Protein AF-A0A955TBV1-F1 (afdb_monomer)

Mean predicted aligned error: 5.53 Å

Solvent-accessible surface area (backbone atoms only — not comparable to full-atom values): 26118 Å² total; per-residue (Å²): 94,25,76,103,76,74,67,48,63,56,40,94,91,50,51,39,95,63,84,36,25,73,43,98,88,69,51,72,45,46,52,49,48,52,51,51,36,50,54,53,49,46,39,66,73,47,50,35,52,53,22,18,50,49,18,61,76,65,68,45,61,70,30,35,49,51,29,46,49,54,49,22,56,50,15,64,48,38,70,75,29,50,35,27,30,78,95,56,70,47,89,72,68,30,27,34,59,66,20,33,60,37,48,31,21,70,53,45,42,53,53,42,55,38,45,59,51,38,58,86,41,75,50,35,71,36,79,30,88,46,84,97,40,29,19,44,59,38,28,48,53,33,29,45,50,45,49,17,50,58,18,48,65,58,43,68,74,83,62,90,46,59,57,34,54,29,11,33,37,19,13,23,43,41,14,67,77,68,73,35,66,68,33,41,44,43,31,62,70,35,92,72,4,54,59,46,43,40,66,73,33,34,51,92,75,22,44,45,60,48,47,9,60,59,58,36,52,52,39,52,58,54,51,47,64,45,33,62,57,32,41,69,33,72,44,96,91,33,66,78,29,45,64,46,52,66,37,70,56,52,41,41,40,41,57,42,59,52,50,51,61,36,44,54,74,34,80,68,73,44,32,61,26,51,57,68,87,60,83,46,73,60,53,96,69,73,79,50,72,65,31,48,58,35,27,53,49,43,33,58,59,29,81,49,70,70,57,24,52,52,31,41,13,42,41,34,38,61,26,70,88,41,54,66,66,51,56,75,69,51,85,83,62,67,61,82,82,51,67,70,85,75,71,97,70,60,49,58,54,58,68,79,52,39,40,35,46,70,38,51,45,64,40,70,80,65,20,34,39,41,38,47,38,85,71,32,16,36,38,40,35,27,20,53,54,39,95,33,33,41,40,46,69,56,20,48,45,36,27,42,90,25,33,62,71,51,66,52,50,41,32,81,61,83,88,32,70,51,32,80,62,44,45,58,33,24,84,49,41,51,54,89,65,58,91,92,43,56,37,55,84,47,96,56,45,26,48,46,82,75,46,74,45,86,50,96,59,39,33,36,40,28,32,31,30,30,49,32,40,54,81,77,71,48,83,77,39,72,50,74,50,76,48,56,45,61,82,74,83,124

Secondary structure (DSSP, 8-state):
--GGGS----SSSS--SSS-EE-TTS-EE-HHHHHHHHHHHHIIIIIHHHHHHHHHHH--HHHHHHHHHHHHHHHHHHTT--S--TTS--SS--EETTEETTHHHHHHHHHHHHHHHHTT-GGGGSBPSSTTSBHHHHHIIIIIIHHHHHHHHHTTSS--SHHHHHHHHHHHHHHHHHT-HHHHHHHHTSTTSHHHHHHHHB-TTS-BTTB-HHHHHHHHHHHHHHHHHHHH---SS-TT---GGG-HHHHHHHSSTTTTT-BTTB----SS--------PPPSS---HHHHHHHHHHHHH---HHHHHHHHHHHHHHHTT-HHHHHHTS-SSTHHHH--PPPSS--SPPHHHHHHHHS-EEETTTTEEEEEETTEEEEEE-SPP-TB--S-TT-EEEEETTEE-S-----SSTTSHIIIIIITSGGGSSSPPBTTB-TTSSS----EEEEEEE-SSEEEEEEE-GGGGGGGT-S--EEEEEEESS----

Structure (mmCIF, N/CA/C/O backbone):
data_AF-A0A955TBV1-F1
#
_entry.id   AF-A0A955TBV1-F1
#
loop_
_atom_site.group_PDB
_atom_site.id
_atom_site.type_symbol
_atom_site.label_atom_id
_atom_site.label_alt_id
_atom_site.label_comp_id
_atom_site.label_asym_id
_atom_site.label_entity_id
_atom_site.label_seq_id
_atom_site.pdbx_PDB_ins_code
_atom_site.Cartn_x
_atom_site.Cartn_y
_atom_site.Cartn_z
_atom_site.occupancy
_atom_site.B_iso_or_equiv
_atom_site.auth_seq_id
_atom_site.auth_comp_id
_atom_site.auth_asym_id
_atom_site.auth_atom_id
_atom_site.pdbx_PDB_model_num
ATOM 1 N N . MET A 1 1 ? -9.415 15.363 -35.563 1.00 53.56 1 MET A N 1
ATOM 2 C CA . MET A 1 1 ? -10.834 15.735 -35.754 1.00 53.56 1 MET A CA 1
ATOM 3 C C . MET A 1 1 ? -11.770 14.531 -35.740 1.00 53.56 1 MET A C 1
ATOM 5 O O . MET A 1 1 ? -11.592 13.648 -36.576 1.00 53.56 1 MET A O 1
ATOM 9 N N . LYS A 1 2 ? -12.848 14.591 -34.927 1.00 54.06 2 LYS A N 1
ATOM 10 C CA . LYS A 1 2 ? -14.190 14.745 -35.532 1.00 54.06 2 LYS A CA 1
ATOM 11 C C . LYS A 1 2 ? -15.281 15.321 -34.622 1.00 54.06 2 LYS A C 1
ATOM 13 O O . LYS A 1 2 ? -16.067 14.636 -33.983 1.00 54.06 2 LYS A O 1
ATOM 18 N N . ASN A 1 3 ? -15.325 16.640 -34.612 1.00 56.03 3 ASN A N 1
ATOM 19 C CA . ASN A 1 3 ? -16.429 17.452 -34.126 1.00 56.03 3 ASN A CA 1
ATOM 20 C C . ASN A 1 3 ? -17.800 17.109 -34.769 1.00 56.03 3 ASN A C 1
ATOM 22 O O . ASN A 1 3 ? -17.987 16.118 -35.478 1.00 56.03 3 ASN A O 1
ATOM 26 N N . SER A 1 4 ? -18.786 17.932 -34.419 1.00 53.00 4 SER A N 1
ATOM 27 C CA . SER A 1 4 ? -20.242 17.784 -34.567 1.00 53.00 4 SER A CA 1
ATOM 28 C C . SER A 1 4 ? -20.877 16.459 -34.117 1.00 53.00 4 SER A C 1
ATOM 30 O O . SER A 1 4 ? -22.095 16.417 -34.096 1.00 53.00 4 SER A O 1
ATOM 32 N N . GLU A 1 5 ? -20.091 15.452 -33.674 1.00 62.97 5 GLU A N 1
ATOM 33 C CA . GLU A 1 5 ? -20.283 14.635 -32.440 1.00 62.97 5 GLU A CA 1
ATOM 34 C C . GLU A 1 5 ? -19.612 13.235 -32.449 1.00 62.97 5 GLU A C 1
ATOM 36 O O . GLU A 1 5 ? -19.671 12.525 -31.452 1.00 62.97 5 GLU A O 1
ATOM 41 N N . GLY A 1 6 ? -18.872 12.838 -33.491 1.00 58.12 6 GLY A N 1
ATOM 42 C CA . GLY A 1 6 ? -18.108 11.569 -33.528 1.00 58.12 6 GLY A CA 1
ATOM 43 C C . GLY A 1 6 ? -16.619 11.695 -33.150 1.00 58.12 6 GLY A C 1
ATOM 44 O O . GLY A 1 6 ? -15.757 11.249 -33.904 1.00 58.12 6 GLY A O 1
ATOM 45 N N . ARG A 1 7 ? -16.326 12.369 -32.031 1.00 62.50 7 ARG A N 1
ATOM 46 C CA . ARG A 1 7 ? -15.050 13.038 -31.667 1.00 62.50 7 ARG A CA 1
ATOM 47 C C . ARG A 1 7 ? -13.783 12.184 -31.599 1.00 62.50 7 ARG A C 1
ATOM 49 O O . ARG A 1 7 ? -13.767 11.195 -30.887 1.00 62.50 7 ARG A O 1
ATOM 56 N N . TYR A 1 8 ? -12.689 12.743 -32.143 1.00 63.59 8 TYR A N 1
ATOM 57 C CA . TYR A 1 8 ? -11.343 12.803 -31.525 1.00 63.59 8 TYR A CA 1
ATOM 58 C C . TYR A 1 8 ? -10.623 14.100 -31.956 1.00 63.59 8 TYR A C 1
ATOM 60 O O . TYR A 1 8 ? -10.585 14.397 -33.150 1.00 63.59 8 TYR A O 1
ATOM 68 N N . LEU A 1 9 ? -10.067 14.899 -31.042 1.00 70.88 9 LEU A N 1
ATOM 69 C CA . LEU A 1 9 ? -9.601 16.274 -31.328 1.00 70.88 9 LEU A CA 1
ATOM 70 C C . LEU A 1 9 ? -8.165 16.439 -30.817 1.00 70.88 9 LEU A C 1
ATOM 72 O O . LEU A 1 9 ? -7.942 16.220 -29.632 1.00 70.88 9 LEU A O 1
ATOM 76 N N . PRO A 1 10 ? -7.184 16.616 -31.716 1.00 70.00 10 PRO A N 1
ATOM 77 C CA . PRO A 1 10 ? -6.557 17.934 -31.893 1.00 70.00 10 PRO A CA 1
ATOM 78 C C . PRO A 1 10 ? -6.499 18.347 -33.371 1.00 70.00 10 PRO A C 1
ATOM 80 O O . PRO A 1 10 ? -6.162 17.541 -34.243 1.00 70.00 10 PRO A O 1
ATOM 83 N N . ASP A 1 11 ? -6.871 19.592 -33.652 1.00 84.25 11 ASP A N 1
ATOM 84 C CA . ASP A 1 11 ? -7.052 20.160 -34.991 1.00 84.25 11 ASP A CA 1
ATOM 85 C C . ASP A 1 11 ? -7.048 21.699 -34.959 1.00 84.25 11 ASP A C 1
ATOM 87 O O . ASP A 1 11 ? -6.709 22.273 -33.932 1.00 84.25 11 ASP A O 1
ATOM 91 N N . GLU A 1 12 ? -7.374 22.381 -36.064 1.00 84.44 12 GLU A N 1
ATOM 92 C CA . GLU A 1 12 ? -7.348 23.854 -36.119 1.00 84.44 12 GLU A CA 1
ATOM 93 C C . GLU A 1 12 ? -8.346 24.525 -35.158 1.00 84.44 12 GLU A C 1
ATOM 95 O O . GLU A 1 12 ? -8.090 25.638 -34.705 1.00 84.44 12 GLU A O 1
ATOM 100 N N . GLU A 1 13 ? -9.466 23.869 -34.831 1.00 86.62 13 GLU A N 1
ATOM 101 C CA . GLU A 1 13 ? -10.491 24.411 -33.927 1.00 86.62 13 GLU A CA 1
ATOM 102 C C . GLU A 1 13 ? -10.123 24.163 -32.455 1.00 86.62 13 GLU A C 1
ATOM 104 O O . GLU A 1 13 ? -10.344 25.019 -31.595 1.00 86.62 13 GLU A O 1
ATOM 109 N N . TYR A 1 14 ? -9.502 23.012 -32.180 1.00 87.94 14 TYR A N 1
ATOM 110 C CA . TYR A 1 14 ? -9.057 22.595 -30.850 1.00 87.94 14 TYR A CA 1
ATOM 111 C C . TYR A 1 14 ? -7.569 22.209 -30.855 1.00 87.94 14 TYR A C 1
ATOM 113 O O . TYR A 1 14 ? -7.239 21.026 -30.690 1.00 87.94 14 TYR A O 1
ATOM 121 N N . PRO A 1 15 ? -6.650 23.166 -31.082 1.00 90.25 15 PRO A N 1
ATOM 122 C CA . PRO A 1 15 ? -5.230 22.861 -31.171 1.00 90.25 15 PRO A CA 1
ATOM 123 C C . PRO A 1 15 ? -4.675 22.468 -29.800 1.00 90.25 15 PRO A C 1
ATOM 125 O O . PRO A 1 15 ? -4.806 23.209 -28.827 1.00 90.25 15 PRO A O 1
ATOM 128 N N . ASP A 1 16 ? -4.024 21.307 -29.735 1.00 89.38 16 ASP A N 1
ATOM 129 C CA . ASP A 1 16 ? -3.279 20.835 -28.566 1.00 89.38 16 ASP A CA 1
ATOM 130 C C . ASP A 1 16 ? -1.953 20.224 -29.035 1.00 89.38 16 ASP A C 1
ATOM 132 O O . ASP A 1 16 ? -1.906 19.100 -29.530 1.00 89.38 16 ASP A O 1
ATOM 136 N N . GLU A 1 17 ? -0.863 20.976 -28.885 1.00 84.81 17 GLU A N 1
ATOM 137 C CA . GLU A 1 17 ? 0.504 20.522 -29.188 1.00 84.81 17 GLU A CA 1
ATOM 138 C C . GLU A 1 17 ? 1.126 19.710 -28.030 1.00 84.81 17 GLU A C 1
ATOM 140 O O . GLU A 1 17 ? 2.333 19.474 -28.003 1.00 84.81 17 GLU A O 1
ATOM 145 N N . GLY A 1 18 ? 0.319 19.306 -27.042 1.00 81.50 18 GLY A N 1
ATOM 146 C CA . GLY A 1 18 ? 0.743 18.613 -25.822 1.00 81.50 18 GLY A CA 1
ATOM 147 C C . GLY A 1 18 ? 0.761 19.492 -24.566 1.00 81.50 18 GLY A C 1
ATOM 148 O O . GLY A 1 18 ? 1.099 19.002 -23.490 1.00 81.50 18 GLY A O 1
ATOM 149 N N . LYS A 1 19 ? 0.395 20.776 -24.678 1.00 82.19 19 LYS A N 1
ATOM 150 C CA . LYS A 1 19 ? 0.275 21.724 -23.547 1.00 82.19 19 LYS A CA 1
ATOM 151 C C . LYS A 1 19 ? -1.174 21.986 -23.124 1.00 82.19 19 LYS A C 1
ATOM 153 O O . LYS A 1 19 ? -1.399 22.743 -22.185 1.00 82.19 19 LYS A O 1
ATOM 158 N N . GLY A 1 20 ? -2.133 21.351 -23.791 1.00 88.19 20 GLY A N 1
ATOM 159 C CA . GLY A 1 20 ? -3.557 21.578 -23.608 1.00 88.19 20 GLY A CA 1
ATOM 160 C C . GLY A 1 20 ? -4.104 22.697 -24.496 1.00 88.19 20 GLY A C 1
ATOM 161 O O . GLY A 1 20 ? -3.395 23.617 -24.902 1.00 88.19 20 GLY A O 1
ATOM 162 N N . TYR A 1 21 ? -5.399 22.599 -24.782 1.00 91.06 21 TYR A N 1
ATOM 163 C CA . TYR A 1 21 ? -6.212 23.601 -25.463 1.00 91.06 21 TYR A CA 1
ATOM 164 C C . TYR A 1 21 ? -6.951 24.462 -24.431 1.00 91.06 21 TYR A C 1
ATOM 166 O O . TYR A 1 21 ? -7.729 23.926 -23.637 1.00 91.06 21 TYR A O 1
ATOM 174 N N . THR A 1 22 ? -6.754 25.782 -24.450 1.00 92.38 22 THR A N 1
ATOM 175 C CA . THR A 1 22 ? -7.522 26.716 -23.608 1.00 92.38 22 THR A CA 1
ATOM 176 C C . THR A 1 22 ? -8.834 27.083 -24.297 1.00 92.38 22 THR A C 1
ATOM 178 O O . THR A 1 22 ? -8.839 27.769 -25.319 1.00 92.38 22 THR A O 1
ATOM 181 N N . ALA A 1 23 ? -9.950 26.641 -23.725 1.00 91.19 23 ALA A N 1
ATOM 182 C CA . ALA A 1 23 ? -11.288 26.958 -24.199 1.00 91.19 23 ALA A CA 1
ATOM 183 C C . ALA A 1 23 ? -11.646 28.441 -23.962 1.00 91.19 23 ALA A C 1
ATOM 185 O O . ALA A 1 23 ? -11.057 29.092 -23.094 1.00 91.19 23 ALA A O 1
ATOM 186 N N . PRO A 1 24 ? -12.652 28.990 -24.676 1.00 93.56 24 PRO A N 1
ATOM 187 C CA . PRO A 1 24 ? -13.082 30.382 -24.506 1.00 93.56 24 PRO A CA 1
ATOM 188 C C . PRO A 1 24 ? -13.524 30.758 -23.083 1.00 93.56 24 PRO A C 1
ATOM 190 O O . PRO A 1 24 ? -13.516 31.934 -22.733 1.00 93.56 24 PRO A O 1
ATOM 193 N N . ASP A 1 25 ? -13.912 29.776 -22.266 1.00 93.56 25 ASP A N 1
ATOM 194 C CA . ASP A 1 25 ? -14.288 29.962 -20.859 1.00 93.56 25 ASP A CA 1
ATOM 195 C C . ASP A 1 25 ? -13.097 29.901 -19.882 1.00 93.56 25 ASP A C 1
ATOM 197 O O . ASP A 1 25 ? -13.285 29.996 -18.670 1.00 93.56 25 ASP A O 1
ATOM 201 N N . GLY A 1 26 ? -11.874 29.747 -20.397 1.00 90.75 26 GLY A N 1
ATOM 202 C CA . GLY A 1 26 ? -10.638 29.696 -19.623 1.00 90.75 26 GLY A CA 1
ATOM 203 C C . GLY A 1 26 ? -10.243 28.305 -19.122 1.00 90.75 26 GLY A C 1
ATOM 204 O O . GLY A 1 26 ? -9.161 28.168 -18.552 1.00 90.75 26 GLY A O 1
ATOM 205 N N . ARG A 1 27 ? -11.059 27.262 -19.334 1.00 89.19 27 ARG A N 1
ATOM 206 C CA . ARG A 1 27 ? -10.681 25.885 -18.973 1.00 89.19 27 ARG A CA 1
ATOM 207 C C . ARG A 1 27 ? -9.656 25.320 -19.951 1.00 89.19 27 ARG A C 1
ATOM 209 O O . ARG A 1 27 ? -9.712 25.592 -21.146 1.00 89.19 27 ARG A O 1
ATOM 216 N N . ILE A 1 28 ? -8.744 24.490 -19.451 1.00 88.50 28 ILE A N 1
ATOM 217 C CA . ILE A 1 28 ? -7.732 23.812 -20.270 1.00 88.50 28 ILE A CA 1
ATOM 218 C C . ILE A 1 28 ? -8.141 22.350 -20.481 1.00 88.50 28 ILE A C 1
ATOM 220 O O . ILE A 1 28 ? -8.485 21.653 -19.527 1.00 88.50 28 ILE A O 1
ATOM 224 N N . HIS A 1 29 ? -8.085 21.877 -21.726 1.00 88.19 29 HIS A N 1
ATOM 225 C CA . HIS A 1 29 ? -8.379 20.500 -22.124 1.00 88.19 29 HIS A CA 1
ATOM 226 C C . HIS A 1 29 ? -7.128 19.821 -22.701 1.00 88.19 29 HIS A C 1
ATOM 228 O O . HIS A 1 29 ? -6.589 20.271 -23.706 1.00 88.19 29 HIS A O 1
ATOM 234 N N . TYR A 1 30 ? -6.681 18.719 -22.094 1.00 86.81 30 TYR A N 1
ATOM 235 C CA . TYR A 1 30 ? -5.439 18.017 -22.459 1.00 86.81 30 TYR A CA 1
ATOM 236 C C . TYR A 1 30 ? -5.702 16.789 -23.340 1.00 86.81 30 TYR A C 1
ATOM 238 O O . TYR A 1 30 ? -5.506 15.654 -22.906 1.00 86.81 30 TYR A O 1
ATOM 246 N N . PHE A 1 31 ? -6.180 16.978 -24.568 1.00 87.44 31 PHE A N 1
ATOM 247 C CA . PHE A 1 31 ? -6.561 15.859 -25.434 1.00 87.44 31 PHE A CA 1
ATOM 248 C C . PHE A 1 31 ? -5.386 14.926 -25.764 1.00 87.44 31 PHE A C 1
ATOM 250 O O . PHE A 1 31 ? -5.509 13.706 -25.624 1.00 87.44 31 PHE A O 1
ATOM 257 N N . VAL A 1 32 ? -4.237 15.490 -26.157 1.00 87.56 32 VAL A N 1
ATOM 258 C CA . VAL A 1 32 ? -3.022 14.715 -26.463 1.00 87.56 32 VAL A CA 1
ATOM 259 C C . VAL A 1 32 ? -2.460 14.083 -25.192 1.00 87.56 32 VAL A C 1
ATOM 261 O O . VAL A 1 32 ? -2.096 12.907 -25.195 1.00 87.56 32 VAL A O 1
ATOM 264 N N . GLY A 1 33 ? -2.447 14.833 -24.087 1.00 86.44 33 GLY A N 1
ATOM 265 C CA . GLY A 1 33 ? -1.988 14.343 -22.785 1.00 86.44 33 GLY A CA 1
ATOM 266 C C . GLY A 1 33 ? -2.792 13.138 -22.288 1.00 86.44 33 GLY A C 1
ATOM 267 O O . GLY A 1 33 ? -2.207 12.128 -21.902 1.00 86.44 33 GLY A O 1
ATOM 268 N N . ILE A 1 34 ? -4.126 13.202 -22.368 1.00 87.06 34 ILE A N 1
ATOM 269 C CA . ILE A 1 34 ? -5.025 12.106 -21.974 1.00 87.06 34 ILE A CA 1
ATOM 270 C C . ILE A 1 34 ? -4.813 10.877 -22.861 1.00 87.06 34 ILE A C 1
ATOM 272 O O . ILE A 1 34 ? -4.740 9.764 -22.343 1.00 87.06 34 ILE A O 1
ATOM 276 N N . PHE A 1 35 ? -4.679 11.049 -24.180 1.00 88.75 35 PHE A N 1
ATOM 277 C CA . PHE A 1 35 ? -4.416 9.919 -25.074 1.00 88.75 35 PHE A CA 1
ATOM 278 C C . PHE A 1 35 ? -3.066 9.254 -24.774 1.00 88.75 35 PHE A C 1
ATOM 280 O O . PHE A 1 35 ? -3.000 8.032 -24.656 1.00 88.75 35 PHE A O 1
ATOM 287 N N . ASN A 1 36 ? -2.004 10.041 -24.580 1.00 89.50 36 ASN A N 1
ATOM 288 C CA . ASN A 1 36 ? -0.681 9.515 -24.238 1.00 89.50 36 ASN A CA 1
ATOM 289 C C . ASN A 1 36 ? -0.678 8.815 -22.869 1.00 89.50 36 ASN A C 1
ATOM 291 O O . ASN A 1 36 ? -0.087 7.743 -22.725 1.00 89.50 36 ASN A O 1
ATOM 295 N N . SER A 1 37 ? -1.379 9.380 -21.880 1.00 89.69 37 SER A N 1
ATOM 296 C CA . SER A 1 37 ? -1.605 8.746 -20.577 1.00 89.69 37 SER A CA 1
ATOM 297 C C . SER A 1 37 ? -2.314 7.401 -20.746 1.00 89.69 37 SER A C 1
ATOM 299 O O . SER A 1 37 ? -1.816 6.379 -20.284 1.00 89.69 37 SER A O 1
ATOM 301 N N . TRP A 1 38 ? -3.401 7.356 -21.523 1.00 91.81 38 TRP A N 1
ATOM 302 C CA . TRP A 1 38 ? -4.113 6.112 -21.805 1.00 91.81 38 TRP A CA 1
ATOM 303 C C . TRP A 1 38 ? -3.211 5.067 -22.476 1.00 91.81 38 TRP A C 1
ATOM 305 O O . TRP A 1 38 ? -3.161 3.933 -22.009 1.00 91.81 38 TRP A O 1
ATOM 315 N N . VAL A 1 39 ? -2.458 5.426 -23.524 1.00 93.62 39 VAL A N 1
ATOM 316 C CA . VAL A 1 39 ? -1.554 4.487 -24.217 1.00 93.62 39 VAL A CA 1
ATOM 317 C C . VAL A 1 39 ? -0.496 3.929 -23.265 1.00 93.62 39 VAL A C 1
ATOM 319 O O . VAL A 1 39 ? -0.313 2.711 -23.203 1.00 93.62 39 VAL A O 1
ATOM 322 N N . THR A 1 40 ? 0.187 4.803 -22.520 1.00 94.00 40 THR A N 1
ATOM 323 C CA . THR A 1 40 ? 1.251 4.389 -21.592 1.00 94.00 40 THR A CA 1
ATOM 324 C C . THR A 1 40 ? 0.695 3.507 -20.474 1.00 94.00 40 THR A C 1
ATOM 326 O O . THR A 1 40 ? 1.237 2.434 -20.233 1.00 94.00 40 THR A O 1
ATOM 329 N N . GLU A 1 41 ? -0.447 3.857 -19.880 1.00 93.69 41 GLU A N 1
ATOM 330 C CA . GLU A 1 41 ? -1.121 3.038 -18.864 1.00 93.69 41 GLU A CA 1
ATOM 331 C C . GLU A 1 41 ? -1.581 1.677 -19.414 1.00 93.69 41 GLU A C 1
ATOM 333 O O . GLU A 1 41 ? -1.374 0.653 -18.765 1.00 93.69 41 GLU A O 1
ATOM 338 N N . GLN A 1 42 ? -2.139 1.613 -20.631 1.00 96.62 42 GLN A N 1
ATOM 339 C CA . GLN A 1 42 ? -2.515 0.334 -21.248 1.00 96.62 42 GLN A CA 1
ATOM 340 C C . GLN A 1 42 ? -1.302 -0.568 -21.486 1.00 96.62 42 GLN A C 1
ATOM 342 O O . GLN A 1 42 ? -1.382 -1.788 -21.312 1.00 96.62 42 GLN A O 1
ATOM 347 N N . TRP A 1 43 ? -0.167 0.003 -21.883 1.00 97.31 43 TRP A N 1
ATOM 348 C CA . TRP A 1 43 ? 1.044 -0.783 -22.085 1.00 97.31 43 TRP A CA 1
ATOM 349 C C . TRP A 1 43 ? 1.611 -1.269 -20.756 1.00 97.31 43 TRP A C 1
ATOM 351 O O . TRP A 1 43 ? 1.902 -2.456 -20.626 1.00 97.31 43 TRP A O 1
ATOM 361 N N . THR A 1 44 ? 1.693 -0.392 -19.761 1.00 96.19 44 THR A N 1
ATOM 362 C CA . THR A 1 44 ? 2.283 -0.679 -18.450 1.00 96.19 44 THR A CA 1
ATOM 363 C C . THR A 1 44 ? 1.449 -1.635 -17.608 1.00 96.19 44 THR A C 1
ATOM 365 O O . THR A 1 44 ? 2.014 -2.510 -16.950 1.00 96.19 44 THR A O 1
ATOM 368 N N . LEU A 1 45 ? 0.121 -1.489 -17.616 1.00 94.94 45 LEU A N 1
ATOM 369 C CA . LEU A 1 45 ? -0.777 -2.263 -16.755 1.00 94.94 45 LEU A CA 1
ATOM 370 C C . LEU A 1 45 ? -1.338 -3.521 -17.422 1.00 94.94 45 LEU A C 1
ATOM 372 O O . LEU A 1 45 ? -1.647 -4.471 -16.709 1.00 94.94 45 LEU A O 1
ATOM 376 N N . ASN A 1 46 ? -1.436 -3.559 -18.757 1.00 96.31 46 ASN A N 1
ATOM 377 C CA . ASN A 1 46 ? -2.084 -4.669 -19.464 1.00 96.31 46 ASN A CA 1
ATOM 378 C C . ASN A 1 46 ? -1.133 -5.393 -20.422 1.00 96.31 46 ASN A C 1
ATOM 380 O O . ASN A 1 46 ? -0.895 -6.591 -20.269 1.00 96.31 46 ASN A O 1
ATOM 384 N N . ALA A 1 47 ? -0.562 -4.689 -21.406 1.00 98.19 47 ALA A N 1
ATOM 385 C CA . ALA A 1 47 ? 0.195 -5.350 -22.472 1.00 98.19 47 ALA A CA 1
ATOM 386 C C . ALA A 1 47 ? 1.517 -5.955 -21.976 1.00 98.19 47 ALA A C 1
ATOM 388 O O . ALA A 1 47 ? 1.801 -7.119 -22.255 1.00 98.19 47 ALA A O 1
ATOM 389 N N . LEU A 1 48 ? 2.325 -5.184 -21.245 1.00 98.25 48 LEU A N 1
ATOM 390 C CA . LEU A 1 48 ? 3.634 -5.628 -20.771 1.00 98.25 48 LEU A CA 1
ATOM 391 C C . LEU A 1 48 ? 3.528 -6.781 -19.768 1.00 98.25 48 LEU A C 1
ATOM 393 O O . LEU A 1 48 ? 4.186 -7.785 -20.028 1.00 98.25 48 LEU A O 1
ATOM 397 N N . PRO A 1 49 ? 2.684 -6.730 -18.713 1.00 96.19 49 PRO A N 1
ATOM 398 C CA . PRO A 1 49 ? 2.510 -7.868 -17.812 1.00 96.19 49 PRO A CA 1
ATOM 399 C C . PRO A 1 49 ? 2.045 -9.134 -18.536 1.00 96.19 49 PRO A C 1
ATOM 401 O O . PRO A 1 49 ? 2.560 -10.213 -18.264 1.00 96.19 49 PRO A O 1
ATOM 404 N N . ALA A 1 50 ? 1.106 -9.024 -19.483 1.00 96.88 50 ALA A N 1
ATOM 405 C CA . ALA A 1 50 ? 0.631 -10.183 -20.235 1.00 96.88 50 ALA A CA 1
ATOM 406 C C . ALA A 1 50 ? 1.741 -10.797 -21.104 1.00 96.88 50 ALA A C 1
ATOM 408 O O . ALA A 1 50 ? 1.926 -12.012 -21.110 1.00 96.88 50 ALA A O 1
ATOM 409 N N . LEU A 1 51 ? 2.501 -9.966 -21.823 1.00 98.50 51 LEU A N 1
ATOM 410 C CA . LEU A 1 51 ? 3.574 -10.421 -22.710 1.00 98.50 51 LEU A CA 1
ATOM 411 C C . LEU A 1 51 ? 4.774 -10.977 -21.936 1.00 98.50 51 LEU A C 1
ATOM 413 O O . LEU A 1 51 ? 5.308 -12.018 -22.317 1.00 98.50 51 LEU A O 1
ATOM 417 N N . SER A 1 52 ? 5.208 -10.302 -20.870 1.00 97.69 52 SER A N 1
ATOM 418 C CA . SER A 1 52 ? 6.369 -10.728 -20.087 1.00 97.69 52 SER A CA 1
ATOM 419 C C . SER A 1 52 ? 6.089 -12.039 -19.351 1.00 97.69 52 SER A C 1
ATOM 421 O O . SER A 1 52 ? 6.886 -12.968 -19.460 1.00 97.69 52 SER A O 1
ATOM 423 N N . LYS A 1 53 ? 4.918 -12.175 -18.713 1.00 95.50 53 LYS A N 1
ATOM 424 C CA . LYS A 1 53 ? 4.509 -13.418 -18.037 1.00 95.50 53 LYS A CA 1
ATOM 425 C C . LYS A 1 53 ? 4.275 -14.561 -19.022 1.00 95.50 53 LYS A C 1
ATOM 427 O O . LYS A 1 53 ? 4.711 -15.679 -18.769 1.00 95.50 53 LYS A O 1
ATOM 432 N N . AL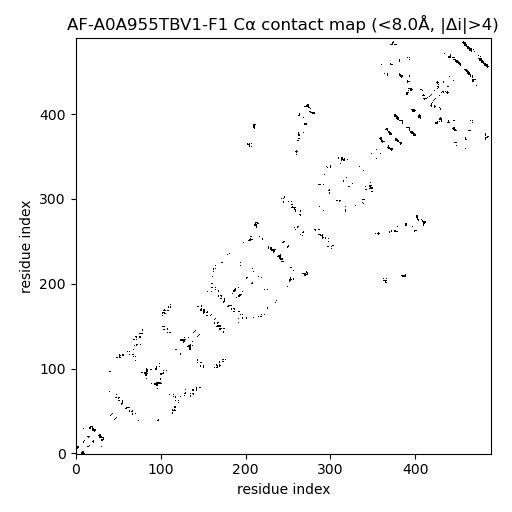A A 1 54 ? 3.651 -14.298 -20.175 1.00 96.75 54 ALA A N 1
ATOM 433 C CA . ALA A 1 54 ? 3.489 -15.321 -21.208 1.00 96.75 54 ALA A CA 1
ATOM 434 C C . ALA A 1 54 ? 4.845 -15.833 -21.715 1.00 96.75 54 ALA A C 1
ATOM 436 O O . ALA A 1 54 ? 5.010 -17.038 -21.895 1.00 96.75 54 ALA A O 1
ATOM 437 N N . TYR A 1 55 ? 5.832 -14.952 -21.909 1.00 97.94 55 TYR A N 1
ATOM 438 C CA . TYR A 1 55 ? 7.191 -15.381 -22.242 1.00 97.94 55 TYR A CA 1
ATOM 439 C C . TYR A 1 55 ? 7.821 -16.207 -21.117 1.00 97.94 55 TYR A C 1
ATOM 441 O O . TYR A 1 55 ? 8.330 -17.288 -21.398 1.00 97.94 55 TYR A O 1
ATOM 449 N N . LEU A 1 56 ? 7.738 -15.743 -19.867 1.00 94.69 56 LEU A N 1
ATOM 450 C CA . LEU A 1 56 ? 8.296 -16.445 -18.710 1.00 94.69 56 LEU A CA 1
ATOM 451 C C . LEU A 1 56 ? 7.735 -17.872 -18.571 1.00 94.69 56 LEU A C 1
ATOM 453 O O . LEU A 1 56 ? 8.485 -18.807 -18.311 1.00 94.69 56 LEU A O 1
ATOM 457 N N . LEU A 1 57 ? 6.432 -18.047 -18.807 1.00 94.38 57 LEU A N 1
ATOM 458 C CA . LEU A 1 57 ? 5.740 -19.334 -18.701 1.00 94.38 57 LEU A CA 1
ATOM 459 C C . LEU A 1 57 ? 5.971 -20.276 -19.890 1.00 94.38 57 LEU A C 1
ATOM 461 O O . LEU A 1 57 ? 5.940 -21.492 -19.725 1.00 94.38 57 LEU A O 1
ATOM 465 N N . THR A 1 58 ? 6.137 -19.738 -21.101 1.00 96.50 58 THR A N 1
ATOM 466 C CA . THR A 1 58 ? 6.109 -20.549 -22.337 1.00 96.50 58 THR A CA 1
ATOM 467 C C . THR A 1 58 ? 7.446 -20.629 -23.064 1.00 96.50 58 THR A C 1
ATOM 469 O O . THR A 1 58 ? 7.637 -21.509 -23.903 1.00 96.50 58 THR A O 1
ATOM 472 N N . GLY A 1 59 ? 8.353 -19.683 -22.820 1.00 96.88 59 GLY A N 1
ATOM 473 C CA . GLY A 1 59 ? 9.565 -19.481 -23.612 1.00 96.88 59 GLY A CA 1
ATOM 474 C C . GLY A 1 59 ? 9.318 -19.018 -25.057 1.00 96.88 59 GLY A C 1
ATOM 475 O O . GLY A 1 59 ? 10.271 -18.922 -25.836 1.00 96.88 59 GLY A O 1
ATOM 476 N N . ASP A 1 60 ? 8.073 -18.725 -25.462 1.00 98.12 60 ASP A N 1
ATOM 477 C CA . ASP A 1 60 ? 7.761 -18.340 -26.840 1.00 98.12 60 ASP A CA 1
ATOM 478 C C . ASP A 1 60 ? 8.293 -16.935 -27.159 1.00 98.12 60 ASP A C 1
ATOM 480 O O . ASP A 1 60 ? 7.831 -15.905 -26.654 1.00 98.12 60 ASP A O 1
ATOM 484 N N . LYS A 1 61 ? 9.265 -16.898 -28.074 1.00 97.81 61 LYS A N 1
ATOM 485 C CA . LYS A 1 61 ? 9.983 -15.686 -28.482 1.00 97.81 61 LYS A CA 1
ATOM 486 C C . LYS A 1 61 ? 9.079 -14.602 -29.063 1.00 97.81 61 LYS A C 1
ATOM 488 O O . LYS A 1 61 ? 9.469 -13.438 -29.035 1.00 97.81 61 LYS A O 1
ATOM 493 N N . ARG A 1 62 ? 7.882 -14.931 -29.566 1.00 98.31 62 ARG A N 1
ATOM 494 C CA . ARG A 1 62 ? 6.927 -13.933 -30.082 1.00 98.31 62 ARG A CA 1
ATOM 495 C C . ARG A 1 62 ? 6.489 -12.961 -28.989 1.00 98.31 62 ARG A C 1
ATOM 497 O O . ARG A 1 62 ? 6.372 -11.763 -29.255 1.00 98.31 62 ARG A O 1
ATOM 504 N N . TYR A 1 63 ? 6.293 -13.462 -27.770 1.00 98.69 63 TYR A N 1
ATOM 505 C CA . TYR A 1 63 ? 5.936 -12.633 -26.624 1.00 98.69 63 TYR A CA 1
ATOM 506 C C . TYR A 1 63 ? 7.102 -11.741 -26.207 1.00 98.69 63 TYR A C 1
ATOM 508 O O . TYR A 1 63 ? 6.918 -10.531 -26.085 1.00 98.69 63 TYR A O 1
ATOM 516 N N . ALA A 1 64 ? 8.318 -12.290 -26.111 1.00 98.50 64 ALA A N 1
ATOM 517 C CA . ALA A 1 64 ? 9.495 -11.488 -25.783 1.00 98.50 64 ALA A CA 1
ATOM 518 C C . ALA A 1 64 ? 9.821 -10.430 -26.846 1.00 98.50 64 ALA A C 1
ATOM 520 O O . ALA A 1 64 ? 10.181 -9.299 -26.517 1.00 98.50 64 ALA A O 1
ATOM 521 N N . ASP A 1 65 ? 9.655 -10.757 -28.127 1.00 98.44 65 ASP A N 1
ATOM 522 C CA . ASP A 1 65 ? 9.888 -9.826 -29.229 1.00 98.44 65 ASP A CA 1
ATOM 523 C C . ASP A 1 65 ? 8.981 -8.602 -29.153 1.00 98.44 65 ASP A C 1
ATOM 525 O O . ASP A 1 65 ? 9.446 -7.479 -29.387 1.00 98.44 65 ASP A O 1
ATOM 529 N N . ARG A 1 66 ? 7.706 -8.819 -28.809 1.00 98.62 66 ARG A N 1
ATOM 530 C CA . ARG A 1 66 ? 6.727 -7.748 -28.631 1.00 98.62 66 ARG A CA 1
ATOM 531 C C . ARG A 1 66 ? 6.931 -7.013 -27.307 1.00 98.62 66 ARG A C 1
ATOM 533 O O . ARG A 1 66 ? 6.951 -5.789 -27.320 1.00 98.62 66 ARG A O 1
ATOM 540 N N . GLY A 1 67 ? 7.118 -7.733 -26.202 1.00 98.62 67 GLY A N 1
ATOM 541 C CA . GLY A 1 67 ? 7.300 -7.156 -24.867 1.00 98.62 67 GLY A CA 1
ATOM 542 C C . GLY A 1 67 ? 8.525 -6.247 -24.798 1.00 98.62 67 GLY A C 1
ATOM 543 O O . GLY A 1 67 ? 8.407 -5.086 -24.423 1.00 98.62 67 GLY A O 1
ATOM 544 N N . THR A 1 68 ? 9.679 -6.720 -25.282 1.00 98.75 68 THR A N 1
ATOM 545 C CA . THR A 1 68 ? 10.907 -5.903 -25.319 1.00 98.75 68 THR A CA 1
ATOM 546 C C . THR A 1 68 ? 10.788 -4.701 -26.255 1.00 98.75 68 THR A C 1
ATOM 548 O O . THR A 1 68 ? 11.398 -3.679 -25.981 1.00 98.75 68 THR A O 1
ATOM 551 N N . LEU A 1 69 ? 10.003 -4.782 -27.340 1.00 98.62 69 LEU A N 1
ATOM 552 C CA . LEU A 1 69 ? 9.739 -3.631 -28.214 1.00 98.62 69 LEU A CA 1
ATOM 553 C C . LEU A 1 69 ? 8.905 -2.558 -27.501 1.00 98.62 69 LEU A C 1
ATOM 555 O O . LEU A 1 69 ? 9.219 -1.380 -27.623 1.00 98.62 69 LEU A O 1
ATOM 559 N N . LEU A 1 70 ? 7.845 -2.949 -26.785 1.00 98.62 70 LEU A N 1
ATOM 560 C CA . LEU A 1 70 ? 7.007 -1.994 -26.051 1.00 98.62 70 LEU A CA 1
ATOM 561 C C . LEU A 1 70 ? 7.776 -1.359 -24.888 1.00 98.62 70 LEU A C 1
ATOM 563 O O . LEU A 1 70 ? 7.687 -0.151 -24.689 1.00 98.62 70 LEU A O 1
ATOM 567 N N . LEU A 1 71 ? 8.569 -2.154 -24.165 1.00 98.56 71 LEU A N 1
ATOM 568 C CA . LEU A 1 71 ? 9.396 -1.663 -23.064 1.00 98.56 71 LEU A CA 1
ATOM 569 C C . LEU A 1 71 ? 10.478 -0.694 -23.566 1.00 98.56 71 LEU A C 1
ATOM 571 O O . LEU A 1 71 ? 10.682 0.364 -22.980 1.00 98.56 71 LEU A O 1
ATOM 575 N N . ASP A 1 72 ? 11.112 -1.015 -24.697 1.00 98.75 72 ASP A N 1
ATOM 576 C CA . ASP A 1 72 ? 12.067 -0.136 -25.376 1.00 98.75 72 ASP A CA 1
ATOM 577 C C . ASP A 1 72 ? 11.422 1.177 -25.844 1.00 98.75 72 ASP A C 1
ATOM 579 O O . ASP A 1 72 ? 12.001 2.243 -25.654 1.00 98.75 72 ASP A O 1
ATOM 583 N N . ALA A 1 73 ? 10.203 1.118 -26.388 1.00 98.31 73 ALA A N 1
ATOM 584 C CA . ALA A 1 73 ? 9.463 2.303 -26.815 1.00 98.31 73 ALA A CA 1
ATOM 585 C C . ALA A 1 73 ? 9.127 3.247 -25.656 1.00 98.31 73 ALA A C 1
ATOM 587 O O . ALA A 1 73 ? 9.289 4.457 -25.804 1.00 98.31 73 ALA A O 1
ATOM 588 N N . LEU A 1 74 ? 8.722 2.714 -24.499 1.00 98.19 74 LEU A N 1
ATOM 589 C CA . LEU A 1 74 ? 8.565 3.522 -23.288 1.00 98.19 74 LEU A CA 1
ATOM 590 C C . LEU A 1 74 ? 9.916 4.102 -22.849 1.00 98.19 74 LEU A C 1
ATOM 592 O O . LEU A 1 74 ? 10.022 5.302 -22.602 1.00 98.19 74 LEU A O 1
ATOM 596 N N . ALA A 1 75 ? 10.973 3.287 -22.827 1.00 98.50 75 ALA A N 1
ATOM 597 C CA . ALA A 1 75 ? 12.300 3.735 -22.418 1.00 98.50 75 ALA A CA 1
ATOM 598 C C . ALA A 1 75 ? 12.879 4.845 -23.310 1.00 98.50 75 ALA A C 1
ATOM 600 O O . ALA A 1 75 ? 13.609 5.702 -22.817 1.00 98.50 75 ALA A O 1
ATOM 601 N N . SER A 1 76 ? 12.537 4.879 -24.603 1.00 97.62 76 SER A N 1
ATOM 602 C CA . SER A 1 76 ? 12.998 5.927 -25.523 1.00 97.62 76 SER A CA 1
ATOM 603 C C . SER A 1 76 ? 12.512 7.332 -25.159 1.00 97.62 76 SER A C 1
ATOM 605 O O . SER A 1 76 ? 13.183 8.289 -25.530 1.00 97.62 76 SER A O 1
ATOM 607 N N . ILE A 1 77 ? 11.394 7.457 -24.437 1.00 95.38 77 ILE A N 1
ATOM 608 C CA . ILE A 1 77 ? 10.791 8.748 -24.060 1.00 95.38 77 ILE A CA 1
ATOM 609 C C . ILE A 1 77 ? 10.752 8.987 -22.541 1.00 95.38 77 ILE A C 1
ATOM 611 O O . ILE A 1 77 ? 10.434 10.087 -22.095 1.00 95.38 77 ILE A O 1
ATOM 615 N N . TYR A 1 78 ? 11.077 7.978 -21.728 1.00 96.81 78 TYR A N 1
ATOM 616 C CA . TYR A 1 78 ? 10.915 8.021 -20.272 1.00 96.81 78 TYR A CA 1
ATOM 617 C C . TYR A 1 78 ? 11.690 9.169 -19.609 1.00 96.81 78 TYR A C 1
ATOM 619 O O . TYR A 1 78 ? 11.102 9.966 -18.881 1.00 96.81 78 TYR A O 1
ATOM 627 N N . SER A 1 79 ? 12.988 9.299 -19.905 1.00 94.19 79 SER A N 1
ATOM 628 C CA . SER A 1 79 ? 13.850 10.343 -19.327 1.00 94.19 79 SER A CA 1
ATOM 629 C C . SER A 1 79 ? 13.474 11.767 -19.759 1.00 94.19 79 SER A C 1
ATOM 631 O O . SER A 1 79 ? 13.856 12.734 -19.106 1.00 94.19 79 SER A O 1
ATOM 633 N N . GLU A 1 80 ? 12.745 11.912 -20.870 1.00 92.44 80 GLU A N 1
ATOM 634 C CA . GLU A 1 80 ? 12.259 13.207 -21.371 1.00 92.44 80 GLU A CA 1
ATOM 635 C C . GLU A 1 80 ? 10.949 13.625 -20.686 1.00 92.44 80 GLU A C 1
ATOM 637 O O . GLU A 1 80 ? 10.631 14.811 -20.604 1.00 92.44 80 GLU A O 1
ATOM 642 N N . SER A 1 81 ? 10.208 12.661 -20.134 1.00 90.62 81 SER A N 1
ATOM 643 C CA . SER A 1 81 ? 8.958 12.897 -19.420 1.00 90.62 81 SER A CA 1
ATOM 644 C C . SER A 1 81 ? 9.220 13.359 -17.988 1.00 90.62 81 SER A C 1
ATOM 646 O O . SER A 1 81 ? 9.063 12.594 -17.048 1.00 90.62 81 SER A O 1
ATOM 648 N N . THR A 1 82 ? 9.605 14.613 -17.781 1.00 90.06 82 THR A N 1
ATOM 649 C CA . THR A 1 82 ? 10.009 15.111 -16.450 1.00 90.06 82 THR A CA 1
ATOM 650 C C . THR A 1 82 ? 8.864 15.599 -15.555 1.00 90.06 82 THR A C 1
ATOM 652 O O . THR A 1 82 ? 9.096 15.944 -14.395 1.00 90.06 82 THR A O 1
ATOM 655 N N . SER A 1 83 ? 7.629 15.589 -16.057 1.00 85.06 83 SER A N 1
ATOM 656 C CA . SER A 1 83 ? 6.411 15.948 -15.328 1.00 85.06 83 SER A CA 1
ATOM 657 C C . SER A 1 83 ? 5.447 14.766 -15.227 1.00 85.06 83 SER A C 1
ATOM 659 O O . SER A 1 83 ? 5.425 13.905 -16.106 1.00 85.06 83 SER A O 1
ATOM 661 N N . GLY A 1 84 ? 4.655 14.743 -14.151 1.00 83.12 84 GLY A N 1
ATOM 662 C CA . GLY A 1 84 ? 3.509 13.848 -14.000 1.00 83.12 84 GLY A CA 1
ATOM 663 C C . GLY A 1 84 ? 2.262 14.367 -14.719 1.00 83.12 84 GLY A C 1
ATOM 664 O O . GLY A 1 84 ? 2.341 15.233 -15.592 1.00 83.12 84 GLY A O 1
ATOM 665 N N . SER A 1 85 ? 1.100 13.846 -14.325 1.00 78.88 85 SER A N 1
ATOM 666 C CA . SER A 1 85 ? -0.180 14.233 -14.921 1.00 78.88 85 SER A CA 1
ATOM 667 C C . SER A 1 85 ? -0.604 15.667 -14.560 1.00 78.88 85 SER A C 1
ATOM 669 O O . SER A 1 85 ? -0.355 16.142 -13.455 1.00 78.88 85 SER A O 1
ATOM 671 N N . TRP A 1 86 ? -1.268 16.361 -15.489 1.00 74.31 86 TRP A N 1
ATOM 672 C CA . TRP A 1 86 ? -1.708 17.756 -15.323 1.00 74.31 86 TRP A CA 1
ATOM 673 C C . TRP A 1 86 ? -2.932 17.929 -14.415 1.00 74.31 86 TRP A C 1
ATOM 675 O O . TRP A 1 86 ? -3.149 19.021 -13.897 1.00 74.31 86 TRP A O 1
ATOM 685 N N . ASP A 1 87 ? -3.729 16.878 -14.224 1.00 71.25 87 ASP A N 1
ATOM 686 C CA . ASP A 1 87 ? -4.842 16.834 -13.262 1.00 71.25 87 ASP A CA 1
ATOM 687 C C . ASP A 1 87 ? -4.363 16.693 -11.807 1.00 71.25 87 ASP A C 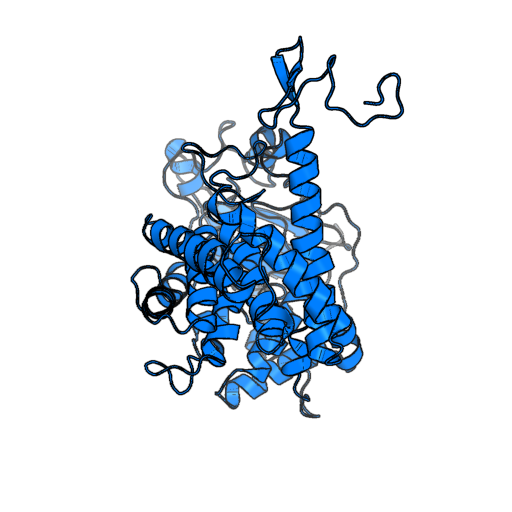1
ATOM 689 O O . ASP A 1 87 ? -5.123 16.953 -10.878 1.00 71.25 87 ASP A O 1
ATOM 693 N N . TYR A 1 88 ? -3.085 16.358 -11.616 1.00 76.19 88 TYR A N 1
ATOM 694 C CA . TYR A 1 88 ? -2.398 16.358 -10.332 1.00 76.19 88 TYR A CA 1
ATOM 695 C C . TYR A 1 88 ? -1.088 17.160 -10.450 1.00 76.19 88 TYR A C 1
ATOM 697 O O . TYR A 1 88 ? 0.007 16.587 -10.454 1.00 76.19 88 TYR A O 1
ATOM 705 N N . PRO A 1 89 ? -1.181 18.492 -10.630 1.00 76.88 89 PRO A N 1
ATOM 706 C CA . PRO A 1 89 ? -0.038 19.308 -11.001 1.00 76.88 89 PRO A CA 1
ATOM 707 C C . PRO A 1 89 ? 0.994 19.379 -9.871 1.00 76.88 89 PRO A C 1
ATOM 709 O O . PRO A 1 89 ? 0.677 19.641 -8.711 1.00 76.88 89 PRO A O 1
ATOM 712 N N . SER A 1 90 ? 2.258 19.199 -10.238 1.00 84.12 90 SER A N 1
ATOM 713 C CA . SER A 1 90 ? 3.407 19.335 -9.343 1.00 84.12 90 SER A CA 1
ATOM 714 C C . SER A 1 90 ? 4.048 20.711 -9.515 1.00 84.12 90 SER A C 1
ATOM 716 O O . SER A 1 90 ? 4.260 21.151 -10.646 1.00 84.12 90 SER A O 1
ATOM 718 N N . ASN A 1 91 ? 4.419 21.366 -8.413 1.00 84.12 91 ASN A N 1
ATOM 719 C CA . ASN A 1 91 ? 5.252 22.566 -8.447 1.00 84.12 91 ASN A CA 1
ATOM 720 C C . ASN A 1 91 ? 6.471 22.407 -7.513 1.00 84.12 91 ASN A C 1
ATOM 722 O O . ASN A 1 91 ? 6.273 22.362 -6.298 1.00 84.12 91 ASN A O 1
ATOM 726 N N . PRO A 1 92 ? 7.708 22.326 -8.043 1.00 88.31 92 PRO A N 1
ATOM 727 C CA . PRO A 1 92 ? 8.053 22.304 -9.472 1.00 88.31 92 PRO A CA 1
ATOM 728 C C . PRO A 1 92 ? 7.508 21.054 -10.198 1.00 88.31 92 PRO A C 1
ATOM 730 O O . PRO A 1 92 ? 7.177 20.065 -9.536 1.00 88.31 92 PRO A O 1
ATOM 733 N N . PRO A 1 93 ? 7.414 21.061 -11.547 1.00 87.56 93 PRO A N 1
ATOM 734 C CA . PRO A 1 93 ? 7.022 19.880 -12.313 1.00 87.56 93 PRO A CA 1
ATOM 735 C C . PRO A 1 93 ? 7.881 18.669 -11.945 1.00 87.56 93 PRO A C 1
ATOM 737 O O . PRO A 1 93 ? 9.109 18.738 -11.951 1.00 87.56 93 PRO A O 1
ATOM 740 N N . SER A 1 94 ? 7.219 17.568 -11.598 1.00 91.38 94 SER A N 1
ATOM 741 C CA . SER A 1 94 ? 7.874 16.372 -11.079 1.00 91.38 94 SER A CA 1
ATOM 742 C C . SER A 1 94 ? 7.040 15.142 -11.402 1.00 91.38 94 SER A C 1
ATOM 744 O O . SER A 1 94 ? 5.846 15.098 -11.085 1.00 91.38 94 SER A O 1
ATOM 746 N N . GLY A 1 95 ? 7.654 14.163 -12.060 1.00 93.19 95 GLY A N 1
ATOM 747 C CA . GLY A 1 95 ? 7.034 12.886 -12.387 1.00 93.19 95 GLY A CA 1
ATOM 748 C C . GLY A 1 95 ? 7.671 12.191 -13.588 1.00 93.19 95 GLY A C 1
ATOM 749 O O . GLY A 1 95 ? 8.719 12.616 -14.083 1.00 93.19 95 GLY A O 1
ATOM 750 N N . ARG A 1 96 ? 7.029 11.105 -14.024 1.00 94.00 96 ARG A N 1
ATOM 751 C CA . ARG A 1 96 ? 7.313 10.322 -15.236 1.00 94.00 96 ARG A CA 1
ATOM 752 C C . ARG A 1 96 ? 5.984 9.845 -15.817 1.00 94.00 96 ARG A C 1
ATOM 754 O O . ARG A 1 96 ? 5.149 9.314 -15.086 1.00 94.00 96 ARG A O 1
ATOM 761 N N . PHE A 1 97 ? 5.785 10.022 -17.118 1.00 92.62 97 PHE A N 1
ATOM 762 C CA . PHE A 1 97 ? 4.505 9.808 -17.800 1.00 92.62 97 PHE A CA 1
ATOM 763 C C . PHE A 1 97 ? 3.322 10.412 -17.023 1.00 92.62 97 PHE A C 1
ATOM 765 O O . PHE A 1 97 ? 3.375 11.558 -16.590 1.00 92.62 97 PHE A O 1
ATOM 772 N N . ALA A 1 98 ? 2.255 9.645 -16.810 1.00 89.12 98 ALA A N 1
ATOM 773 C CA . ALA A 1 98 ? 1.072 10.068 -16.070 1.00 89.12 98 ALA A CA 1
ATOM 774 C C . ALA A 1 98 ? 1.239 10.025 -14.536 1.00 89.12 98 ALA A C 1
ATOM 776 O O . ALA A 1 98 ? 0.253 10.122 -13.808 1.00 89.12 98 ALA A O 1
ATOM 777 N N . ARG A 1 99 ? 2.461 9.854 -14.010 1.00 92.88 99 ARG A N 1
ATOM 778 C CA . ARG A 1 99 ? 2.706 9.626 -12.579 1.00 92.88 99 ARG A CA 1
ATOM 779 C C . ARG A 1 99 ? 3.509 10.768 -11.951 1.00 92.88 99 ARG A C 1
ATOM 781 O O . ARG A 1 99 ? 4.693 10.909 -12.256 1.00 92.88 99 ARG A O 1
ATOM 788 N N . PRO A 1 100 ? 2.898 11.588 -11.078 1.00 92.00 100 PRO A N 1
ATOM 789 C CA . PRO A 1 100 ? 3.602 12.641 -10.355 1.00 92.00 100 PRO A CA 1
ATOM 790 C C . PRO A 1 100 ? 4.338 12.090 -9.125 1.00 92.00 100 PRO A C 1
ATOM 792 O O . PRO A 1 100 ? 3.919 11.092 -8.535 1.00 92.00 100 PRO A O 1
ATOM 795 N N . TRP A 1 101 ? 5.403 12.778 -8.702 1.00 92.94 101 TRP A N 1
ATOM 796 C CA . TRP A 1 101 ? 6.071 12.546 -7.411 1.00 92.94 101 TRP A CA 1
ATOM 797 C C . TRP A 1 101 ? 6.396 11.064 -7.150 1.00 92.94 101 TRP A C 1
ATOM 799 O O . TRP A 1 101 ? 7.022 10.413 -7.990 1.00 92.94 101 TRP A O 1
ATOM 809 N N . TYR A 1 102 ? 5.973 10.529 -6.004 1.00 93.31 102 TYR A N 1
ATOM 810 C CA . TYR A 1 102 ? 6.220 9.160 -5.561 1.00 93.31 102 TYR A CA 1
ATOM 811 C C . TYR A 1 102 ? 5.540 8.115 -6.446 1.00 93.31 102 TYR A C 1
ATOM 813 O O . TYR A 1 102 ? 6.000 6.978 -6.537 1.00 93.31 102 TYR A O 1
ATOM 821 N N . GLN A 1 103 ? 4.485 8.490 -7.178 1.00 94.06 103 GLN A N 1
ATOM 822 C CA . GLN A 1 103 ? 3.765 7.549 -8.031 1.00 94.06 103 GLN A CA 1
ATOM 823 C C . GLN A 1 103 ? 4.622 7.039 -9.195 1.00 94.06 103 GLN A C 1
ATOM 825 O O . GLN A 1 103 ? 4.309 5.988 -9.751 1.00 94.06 103 GLN A O 1
ATOM 830 N N . VAL A 1 104 ? 5.718 7.730 -9.537 1.00 95.69 104 VAL A N 1
ATOM 831 C CA . VAL A 1 104 ? 6.722 7.244 -10.500 1.00 95.69 104 VAL A CA 1
ATOM 832 C C . VAL A 1 104 ? 7.205 5.845 -10.128 1.00 95.69 104 VAL A C 1
ATOM 834 O O . VAL A 1 104 ? 7.295 4.965 -10.988 1.00 95.69 104 VAL A O 1
ATOM 837 N N . ALA A 1 105 ? 7.435 5.603 -8.836 1.00 97.38 105 ALA A N 1
ATOM 838 C CA . ALA A 1 105 ? 7.876 4.305 -8.354 1.00 97.38 105 ALA A CA 1
ATOM 839 C C . ALA A 1 105 ? 6.842 3.198 -8.596 1.00 97.38 105 ALA A C 1
ATOM 841 O O . ALA A 1 105 ? 7.213 2.058 -8.868 1.00 97.38 105 ALA A O 1
ATOM 842 N N . ARG A 1 106 ? 5.541 3.530 -8.572 1.00 95.19 106 ARG A N 1
ATOM 843 C CA . ARG A 1 106 ? 4.442 2.568 -8.775 1.00 95.19 106 ARG A CA 1
ATOM 844 C C . ARG A 1 106 ? 4.450 1.939 -10.157 1.00 95.19 106 ARG A C 1
ATOM 846 O O . ARG A 1 106 ? 4.064 0.778 -10.290 1.00 95.19 106 ARG A O 1
ATOM 853 N N . THR A 1 107 ? 4.909 2.676 -11.162 1.00 95.81 107 THR A N 1
ATOM 854 C CA . THR A 1 107 ? 5.152 2.137 -12.503 1.00 95.81 107 THR A CA 1
ATOM 855 C C . THR A 1 107 ? 6.563 1.58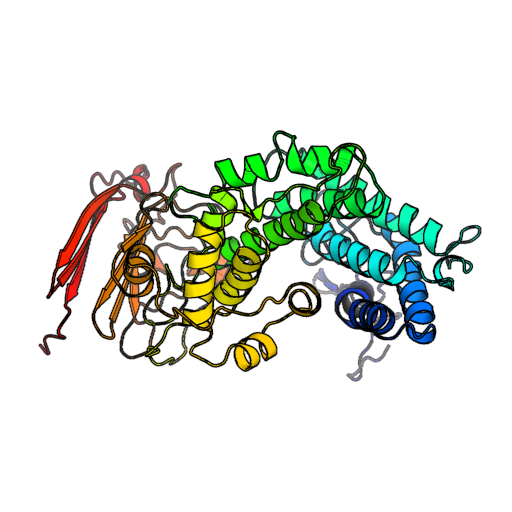7 -12.654 1.00 95.81 107 THR A C 1
ATOM 857 O O . THR A 1 107 ? 6.726 0.553 -13.293 1.00 95.81 107 THR A O 1
ATOM 860 N N . LEU A 1 108 ? 7.569 2.214 -12.030 1.00 98.38 108 LEU A N 1
ATOM 861 C CA . LEU A 1 108 ? 8.962 1.778 -12.136 1.00 98.38 108 LEU A CA 1
ATOM 862 C C . LEU A 1 108 ? 9.156 0.335 -11.670 1.00 98.38 108 LEU A C 1
ATOM 864 O O . LEU A 1 108 ? 9.760 -0.443 -12.400 1.00 98.38 108 LEU A O 1
ATOM 868 N N . VAL A 1 109 ? 8.589 -0.051 -10.521 1.00 97.81 109 VAL A N 1
ATOM 869 C CA . VAL A 1 109 ? 8.705 -1.440 -10.041 1.00 97.81 109 VAL A CA 1
ATOM 870 C C . VAL A 1 109 ? 8.114 -2.446 -11.031 1.00 97.81 109 VAL A C 1
ATOM 872 O O . VAL A 1 109 ? 8.669 -3.515 -11.228 1.00 97.81 109 VAL A O 1
ATOM 875 N N . LYS A 1 110 ? 7.045 -2.073 -11.748 1.00 97.00 110 LYS A N 1
ATOM 876 C CA . LYS A 1 110 ? 6.431 -2.938 -12.763 1.00 97.00 110 LYS A CA 1
ATOM 877 C C . LYS A 1 110 ? 7.345 -3.082 -13.974 1.00 97.00 110 LYS A C 1
ATOM 879 O O . LYS A 1 110 ? 7.457 -4.175 -14.517 1.00 97.00 110 LYS A O 1
ATOM 884 N N . TYR A 1 111 ? 7.997 -1.996 -14.394 1.00 98.62 111 TYR A N 1
ATOM 885 C CA . TYR A 1 111 ? 8.989 -2.055 -15.467 1.00 98.62 111 TYR A CA 1
ATOM 886 C C . TYR A 1 111 ? 10.187 -2.921 -15.086 1.00 98.62 111 TYR A C 1
ATOM 888 O O . TYR A 1 111 ? 10.711 -3.608 -15.956 1.00 98.62 111 TYR A O 1
ATOM 896 N N . VAL A 1 112 ? 10.589 -2.922 -13.811 1.00 98.56 112 VAL A N 1
ATOM 897 C CA . VAL A 1 112 ? 11.625 -3.827 -13.297 1.00 98.56 112 VAL A CA 1
ATOM 898 C C . VAL A 1 112 ? 11.177 -5.284 -13.405 1.00 98.56 112 VAL A C 1
ATOM 900 O O . VAL A 1 112 ? 11.888 -6.060 -14.034 1.00 98.56 112 VAL A O 1
ATOM 903 N N . ASP A 1 113 ? 9.987 -5.645 -12.910 1.00 96.12 113 ASP A N 1
ATOM 904 C CA . ASP A 1 113 ? 9.468 -7.022 -13.020 1.00 96.12 113 ASP A CA 1
ATOM 905 C C . ASP A 1 113 ? 9.399 -7.477 -14.489 1.00 96.12 113 ASP A C 1
ATOM 907 O O . ASP A 1 113 ? 9.820 -8.568 -14.870 1.00 96.12 113 ASP A O 1
ATOM 911 N N . GLN A 1 114 ? 8.888 -6.606 -15.361 1.00 97.75 114 GLN A N 1
ATOM 912 C CA . GLN A 1 114 ? 8.763 -6.885 -16.792 1.00 97.75 114 GLN A CA 1
ATOM 913 C C . GLN A 1 114 ? 10.129 -7.017 -17.471 1.00 97.75 114 GLN A C 1
ATOM 915 O O . GLN A 1 114 ? 10.282 -7.851 -18.366 1.00 97.75 114 GLN A O 1
ATOM 920 N N . TYR A 1 115 ? 11.103 -6.199 -17.070 1.00 98.62 115 TYR A N 1
ATOM 921 C CA . TYR A 1 115 ? 12.482 -6.294 -17.530 1.00 98.62 115 TYR A CA 1
ATOM 922 C C . TYR A 1 115 ? 13.107 -7.622 -17.109 1.00 98.62 115 TYR A C 1
ATOM 924 O O . TYR A 1 115 ? 13.651 -8.310 -17.970 1.00 98.62 115 TYR A O 1
ATOM 932 N N . ASP A 1 116 ? 12.970 -8.000 -15.837 1.00 97.19 116 ASP A N 1
ATOM 933 C CA . ASP A 1 116 ? 13.513 -9.236 -15.275 1.00 97.19 116 ASP A CA 1
ATOM 934 C C . ASP A 1 116 ? 12.947 -10.476 -15.986 1.00 97.19 116 ASP A C 1
ATOM 936 O O . ASP A 1 116 ? 13.689 -11.300 -16.524 1.00 97.19 116 ASP A O 1
ATOM 940 N N . PHE A 1 117 ? 11.625 -10.538 -16.168 1.00 97.12 117 PHE A N 1
ATOM 941 C CA . PHE A 1 117 ? 10.970 -11.647 -16.876 1.00 97.12 117 PHE A CA 1
ATOM 942 C C . PHE A 1 117 ? 11.423 -11.777 -18.338 1.00 97.12 117 PHE A C 1
ATOM 944 O O . PHE A 1 117 ? 11.440 -12.870 -18.906 1.00 97.12 117 PHE A O 1
ATOM 951 N N . LEU A 1 118 ? 11.790 -10.662 -18.974 1.00 98.38 118 LEU A N 1
ATOM 952 C CA . LEU A 1 118 ? 12.274 -10.617 -20.354 1.00 98.38 118 LEU A CA 1
ATOM 953 C C . LEU A 1 118 ? 13.809 -10.677 -20.451 1.00 98.38 118 LEU A C 1
ATOM 955 O O . LEU A 1 118 ? 14.337 -10.771 -21.565 1.00 98.38 118 LEU A O 1
ATOM 959 N N . HIS A 1 119 ? 14.523 -10.630 -19.323 1.00 96.94 119 HIS A N 1
ATOM 960 C CA . HIS A 1 119 ? 15.954 -10.346 -19.242 1.00 96.94 119 HIS A CA 1
ATOM 961 C C . HIS A 1 119 ? 16.795 -11.327 -20.061 1.00 96.94 119 HIS A C 1
ATOM 963 O O . HIS A 1 119 ? 17.717 -10.924 -20.771 1.00 96.94 119 HIS A O 1
ATOM 969 N N . SER A 1 120 ? 16.460 -12.616 -20.014 1.00 95.62 120 SER A N 1
ATOM 970 C CA . SER A 1 120 ? 17.194 -13.683 -20.706 1.00 95.62 120 SER A CA 1
ATOM 971 C C . SER A 1 120 ? 16.949 -13.737 -22.220 1.00 95.62 120 SER A C 1
ATOM 973 O O . SER A 1 120 ? 17.628 -14.475 -22.935 1.00 95.62 120 SER A O 1
ATOM 975 N N . SER A 1 121 ? 15.983 -12.974 -22.741 1.00 97.94 121 SER A N 1
ATOM 976 C CA . SER A 1 121 ? 15.614 -13.039 -24.151 1.00 97.94 121 SER A CA 1
ATOM 977 C C . SER A 1 121 ? 16.683 -12.446 -25.069 1.00 97.94 121 SER A C 1
ATOM 979 O O . SER A 1 121 ? 17.160 -11.326 -24.878 1.00 97.94 121 SER A O 1
ATOM 981 N N . SER A 1 122 ? 16.953 -13.129 -26.187 1.00 97.94 122 SER A N 1
ATOM 982 C CA . SER A 1 122 ? 17.775 -12.590 -27.280 1.00 97.94 122 SER A CA 1
ATOM 983 C C . SER A 1 122 ? 17.206 -11.299 -27.887 1.00 97.94 122 SER A C 1
ATOM 985 O O . SER A 1 122 ? 17.936 -10.539 -28.519 1.00 97.94 122 SER A O 1
ATOM 987 N N . SER A 1 123 ? 15.907 -11.031 -27.707 1.00 98.25 123 SER A N 1
ATOM 988 C CA . SER A 1 123 ? 15.242 -9.819 -28.200 1.00 98.25 123 SER A CA 1
ATOM 989 C C . SER A 1 123 ? 15.791 -8.544 -27.561 1.00 98.25 123 SER A C 1
ATOM 991 O O . SER A 1 123 ? 15.736 -7.491 -28.190 1.00 98.25 123 SER A O 1
ATOM 993 N N . MET A 1 124 ? 16.374 -8.639 -26.362 1.00 98.44 124 MET A N 1
ATOM 994 C CA . MET A 1 124 ? 17.031 -7.525 -25.673 1.00 98.44 124 MET A CA 1
ATOM 995 C C . MET A 1 124 ? 18.247 -6.975 -26.436 1.00 98.44 124 MET A C 1
ATOM 997 O O . MET A 1 124 ? 18.555 -5.791 -26.329 1.00 98.44 124 MET A O 1
ATOM 1001 N N . ALA A 1 125 ? 18.914 -7.808 -27.243 1.00 98.62 125 ALA A N 1
ATOM 1002 C CA . ALA A 1 125 ? 20.071 -7.412 -28.050 1.00 98.62 125 ALA A CA 1
ATOM 1003 C C . ALA A 1 125 ? 19.690 -6.798 -29.412 1.00 98.62 125 ALA A C 1
ATOM 1005 O O . ALA A 1 125 ? 20.566 -6.408 -30.183 1.00 98.62 125 ALA A O 1
ATOM 1006 N N . LYS A 1 126 ? 18.393 -6.726 -29.748 1.00 98.56 126 LYS A N 1
ATOM 1007 C CA . LYS A 1 126 ? 17.945 -6.073 -30.984 1.00 98.56 126 LYS A CA 1
ATOM 1008 C C . LYS A 1 126 ? 18.223 -4.562 -30.921 1.00 98.56 126 LYS A C 1
ATOM 1010 O O . LYS A 1 126 ? 18.276 -4.008 -29.820 1.00 98.56 126 LYS A O 1
ATOM 1015 N N . PRO A 1 127 ? 18.351 -3.884 -32.077 1.00 98.56 127 PRO A N 1
ATOM 1016 C CA . PRO A 1 127 ? 18.431 -2.428 -32.117 1.00 98.56 127 PRO A CA 1
ATOM 1017 C C . PRO A 1 127 ? 17.245 -1.778 -31.392 1.00 98.56 127 PRO A C 1
ATOM 1019 O O . PRO A 1 127 ? 16.101 -2.225 -31.547 1.00 98.56 127 PRO A O 1
ATOM 1022 N N . SER A 1 128 ? 17.540 -0.749 -30.601 1.00 98.56 128 SER A N 1
ATOM 1023 C CA . SER A 1 128 ? 16.541 0.092 -29.943 1.00 98.56 128 SER A CA 1
ATOM 1024 C C . SER A 1 128 ? 15.903 1.072 -30.930 1.00 98.56 128 SER A C 1
ATOM 1026 O O . SER A 1 128 ? 16.482 1.409 -31.966 1.00 98.56 128 SER A O 1
ATOM 1028 N N . LEU A 1 129 ? 14.718 1.571 -30.584 1.00 96.94 129 LEU A N 1
ATOM 1029 C CA . LEU A 1 129 ? 14.139 2.770 -31.187 1.00 96.94 129 LEU A CA 1
ATOM 1030 C C . LEU A 1 129 ? 14.992 4.023 -30.924 1.00 96.94 129 LEU A C 1
ATOM 1032 O O . LEU A 1 129 ? 14.948 4.964 -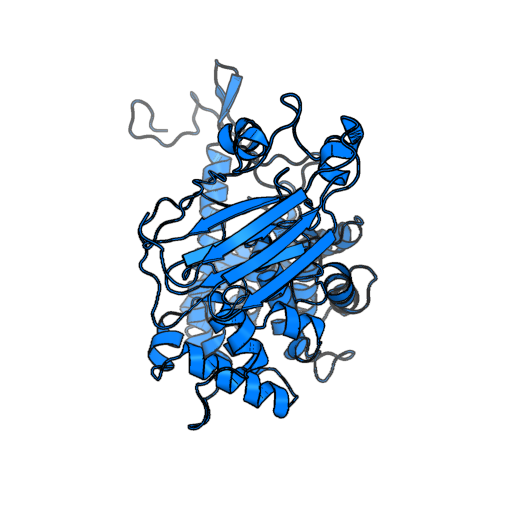31.717 1.00 96.94 129 LEU A O 1
ATOM 1036 N N . LYS A 1 130 ? 15.813 4.024 -29.867 1.00 95.94 130 LYS A N 1
ATOM 1037 C CA . LYS A 1 130 ? 16.852 5.030 -29.645 1.00 95.94 130 LYS A CA 1
ATOM 1038 C C . LYS A 1 130 ? 18.097 4.682 -30.482 1.00 95.94 130 LYS A C 1
ATOM 1040 O O . LYS A 1 130 ? 18.676 3.612 -30.288 1.00 95.94 130 LYS A O 1
ATOM 1045 N N . PRO A 1 131 ? 18.540 5.552 -31.411 1.00 95.69 131 PRO A N 1
ATOM 1046 C CA . PRO A 1 131 ? 19.641 5.225 -32.314 1.00 95.69 131 PRO A CA 1
ATOM 1047 C C . PRO A 1 131 ? 20.956 4.906 -31.592 1.00 95.69 131 PRO A C 1
ATOM 1049 O O . PRO A 1 131 ? 21.345 5.595 -30.651 1.00 95.69 131 PRO A O 1
ATOM 1052 N N . GLY A 1 132 ? 21.676 3.899 -32.094 1.00 96.94 132 GLY A N 1
ATOM 1053 C CA . GLY A 1 132 ? 23.042 3.580 -31.662 1.00 96.94 132 GLY A CA 1
ATOM 1054 C C . GLY A 1 132 ? 23.160 2.709 -30.410 1.00 96.94 132 GLY A C 1
ATOM 1055 O O . GLY A 1 132 ? 24.281 2.464 -29.977 1.00 96.94 132 GLY A O 1
ATOM 1056 N N . VAL A 1 133 ? 22.046 2.228 -29.852 1.00 98.38 133 VAL A N 1
ATOM 1057 C CA . VAL A 1 133 ? 22.027 1.326 -28.689 1.00 98.38 133 VAL A CA 1
ATOM 1058 C C . VAL A 1 133 ? 21.094 0.132 -28.917 1.00 98.38 133 VAL A C 1
ATOM 1060 O O . VAL A 1 133 ? 20.222 0.140 -29.791 1.00 98.38 133 VAL A O 1
ATOM 1063 N N . THR A 1 134 ? 21.286 -0.923 -28.136 1.00 98.75 134 THR A N 1
ATOM 1064 C CA . THR A 1 134 ? 20.376 -2.070 -28.039 1.00 98.75 134 THR A CA 1
ATOM 1065 C C . THR A 1 134 ? 19.165 -1.743 -27.167 1.00 98.75 134 THR A C 1
ATOM 1067 O O . THR A 1 134 ? 19.185 -0.792 -26.381 1.00 98.75 134 THR A O 1
ATOM 1070 N N . ARG A 1 135 ? 18.099 -2.550 -27.268 1.00 98.75 135 ARG A N 1
ATOM 1071 C CA . ARG A 1 135 ? 16.926 -2.416 -26.385 1.00 98.75 135 ARG A CA 1
ATOM 1072 C C . ARG A 1 135 ? 17.321 -2.489 -24.913 1.00 98.75 135 ARG A C 1
ATOM 1074 O O . ARG A 1 135 ? 16.858 -1.665 -24.134 1.00 98.75 135 ARG A O 1
ATOM 1081 N N . ARG A 1 136 ? 18.205 -3.427 -24.546 1.00 98.75 136 ARG A N 1
ATOM 1082 C CA . ARG A 1 136 ? 18.726 -3.557 -23.176 1.00 98.75 136 ARG A CA 1
ATOM 1083 C C . ARG A 1 136 ? 19.342 -2.257 -22.684 1.00 98.75 136 ARG A C 1
ATOM 1085 O O . ARG A 1 136 ? 18.896 -1.721 -21.680 1.00 98.75 136 ARG A O 1
ATOM 1092 N N . GLU A 1 137 ? 20.320 -1.739 -23.422 1.00 98.69 137 GLU A N 1
ATOM 1093 C CA . GLU A 1 137 ? 21.034 -0.519 -23.044 1.00 98.69 137 GLU A CA 1
ATOM 1094 C C . GLU A 1 137 ? 20.080 0.675 -22.924 1.00 98.69 137 GLU A C 1
ATOM 1096 O O . GLU A 1 137 ? 20.233 1.496 -22.022 1.00 98.69 137 GLU A O 1
ATOM 1101 N N . ASN A 1 138 ? 19.074 0.777 -23.802 1.00 98.81 138 ASN A N 1
ATOM 1102 C CA . ASN A 1 138 ? 18.072 1.834 -23.711 1.00 98.81 138 ASN A CA 1
ATOM 1103 C C . ASN A 1 138 ? 17.184 1.689 -22.463 1.00 98.81 138 ASN A C 1
ATOM 1105 O O . ASN A 1 138 ? 16.997 2.670 -21.744 1.00 98.81 138 ASN A O 1
ATOM 1109 N N . ILE A 1 139 ? 16.672 0.483 -22.200 1.00 98.88 139 ILE A N 1
ATOM 1110 C CA . ILE A 1 139 ? 15.807 0.169 -21.054 1.00 98.88 139 ILE A CA 1
ATOM 1111 C C . ILE A 1 139 ? 16.542 0.410 -19.733 1.00 98.88 139 ILE A C 1
ATOM 1113 O O . ILE A 1 139 ? 16.043 1.141 -18.878 1.00 98.88 139 ILE A O 1
ATOM 1117 N N . GLU A 1 140 ? 17.744 -0.145 -19.580 1.00 98.75 140 GLU A N 1
ATOM 1118 C CA . GLU A 1 140 ? 18.543 0.023 -18.367 1.00 98.75 140 GLU A CA 1
ATOM 1119 C C . GLU A 1 140 ? 18.889 1.496 -18.144 1.00 98.75 140 GLU A C 1
ATOM 1121 O O . GLU A 1 140 ? 18.632 2.036 -17.072 1.00 98.75 140 GLU A O 1
ATOM 1126 N N . LYS A 1 141 ? 19.417 2.185 -19.164 1.00 98.44 141 LYS A N 1
ATOM 1127 C CA . LYS A 1 141 ? 19.935 3.548 -19.000 1.00 98.44 141 LYS A CA 1
ATOM 1128 C C . LYS A 1 141 ? 18.850 4.615 -18.909 1.00 98.44 141 LYS A C 1
ATOM 1130 O O . LYS A 1 141 ? 18.905 5.456 -18.019 1.00 98.44 141 LYS A O 1
ATOM 1135 N N . ASN A 1 142 ? 17.915 4.637 -19.859 1.00 98.38 142 ASN A N 1
ATOM 1136 C CA . ASN A 1 142 ? 16.987 5.763 -20.023 1.00 98.38 142 ASN A CA 1
ATOM 1137 C C . ASN A 1 142 ? 15.661 5.568 -19.279 1.00 98.38 142 ASN A C 1
ATOM 1139 O O . ASN A 1 142 ? 14.868 6.505 -19.227 1.00 98.38 142 ASN A O 1
ATOM 1143 N N . MET A 1 143 ? 15.424 4.388 -18.695 1.00 98.62 143 MET A N 1
ATOM 1144 C CA . MET A 1 143 ? 14.229 4.121 -17.894 1.00 98.62 143 MET A CA 1
ATOM 1145 C C . MET A 1 143 ? 14.561 3.641 -16.485 1.00 98.62 143 MET A C 1
ATOM 1147 O O . MET A 1 143 ? 14.181 4.311 -15.528 1.00 98.62 143 MET A O 1
ATOM 1151 N N . LEU A 1 144 ? 15.266 2.514 -16.336 1.00 98.81 144 LEU A N 1
ATOM 1152 C CA . LEU A 1 144 ? 15.489 1.929 -15.010 1.00 98.81 144 LEU A CA 1
ATOM 1153 C C . LEU A 1 144 ? 16.422 2.796 -14.160 1.00 98.81 144 LEU A C 1
ATOM 1155 O O . LEU A 1 144 ? 16.025 3.236 -13.086 1.00 98.81 144 LEU A O 1
ATOM 1159 N N . LEU A 1 145 ? 17.623 3.110 -14.651 1.00 98.81 145 LEU A N 1
ATOM 1160 C CA . LEU A 1 145 ? 18.592 3.940 -13.928 1.00 98.81 145 LEU A CA 1
ATOM 1161 C C . LEU A 1 145 ? 18.106 5.387 -13.751 1.00 98.81 145 LEU A C 1
ATOM 1163 O O . LEU A 1 145 ? 18.268 5.948 -12.670 1.00 98.81 145 LEU A O 1
ATOM 1167 N N . ASP A 1 146 ? 17.467 5.981 -14.766 1.00 98.56 146 ASP A N 1
ATOM 1168 C CA . ASP A 1 146 ? 16.869 7.323 -14.652 1.00 98.56 146 ASP A CA 1
ATOM 1169 C C . ASP A 1 146 ? 15.759 7.364 -13.586 1.00 98.56 146 ASP A C 1
ATOM 1171 O O . ASP A 1 146 ? 15.766 8.223 -12.700 1.00 98.56 146 ASP A O 1
ATOM 1175 N N . GLY A 1 147 ? 14.831 6.404 -13.636 1.00 98.38 147 GLY A N 1
ATOM 1176 C CA . GLY A 1 147 ? 13.749 6.276 -12.665 1.00 98.38 147 GLY A CA 1
ATOM 1177 C C . GLY A 1 147 ? 14.264 5.991 -11.256 1.00 98.38 147 GLY A C 1
ATOM 1178 O O . GLY A 1 147 ? 13.803 6.614 -10.303 1.00 98.38 147 GLY A O 1
ATOM 1179 N N . ALA A 1 148 ? 15.252 5.105 -11.119 1.00 98.69 148 ALA A N 1
ATOM 1180 C CA . ALA A 1 148 ? 15.866 4.791 -9.835 1.00 98.69 148 ALA A CA 1
ATOM 1181 C C . ALA A 1 148 ? 16.580 6.002 -9.244 1.00 98.69 148 ALA A C 1
ATOM 1183 O O . ALA A 1 148 ? 16.393 6.285 -8.068 1.00 98.69 148 ALA A O 1
ATOM 1184 N N . TYR A 1 149 ? 17.327 6.763 -10.048 1.00 98.38 149 TYR A N 1
ATOM 1185 C CA . TYR A 1 149 ? 17.965 7.993 -9.587 1.00 98.38 149 TYR A CA 1
ATOM 1186 C C . TYR A 1 149 ? 16.933 9.039 -9.147 1.00 98.38 149 TYR A C 1
ATOM 1188 O O . TYR A 1 149 ? 17.092 9.659 -8.094 1.00 98.38 149 TYR A O 1
ATOM 1196 N N . TYR A 1 150 ? 15.845 9.201 -9.910 1.00 97.31 150 TYR A N 1
ATOM 1197 C CA . TYR A 1 150 ? 14.712 10.044 -9.524 1.00 97.31 150 TYR A CA 1
ATOM 1198 C C . TYR A 1 150 ? 14.120 9.614 -8.175 1.00 97.31 150 TYR A C 1
ATOM 1200 O O . TYR A 1 150 ? 13.868 10.457 -7.318 1.00 97.31 150 TYR A O 1
ATOM 1208 N N . CYS A 1 151 ? 13.897 8.321 -7.977 1.00 97.81 151 CYS A N 1
ATOM 1209 C CA . CYS A 1 151 ? 13.346 7.775 -6.745 1.00 97.81 151 CYS A CA 1
ATOM 1210 C C . CYS A 1 151 ? 14.322 7.930 -5.567 1.00 97.81 151 CYS A C 1
ATOM 1212 O O . CYS A 1 151 ? 13.949 8.432 -4.511 1.00 97.81 151 CYS A O 1
ATOM 1214 N N . TYR A 1 152 ? 15.591 7.593 -5.780 1.00 97.94 152 TYR A N 1
ATOM 1215 C CA . TYR A 1 152 ? 16.652 7.664 -4.785 1.00 97.94 152 TYR A CA 1
ATOM 1216 C C . TYR A 1 152 ? 16.834 9.080 -4.237 1.00 97.94 152 TYR A C 1
ATOM 1218 O O . TYR A 1 152 ? 16.822 9.263 -3.024 1.00 97.94 152 TYR A O 1
ATOM 1226 N N . ARG A 1 153 ? 16.913 10.105 -5.098 1.00 96.19 153 ARG A N 1
ATOM 1227 C CA . ARG A 1 153 ? 17.097 11.489 -4.625 1.00 96.19 153 ARG A CA 1
ATOM 1228 C C . ARG A 1 153 ? 15.933 11.989 -3.765 1.00 96.19 153 ARG A C 1
ATOM 1230 O O . ARG A 1 153 ? 16.181 12.681 -2.789 1.00 96.19 153 ARG A O 1
ATOM 1237 N N . HIS A 1 154 ? 14.694 11.620 -4.097 1.00 95.00 154 HIS A N 1
ATOM 1238 C CA . HIS A 1 154 ? 13.524 12.033 -3.313 1.00 95.00 154 HIS A CA 1
ATOM 1239 C C . HIS A 1 154 ? 13.374 11.250 -2.009 1.00 95.00 154 HIS A C 1
ATOM 1241 O O . HIS A 1 154 ? 12.684 11.702 -1.101 1.00 95.00 154 HIS A O 1
ATOM 1247 N N . SER A 1 155 ? 14.039 10.097 -1.874 1.00 95.31 155 SER A N 1
ATOM 1248 C CA . SER A 1 155 ? 14.024 9.354 -0.612 1.00 95.31 155 SER A CA 1
ATOM 1249 C C . SER A 1 155 ? 14.723 10.080 0.547 1.00 95.31 155 SER A C 1
ATOM 1251 O O . SER A 1 155 ? 14.684 9.606 1.675 1.00 95.31 155 SER A O 1
ATOM 1253 N N . PHE A 1 156 ? 15.343 11.236 0.299 1.00 93.00 156 PHE A N 1
ATOM 1254 C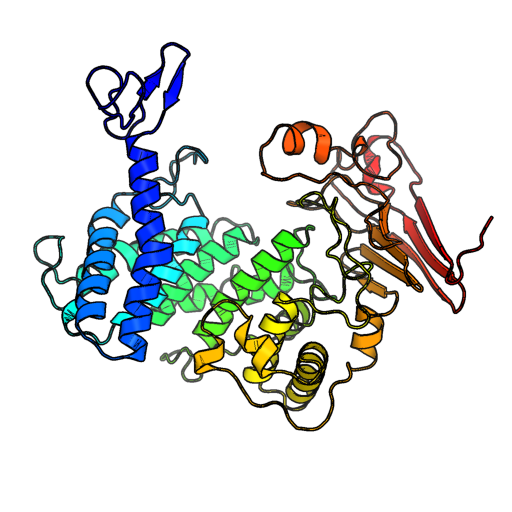 CA . PHE A 1 156 ? 15.988 12.047 1.330 1.00 93.00 156 PHE A CA 1
ATOM 1255 C C . PHE A 1 156 ? 15.141 13.245 1.800 1.00 93.00 156 PHE A C 1
ATOM 1257 O O . PHE A 1 156 ? 15.586 13.979 2.680 1.00 93.00 156 PHE A O 1
ATOM 1264 N N . ASP A 1 157 ? 13.919 13.432 1.280 1.00 85.38 157 ASP A N 1
ATOM 1265 C CA . ASP A 1 157 ? 13.093 14.630 1.530 1.00 85.38 157 ASP A CA 1
ATOM 1266 C C . ASP A 1 157 ? 12.287 14.599 2.861 1.00 85.38 157 ASP A C 1
ATOM 1268 O O . ASP A 1 157 ? 11.396 15.416 3.084 1.00 85.38 157 ASP A O 1
ATOM 1272 N N . GLY A 1 158 ? 12.641 13.714 3.804 1.00 68.44 158 GLY A N 1
ATOM 1273 C CA . GLY A 1 158 ? 12.400 13.912 5.246 1.00 68.44 158 GLY A CA 1
ATOM 1274 C C . GLY A 1 158 ? 11.100 13.374 5.866 1.00 68.44 158 GLY A C 1
ATOM 1275 O O . GLY A 1 158 ? 11.010 13.336 7.092 1.00 68.44 158 GLY A O 1
ATOM 1276 N N . GLY A 1 159 ? 10.114 12.922 5.087 1.00 84.75 159 GLY A N 1
ATOM 1277 C CA . GLY A 1 159 ? 8.871 12.329 5.609 1.00 84.75 159 GLY A CA 1
ATOM 1278 C C . GLY A 1 159 ? 8.857 10.805 5.500 1.00 84.75 159 GLY A C 1
ATOM 1279 O O . GLY A 1 159 ? 9.119 10.279 4.430 1.00 84.75 159 GLY A O 1
ATOM 1280 N N . ILE A 1 160 ? 8.514 10.079 6.568 1.00 90.06 160 ILE A N 1
ATOM 1281 C CA . ILE A 1 160 ? 8.437 8.607 6.553 1.00 90.06 160 ILE A CA 1
ATOM 1282 C C . ILE A 1 160 ? 6.968 8.171 6.442 1.00 90.06 160 ILE A C 1
ATOM 1284 O O . ILE A 1 160 ? 6.335 7.798 7.421 1.00 90.06 160 ILE A O 1
ATOM 1288 N N . HIS A 1 161 ? 6.412 8.234 5.233 1.00 91.50 161 HIS A N 1
ATOM 1289 C CA . HIS A 1 161 ? 5.006 7.926 4.926 1.00 91.50 161 HIS A CA 1
ATOM 1290 C C . HIS A 1 161 ? 4.881 6.965 3.731 1.00 91.50 161 HIS A C 1
ATOM 1292 O O . HIS A 1 161 ? 5.889 6.551 3.153 1.00 91.50 161 HIS A O 1
ATOM 1298 N N . ASN A 1 162 ? 3.665 6.627 3.290 1.00 93.50 162 ASN A N 1
ATOM 1299 C CA . ASN A 1 162 ? 3.479 5.654 2.201 1.00 93.50 162 ASN A CA 1
ATOM 1300 C C . ASN A 1 162 ? 4.166 6.113 0.891 1.00 93.50 162 ASN A C 1
ATOM 1302 O O . ASN A 1 162 ? 4.882 5.344 0.252 1.00 93.50 162 ASN A O 1
ATOM 1306 N N . GLY A 1 163 ? 4.059 7.403 0.547 1.00 94.31 163 GLY A N 1
ATOM 1307 C CA . GLY A 1 163 ? 4.766 7.987 -0.601 1.00 94.31 163 GLY A CA 1
ATOM 1308 C C . GLY A 1 163 ? 6.300 7.943 -0.493 1.00 94.31 163 GLY A C 1
ATOM 1309 O O . GLY A 1 163 ? 6.994 7.863 -1.502 1.00 94.31 163 GLY A O 1
ATOM 1310 N N . HIS A 1 164 ? 6.856 7.935 0.717 1.00 95.81 164 HIS A N 1
ATOM 1311 C CA . HIS A 1 164 ? 8.292 7.748 0.921 1.00 95.81 164 HIS A CA 1
ATOM 1312 C C . HIS A 1 164 ? 8.703 6.293 0.697 1.00 95.81 164 HIS A C 1
ATOM 1314 O O . HIS A 1 164 ? 9.679 6.021 -0.007 1.00 95.81 164 HIS A O 1
ATOM 1320 N N . ALA A 1 165 ? 7.884 5.352 1.180 1.00 96.88 165 ALA A N 1
ATOM 1321 C CA . ALA A 1 165 ? 8.043 3.939 0.860 1.00 96.88 165 ALA A CA 1
ATOM 1322 C C . ALA A 1 165 ? 7.998 3.694 -0.661 1.00 96.88 165 ALA A C 1
ATOM 1324 O O . ALA A 1 165 ? 8.725 2.844 -1.172 1.00 96.88 165 ALA A O 1
ATOM 1325 N N . ASP A 1 166 ? 7.189 4.449 -1.407 1.00 97.56 166 ASP A N 1
ATOM 1326 C CA . ASP A 1 166 ? 7.203 4.437 -2.871 1.00 97.56 166 ASP A CA 1
ATOM 1327 C C . ASP A 1 166 ? 8.571 4.866 -3.439 1.00 97.56 166 ASP A C 1
ATOM 1329 O O . ASP A 1 166 ? 9.149 4.152 -4.254 1.00 97.56 166 ASP A O 1
ATOM 1333 N N . TYR A 1 167 ? 9.156 5.981 -3.006 1.00 97.69 167 TYR A N 1
ATOM 1334 C CA . TYR A 1 167 ? 10.471 6.384 -3.517 1.00 97.69 167 TYR A CA 1
ATOM 1335 C C . TYR A 1 167 ? 11.558 5.344 -3.243 1.00 97.69 167 TYR A C 1
ATOM 1337 O O . TYR A 1 167 ? 12.268 4.930 -4.161 1.00 97.69 167 TYR A O 1
ATOM 1345 N N . VAL A 1 168 ? 11.670 4.871 -2.005 1.00 98.19 168 VAL A N 1
ATOM 1346 C CA . VAL A 1 168 ? 12.741 3.943 -1.636 1.00 98.19 168 VAL A CA 1
ATOM 1347 C C . VAL A 1 168 ? 12.597 2.605 -2.381 1.00 98.19 168 VAL A C 1
ATOM 1349 O O . VAL A 1 168 ? 13.586 2.113 -2.927 1.00 98.19 168 VAL A O 1
ATOM 1352 N N . ARG A 1 169 ? 11.379 2.054 -2.523 1.00 97.62 169 ARG A N 1
ATOM 1353 C CA . ARG A 1 169 ? 11.172 0.780 -3.243 1.00 97.62 169 ARG A CA 1
ATOM 1354 C C . ARG A 1 169 ? 11.443 0.888 -4.743 1.00 97.62 169 ARG A C 1
ATOM 1356 O O . ARG A 1 169 ? 11.874 -0.082 -5.355 1.00 97.62 169 ARG A O 1
ATOM 1363 N N . GLY A 1 170 ? 11.202 2.058 -5.342 1.00 98.25 170 GLY A N 1
ATOM 1364 C CA . GLY A 1 170 ? 11.491 2.298 -6.755 1.00 98.25 170 GLY A CA 1
ATOM 1365 C C . GLY A 1 170 ? 12.986 2.180 -7.053 1.00 98.25 170 GLY A C 1
ATOM 1366 O O . GLY A 1 170 ? 13.373 1.515 -8.013 1.00 98.25 170 GLY A O 1
ATOM 1367 N N . ALA A 1 171 ? 13.826 2.768 -6.195 1.00 98.62 171 ALA A N 1
ATOM 1368 C CA . ALA A 1 171 ? 15.276 2.617 -6.285 1.00 98.62 171 ALA A CA 1
ATOM 1369 C C . ALA A 1 171 ? 15.722 1.188 -5.927 1.00 98.62 171 ALA A C 1
ATOM 1371 O O . ALA A 1 171 ? 16.525 0.607 -6.657 1.00 98.62 171 ALA A O 1
ATOM 1372 N N . LEU A 1 172 ? 15.163 0.602 -4.859 1.00 98.75 172 LEU A N 1
ATOM 1373 C CA . LEU A 1 172 ? 15.455 -0.771 -4.428 1.00 98.75 172 LEU A CA 1
ATOM 1374 C C . LEU A 1 172 ? 15.234 -1.788 -5.549 1.00 98.75 172 LEU A C 1
ATOM 1376 O O . LEU A 1 172 ? 16.121 -2.593 -5.803 1.00 98.75 172 LEU A O 1
ATOM 1380 N N . ALA A 1 173 ? 14.086 -1.746 -6.232 1.00 98.69 173 ALA A N 1
ATOM 1381 C CA . ALA A 1 173 ? 13.756 -2.712 -7.278 1.00 98.69 173 ALA A CA 1
ATOM 1382 C C . ALA A 1 173 ? 14.825 -2.730 -8.385 1.00 98.69 173 ALA A C 1
ATOM 1384 O O . ALA A 1 173 ? 15.314 -3.791 -8.770 1.00 98.69 173 ALA A O 1
ATOM 1385 N N . VAL A 1 174 ? 15.257 -1.549 -8.840 1.00 98.81 174 VAL A N 1
ATOM 1386 C CA . VAL A 1 174 ? 16.342 -1.426 -9.826 1.00 98.81 174 VAL A CA 1
ATOM 1387 C C . VAL A 1 174 ? 17.680 -1.871 -9.236 1.00 98.81 174 VAL A C 1
ATOM 1389 O O . VAL A 1 174 ? 18.462 -2.519 -9.927 1.00 98.81 174 VAL A O 1
ATOM 1392 N N . GLY A 1 175 ? 17.931 -1.571 -7.959 1.00 98.50 175 GLY A N 1
ATOM 1393 C CA . GLY A 1 175 ? 19.117 -2.031 -7.243 1.00 98.50 175 GLY A CA 1
ATOM 1394 C C . GLY A 1 175 ? 19.235 -3.549 -7.177 1.00 98.50 175 GLY A C 1
ATOM 1395 O O . GLY A 1 175 ? 20.315 -4.075 -7.432 1.00 98.50 175 GLY A O 1
ATOM 1396 N N . CYS A 1 176 ? 18.133 -4.251 -6.917 1.00 98.38 176 CYS A N 1
ATOM 1397 C CA . CYS A 1 176 ? 18.091 -5.710 -6.933 1.00 98.38 176 CYS A CA 1
ATOM 1398 C C . CYS A 1 176 ? 18.291 -6.273 -8.347 1.00 98.38 176 CYS A C 1
ATOM 1400 O O . CYS A 1 176 ? 19.053 -7.219 -8.518 1.00 98.38 176 CYS A O 1
ATOM 1402 N N . ALA A 1 177 ? 17.642 -5.692 -9.361 1.00 97.69 177 ALA A N 1
ATOM 1403 C CA . ALA A 1 177 ? 17.691 -6.212 -10.730 1.00 97.69 177 ALA A CA 1
ATOM 1404 C C . ALA A 1 177 ? 19.035 -5.978 -11.443 1.00 97.69 177 ALA A C 1
ATOM 1406 O O . ALA A 1 177 ? 19.428 -6.781 -12.286 1.00 97.69 177 ALA A O 1
ATOM 1407 N N . LEU A 1 178 ? 19.727 -4.875 -11.135 1.00 97.62 178 LEU A N 1
ATOM 1408 C CA . LEU A 1 178 ? 20.975 -4.471 -11.801 1.00 97.62 178 LEU A CA 1
ATOM 1409 C C . LEU A 1 178 ? 22.215 -4.557 -10.896 1.00 97.62 178 LEU A C 1
ATOM 1411 O O . LEU A 1 178 ? 23.271 -4.063 -11.284 1.00 97.62 178 LEU A O 1
ATOM 1415 N N . ASP A 1 179 ? 22.090 -5.160 -9.708 1.00 96.44 179 ASP A N 1
ATOM 1416 C CA . ASP A 1 179 ? 23.156 -5.284 -8.701 1.00 96.44 179 ASP A CA 1
ATOM 1417 C C . ASP A 1 179 ? 23.809 -3.927 -8.362 1.00 96.44 179 ASP A C 1
ATOM 1419 O O . ASP A 1 179 ? 25.002 -3.706 -8.572 1.00 96.44 179 ASP A O 1
ATOM 1423 N N . ILE A 1 180 ? 22.999 -2.980 -7.861 1.00 98.19 180 ILE A N 1
ATOM 1424 C CA . ILE A 1 180 ? 23.442 -1.639 -7.428 1.00 98.19 180 ILE A CA 1
ATOM 1425 C C . ILE A 1 180 ? 23.369 -1.555 -5.895 1.00 98.19 180 ILE A C 1
ATOM 1427 O O . ILE A 1 180 ? 22.313 -1.212 -5.348 1.00 98.19 180 ILE A O 1
ATOM 1431 N N . PRO A 1 181 ? 24.481 -1.803 -5.173 1.00 97.56 181 PRO A N 1
ATOM 1432 C CA . PRO A 1 181 ? 24.460 -1.924 -3.716 1.00 97.56 181 PRO A CA 1
ATOM 1433 C C . PRO A 1 181 ? 24.002 -0.661 -2.986 1.00 97.56 181 PRO A C 1
ATOM 1435 O O . PRO A 1 181 ? 23.407 -0.745 -1.919 1.00 97.56 181 PRO A O 1
ATOM 1438 N N . GLU A 1 182 ? 24.245 0.523 -3.554 1.00 98.00 182 GLU A N 1
ATOM 1439 C CA . GLU A 1 182 ? 23.841 1.790 -2.935 1.00 98.00 182 GLU A CA 1
ATOM 1440 C C . GLU A 1 182 ? 22.317 1.908 -2.783 1.00 98.00 182 GLU A C 1
ATOM 1442 O O . GLU A 1 182 ? 21.840 2.348 -1.738 1.00 98.00 182 GLU A O 1
ATOM 1447 N N . TYR A 1 183 ? 21.544 1.457 -3.774 1.00 98.56 183 TYR A N 1
ATOM 1448 C CA . TYR A 1 183 ? 20.081 1.488 -3.698 1.00 98.56 183 TYR A CA 1
ATOM 1449 C C . TYR A 1 183 ? 19.533 0.451 -2.722 1.00 98.56 183 TYR A C 1
ATOM 1451 O O . TYR A 1 183 ? 18.570 0.738 -2.010 1.00 98.56 183 TYR A O 1
ATOM 1459 N N . VAL A 1 184 ? 20.175 -0.719 -2.638 1.00 98.56 184 VAL A N 1
ATOM 1460 C CA . VAL A 1 184 ? 19.819 -1.746 -1.653 1.00 98.56 184 VAL A CA 1
ATOM 1461 C C . VAL A 1 184 ? 20.105 -1.237 -0.240 1.00 98.56 184 VAL A C 1
ATOM 1463 O O . VAL A 1 184 ? 19.186 -1.186 0.574 1.00 98.56 184 VAL A O 1
ATOM 1466 N N . ARG A 1 185 ? 21.323 -0.748 0.035 1.00 97.75 185 ARG A N 1
ATOM 1467 C CA . ARG A 1 185 ? 21.681 -0.172 1.343 1.00 97.75 185 ARG A CA 1
ATOM 1468 C C . ARG A 1 185 ? 20.786 0.996 1.729 1.00 97.75 185 ARG A C 1
ATOM 1470 O O . ARG A 1 185 ? 20.386 1.096 2.883 1.00 97.75 185 ARG A O 1
ATOM 1477 N N . ASN A 1 186 ? 20.405 1.862 0.789 1.00 97.62 186 ASN A N 1
ATOM 1478 C CA . ASN A 1 186 ? 19.454 2.927 1.100 1.00 97.62 186 ASN A CA 1
ATOM 1479 C C . ASN A 1 186 ? 18.121 2.379 1.620 1.00 97.62 186 ASN A C 1
ATOM 1481 O O . ASN A 1 186 ? 17.541 2.924 2.557 1.00 97.62 186 ASN A O 1
ATOM 1485 N N . ALA A 1 187 ? 17.652 1.281 1.034 1.00 98.00 187 ALA A N 1
ATOM 1486 C CA . ALA A 1 187 ? 16.382 0.687 1.396 1.00 98.00 187 ALA A CA 1
ATOM 1487 C C . ALA A 1 187 ? 16.399 -0.075 2.722 1.00 98.00 187 ALA A C 1
ATOM 1489 O O . ALA A 1 187 ? 15.344 -0.157 3.346 1.00 98.00 187 ALA A O 1
ATOM 1490 N N . VAL A 1 188 ? 17.549 -0.598 3.167 1.00 97.62 188 VAL A N 1
ATOM 1491 C CA . VAL A 1 188 ? 17.631 -1.429 4.385 1.00 97.62 188 VAL A CA 1
ATOM 1492 C C . VAL A 1 188 ? 18.465 -0.831 5.524 1.00 97.62 188 VAL A C 1
ATOM 1494 O O . VAL A 1 188 ? 18.196 -1.126 6.677 1.00 97.62 188 VAL A O 1
ATOM 1497 N N . GLU A 1 189 ? 19.419 0.057 5.258 1.00 95.25 189 GLU A N 1
ATOM 1498 C CA . GLU A 1 189 ? 20.358 0.567 6.275 1.00 95.25 189 GLU A CA 1
ATOM 1499 C C . GLU A 1 189 ? 20.245 2.074 6.527 1.00 95.25 189 GLU A C 1
ATOM 1501 O O . GLU A 1 189 ? 20.711 2.564 7.557 1.00 95.25 189 GLU A O 1
ATOM 1506 N N . SER A 1 190 ? 19.647 2.839 5.610 1.00 94.38 190 SER A N 1
ATOM 1507 C CA . SER A 1 190 ? 19.559 4.292 5.780 1.00 94.38 190 SER A CA 1
ATOM 1508 C C . SER A 1 190 ? 18.595 4.700 6.910 1.00 94.38 190 SER A C 1
ATOM 1510 O O . SER A 1 190 ? 17.696 3.937 7.281 1.00 94.38 190 SER A O 1
ATOM 1512 N N . PRO A 1 191 ? 18.678 5.956 7.396 1.00 93.81 191 PRO A N 1
ATOM 1513 C CA . PRO A 1 191 ? 17.651 6.540 8.262 1.00 93.81 191 PRO A CA 1
ATOM 1514 C C . PRO A 1 191 ? 16.245 6.540 7.646 1.00 93.81 191 PRO A C 1
ATOM 1516 O O . PRO A 1 191 ? 15.269 6.704 8.363 1.00 93.81 191 PRO A O 1
ATOM 1519 N N . PHE A 1 192 ? 16.133 6.323 6.339 1.00 93.75 192 PHE A N 1
ATOM 1520 C CA . PHE A 1 192 ? 14.898 6.308 5.565 1.00 93.75 192 PHE A CA 1
ATOM 1521 C C . PHE A 1 192 ? 14.468 4.891 5.143 1.00 93.75 192 PHE A C 1
ATOM 1523 O O . PHE A 1 192 ? 13.551 4.739 4.335 1.00 93.75 192 PHE A O 1
ATOM 1530 N N . SER A 1 193 ? 15.143 3.865 5.668 1.00 96.56 193 SER A N 1
ATOM 1531 C CA . SER A 1 193 ? 14.978 2.459 5.303 1.00 96.56 193 SER A CA 1
ATOM 1532 C C . SER A 1 193 ? 13.638 1.857 5.725 1.00 96.56 193 SER A C 1
ATOM 1534 O O . SER A 1 193 ? 12.894 2.403 6.546 1.00 96.56 193 SER A O 1
ATOM 1536 N N . ILE A 1 194 ? 13.361 0.660 5.205 1.00 97.75 194 ILE A N 1
ATOM 1537 C CA . ILE A 1 194 ? 12.232 -0.171 5.620 1.00 97.75 194 ILE A CA 1
ATOM 1538 C C . ILE A 1 194 ? 12.253 -0.488 7.116 1.00 97.75 194 ILE A C 1
ATOM 1540 O O . ILE A 1 194 ? 11.196 -0.483 7.736 1.00 97.75 194 ILE A O 1
ATOM 1544 N N . HIS A 1 195 ? 13.424 -0.675 7.731 1.00 97.44 195 HIS A N 1
ATOM 1545 C CA . HIS A 1 195 ? 13.500 -0.900 9.175 1.00 97.44 195 HIS A CA 1
ATOM 1546 C C . HIS A 1 195 ? 13.111 0.357 9.963 1.00 97.44 195 HIS A C 1
ATOM 1548 O O . HIS A 1 195 ? 12.370 0.250 10.941 1.00 97.44 195 HIS A O 1
ATOM 1554 N N . THR A 1 196 ? 13.503 1.556 9.510 1.00 96.12 196 THR A N 1
ATOM 1555 C CA . THR A 1 196 ? 13.017 2.799 10.130 1.00 96.12 196 THR A CA 1
ATOM 1556 C C . THR A 1 196 ? 11.509 2.961 9.945 1.00 96.12 196 THR A C 1
ATOM 1558 O O . THR A 1 196 ? 10.812 3.312 10.901 1.00 96.12 196 THR A O 1
ATOM 1561 N N . MET A 1 197 ? 10.987 2.672 8.749 1.00 96.75 197 MET A N 1
ATOM 1562 C CA . MET A 1 197 ? 9.548 2.688 8.471 1.00 96.75 197 MET A CA 1
ATOM 1563 C C . MET A 1 197 ? 8.789 1.717 9.379 1.00 96.75 197 MET A C 1
ATOM 1565 O O . MET A 1 197 ? 7.822 2.113 10.020 1.00 96.75 197 MET A O 1
ATOM 1569 N N . LEU A 1 198 ? 9.234 0.469 9.506 1.00 97.12 198 LEU A N 1
ATOM 1570 C CA . LEU A 1 198 ? 8.615 -0.516 10.395 1.00 97.12 198 LEU A CA 1
ATOM 1571 C C . LEU A 1 198 ? 8.665 -0.079 11.865 1.00 97.12 198 LEU A C 1
ATOM 1573 O O . LEU A 1 198 ? 7.688 -0.258 12.591 1.00 97.12 198 LEU A O 1
ATOM 1577 N N . ALA A 1 199 ? 9.766 0.529 12.308 1.00 95.38 199 ALA A N 1
ATOM 1578 C CA . ALA A 1 199 ? 9.915 0.978 13.689 1.00 95.38 199 ALA A CA 1
ATOM 1579 C C . ALA A 1 199 ? 8.988 2.153 14.052 1.00 95.38 199 ALA A C 1
ATOM 1581 O O . ALA A 1 199 ? 8.484 2.193 15.174 1.00 95.38 199 ALA A O 1
ATOM 1582 N N . ASN A 1 200 ? 8.763 3.089 13.123 1.00 93.62 200 ASN A N 1
ATOM 1583 C CA . ASN A 1 200 ? 8.044 4.339 13.398 1.00 93.62 200 ASN A CA 1
ATOM 1584 C C . ASN A 1 200 ? 6.591 4.329 12.917 1.00 93.62 200 ASN A C 1
ATOM 1586 O O . ASN A 1 200 ? 5.732 4.949 13.539 1.00 93.62 200 ASN A O 1
ATOM 1590 N N . ASN A 1 201 ? 6.303 3.612 11.832 1.00 94.81 201 ASN A N 1
ATOM 1591 C CA . ASN A 1 201 ? 4.995 3.669 11.186 1.00 94.81 201 ASN A CA 1
ATOM 1592 C C . ASN A 1 201 ? 4.077 2.534 11.618 1.00 94.81 201 ASN A C 1
ATOM 1594 O O . ASN A 1 201 ? 2.873 2.634 11.392 1.00 94.81 201 ASN A O 1
ATOM 1598 N N . ILE A 1 202 ? 4.630 1.456 12.181 1.00 95.69 202 ILE A N 1
ATOM 1599 C CA . ILE A 1 202 ? 3.868 0.319 12.694 1.00 95.69 202 ILE A CA 1
ATOM 1600 C C . ILE A 1 202 ? 3.872 0.373 14.213 1.00 95.69 202 ILE A C 1
ATOM 1602 O O . ILE A 1 202 ? 4.923 0.324 14.856 1.00 95.69 202 ILE A O 1
ATOM 1606 N N . ASP A 1 203 ? 2.686 0.439 14.798 1.00 94.00 203 ASP A N 1
ATOM 1607 C CA . ASP A 1 203 ? 2.515 0.492 16.241 1.00 94.00 203 ASP A CA 1
ATOM 1608 C C . ASP A 1 203 ? 2.715 -0.888 16.911 1.00 94.00 203 ASP A C 1
ATOM 1610 O O . ASP A 1 203 ? 3.228 -1.840 16.311 1.00 94.00 203 ASP A O 1
ATOM 1614 N N . ARG A 1 204 ? 2.412 -1.007 18.208 1.00 92.69 204 ARG A N 1
ATOM 1615 C CA . ARG A 1 204 ? 2.550 -2.287 18.931 1.00 92.69 204 ARG A CA 1
ATOM 1616 C C . ARG A 1 204 ? 1.523 -3.343 18.490 1.00 92.69 204 ARG A C 1
ATOM 1618 O O . ARG A 1 204 ? 1.769 -4.533 18.659 1.00 92.69 204 ARG A O 1
ATOM 1625 N N . ASP A 1 205 ? 0.399 -2.897 17.937 1.00 93.31 205 ASP A N 1
ATOM 1626 C CA . ASP A 1 205 ? -0.771 -3.690 17.553 1.00 93.31 205 ASP A CA 1
ATOM 1627 C C . ASP A 1 205 ? -0.796 -3.981 16.035 1.00 93.31 205 ASP A C 1
ATOM 1629 O O . ASP A 1 205 ? -1.817 -4.426 15.498 1.00 93.31 205 ASP A O 1
ATOM 1633 N N . GLY A 1 206 ? 0.313 -3.702 15.334 1.00 94.88 206 GLY A N 1
ATOM 1634 C CA . GLY A 1 206 ? 0.471 -3.933 13.896 1.00 94.88 206 GLY A CA 1
ATOM 1635 C C . GLY A 1 206 ? -0.235 -2.895 13.015 1.00 94.88 206 GLY A C 1
ATOM 1636 O O . GLY A 1 206 ? -0.467 -3.131 11.821 1.00 94.88 206 GLY A O 1
ATOM 1637 N N . ARG A 1 207 ? -0.636 -1.750 13.579 1.00 94.19 207 ARG A N 1
ATOM 1638 C CA . ARG A 1 207 ? -1.395 -0.706 12.880 1.00 94.19 207 ARG A CA 1
ATOM 1639 C C . ARG A 1 207 ? -0.471 0.340 12.288 1.00 94.19 207 ARG A C 1
ATOM 1641 O O . ARG A 1 207 ? 0.506 0.753 12.903 1.00 94.19 207 ARG A O 1
ATOM 1648 N N . TYR A 1 208 ? -0.819 0.756 11.077 1.00 95.19 208 TYR A N 1
ATOM 1649 C CA . TYR A 1 208 ? -0.125 1.814 10.364 1.00 95.19 208 TYR A CA 1
ATOM 1650 C C . TYR A 1 208 ? -0.579 3.196 10.852 1.00 95.19 208 TYR A C 1
ATOM 1652 O O . TYR A 1 208 ? -1.743 3.385 11.221 1.00 95.19 208 TYR A O 1
ATOM 1660 N N . TYR A 1 209 ? 0.334 4.164 10.858 1.00 91.75 209 TYR A N 1
ATOM 1661 C CA . TYR A 1 209 ? 0.107 5.430 11.547 1.00 91.75 209 TYR A CA 1
ATOM 1662 C C . TYR A 1 209 ? -0.899 6.366 10.850 1.00 91.75 209 TYR A C 1
ATOM 1664 O O . TYR A 1 209 ? -1.622 7.051 11.563 1.00 91.75 209 TYR A O 1
ATOM 1672 N N . GLU A 1 210 ? -1.043 6.351 9.518 1.00 92.44 210 GLU A N 1
ATOM 1673 C CA . GLU A 1 210 ? -1.838 7.344 8.752 1.00 92.44 210 GLU A CA 1
ATOM 1674 C C . GLU A 1 210 ? -3.367 7.328 8.991 1.00 92.44 210 GLU A C 1
ATOM 1676 O O . GLU A 1 210 ? -4.097 8.079 8.362 1.00 92.44 210 GLU A O 1
ATOM 1681 N N . SER A 1 211 ? -3.860 6.572 9.971 1.00 90.12 211 SER A N 1
ATOM 1682 C CA . SER A 1 211 ? -5.268 6.509 10.405 1.00 90.12 211 SER A CA 1
ATOM 1683 C C . SER A 1 211 ? -6.114 5.590 9.551 1.00 90.12 211 SER A C 1
ATOM 1685 O O . SER A 1 211 ? -6.364 4.481 10.018 1.00 90.12 211 SER A O 1
ATOM 1687 N N . SER A 1 212 ? -6.505 5.972 8.338 1.00 92.12 212 SER A N 1
ATOM 1688 C CA . SER A 1 212 ? -7.454 5.173 7.557 1.00 92.12 212 SER A CA 1
ATOM 1689 C C . SER A 1 212 ? -6.974 3.745 7.270 1.00 92.12 212 SER A C 1
ATOM 1691 O O . SER A 1 212 ? -5.798 3.462 6.992 1.00 92.12 212 SER A O 1
ATOM 1693 N N . LEU A 1 213 ? -7.925 2.807 7.296 1.00 93.06 213 LEU A N 1
ATOM 1694 C CA . LEU A 1 213 ? -7.647 1.402 7.005 1.00 93.06 213 LEU A CA 1
ATOM 1695 C C . LEU A 1 213 ? -7.163 1.207 5.560 1.00 93.06 213 LEU A C 1
ATOM 1697 O O . LEU A 1 213 ? -6.262 0.403 5.321 1.00 93.06 213 LEU A O 1
ATOM 1701 N N . GLY A 1 214 ? -7.713 1.962 4.604 1.00 93.00 214 GLY A N 1
ATOM 1702 C CA . GLY A 1 214 ? -7.319 1.895 3.195 1.00 93.00 214 GLY A CA 1
ATOM 1703 C C . GLY A 1 214 ? -5.838 2.217 2.987 1.00 93.00 214 GLY A C 1
ATOM 1704 O O . GLY A 1 214 ? -5.114 1.426 2.376 1.00 93.00 214 GLY A O 1
ATOM 1705 N N . TYR A 1 215 ? -5.361 3.322 3.565 1.00 93.62 215 TYR A N 1
ATOM 1706 C CA . TYR A 1 215 ? -3.948 3.700 3.493 1.00 93.62 215 TYR A CA 1
ATOM 1707 C C . TYR A 1 215 ? -3.051 2.749 4.285 1.00 93.62 215 TYR A C 1
ATOM 1709 O O . TYR A 1 215 ? -1.954 2.419 3.832 1.00 93.62 215 TYR A O 1
ATOM 1717 N N . ALA A 1 216 ? -3.533 2.215 5.410 1.00 95.12 216 ALA A N 1
ATOM 1718 C CA . ALA A 1 216 ? -2.818 1.185 6.155 1.00 95.12 216 ALA A CA 1
ATOM 1719 C C . ALA A 1 216 ? -2.591 -0.090 5.327 1.00 95.12 216 ALA A C 1
ATOM 1721 O O . ALA A 1 216 ? -1.496 -0.652 5.332 1.00 95.12 216 ALA A O 1
ATOM 1722 N N . ILE A 1 217 ? -3.610 -0.567 4.606 1.00 96.44 217 ILE A N 1
ATOM 1723 C CA . ILE A 1 217 ? -3.479 -1.723 3.710 1.00 96.44 217 ILE A CA 1
ATOM 1724 C C . ILE A 1 217 ? -2.586 -1.389 2.515 1.00 96.44 217 ILE A C 1
ATOM 1726 O O . ILE A 1 217 ? -1.718 -2.191 2.171 1.00 96.44 217 ILE A O 1
ATOM 1730 N N . HIS A 1 218 ? -2.732 -0.195 1.939 1.00 95.44 218 HIS A N 1
ATOM 1731 C CA . HIS A 1 218 ? -1.881 0.267 0.849 1.00 95.44 218 HIS A CA 1
ATOM 1732 C C . HIS A 1 218 ? -0.393 0.256 1.233 1.00 95.44 218 HIS A C 1
ATOM 1734 O O . HIS A 1 218 ? 0.407 -0.354 0.525 1.00 95.44 218 HIS A O 1
ATOM 1740 N N . ALA A 1 219 ? -0.028 0.857 2.370 1.00 96.19 219 ALA A N 1
ATOM 1741 C CA . ALA A 1 219 ? 1.352 0.919 2.849 1.00 96.19 219 ALA A CA 1
ATOM 1742 C C . ALA A 1 219 ? 1.951 -0.476 3.102 1.00 96.19 219 ALA A C 1
ATOM 1744 O O . ALA A 1 219 ? 3.086 -0.737 2.708 1.00 96.19 219 ALA A O 1
ATOM 1745 N N . ARG A 1 220 ? 1.173 -1.405 3.675 1.00 96.62 220 ARG A N 1
ATOM 1746 C CA . ARG A 1 220 ? 1.591 -2.811 3.840 1.00 96.62 220 ARG A CA 1
ATOM 1747 C C . ARG A 1 220 ? 1.888 -3.476 2.496 1.00 96.62 220 ARG A C 1
ATOM 1749 O O . ARG A 1 220 ? 2.920 -4.126 2.358 1.00 96.62 220 ARG A O 1
ATOM 1756 N N . GLY A 1 221 ? 1.043 -3.246 1.490 1.00 95.94 221 GLY A N 1
ATOM 1757 C CA . GLY A 1 221 ? 1.292 -3.709 0.125 1.00 95.94 221 GLY A CA 1
ATOM 1758 C C . GLY A 1 221 ? 2.594 -3.149 -0.460 1.00 95.94 221 GLY A C 1
ATOM 1759 O O . GLY A 1 221 ? 3.317 -3.868 -1.147 1.00 95.94 221 GLY A O 1
ATOM 1760 N N . LEU A 1 222 ? 2.955 -1.899 -0.141 1.00 96.62 222 LEU A N 1
ATOM 1761 C CA . LEU A 1 222 ? 4.260 -1.348 -0.524 1.00 96.62 222 LEU A CA 1
ATOM 1762 C C . LEU A 1 222 ? 5.405 -2.105 0.154 1.00 96.62 222 LEU A C 1
ATOM 1764 O O . LEU A 1 222 ? 6.371 -2.439 -0.527 1.00 96.62 222 LEU A O 1
ATOM 1768 N N . TYR A 1 223 ? 5.296 -2.426 1.447 1.00 97.88 223 TYR A N 1
ATOM 1769 C CA . TYR A 1 223 ? 6.326 -3.170 2.187 1.00 97.88 223 TYR A CA 1
ATOM 1770 C C . TYR A 1 223 ? 6.561 -4.579 1.634 1.00 97.88 223 TYR A C 1
ATOM 1772 O O . TYR A 1 223 ? 7.703 -5.036 1.607 1.00 97.88 223 TYR A O 1
ATOM 1780 N N . LEU A 1 224 ? 5.532 -5.239 1.094 1.00 97.00 224 LEU A N 1
ATOM 1781 C CA . LEU A 1 224 ? 5.715 -6.510 0.381 1.00 97.00 224 LEU A CA 1
ATOM 1782 C C . LEU A 1 224 ? 6.653 -6.371 -0.825 1.00 97.00 224 LEU A C 1
ATOM 1784 O O . LEU A 1 224 ? 7.480 -7.243 -1.065 1.00 97.00 224 LEU A O 1
ATOM 1788 N N . THR A 1 225 ? 6.617 -5.232 -1.522 1.00 96.12 225 THR A N 1
ATOM 1789 C CA . THR A 1 225 ? 7.533 -4.958 -2.646 1.00 96.12 225 THR A CA 1
ATOM 1790 C C . THR A 1 225 ? 8.963 -4.595 -2.216 1.00 96.12 225 THR A C 1
ATOM 1792 O O . THR A 1 225 ? 9.820 -4.393 -3.070 1.00 96.12 225 THR A O 1
ATOM 1795 N N . TYR A 1 226 ? 9.238 -4.549 -0.907 1.00 98.25 226 TYR A N 1
ATOM 1796 C CA . TYR A 1 226 ? 10.595 -4.643 -0.357 1.00 98.25 226 TYR A CA 1
ATOM 1797 C C . TYR A 1 226 ? 10.941 -6.092 -0.040 1.00 98.25 226 TYR A C 1
ATOM 1799 O O . TYR A 1 226 ? 11.994 -6.577 -0.441 1.00 98.25 226 TYR A O 1
ATOM 1807 N N . ALA A 1 227 ? 10.054 -6.769 0.694 1.00 98.00 227 ALA A N 1
ATOM 1808 C CA . ALA A 1 227 ? 10.298 -8.098 1.238 1.00 98.00 227 ALA A CA 1
ATOM 1809 C C . ALA A 1 227 ? 10.513 -9.151 0.142 1.00 98.00 227 ALA A C 1
ATOM 1811 O O . ALA A 1 227 ? 11.490 -9.896 0.204 1.00 98.00 227 ALA A O 1
ATOM 1812 N N . ASP A 1 228 ? 9.654 -9.162 -0.881 1.00 96.00 228 ASP A N 1
ATOM 1813 C CA . ASP A 1 228 ? 9.696 -10.131 -1.981 1.00 96.00 228 ASP A CA 1
ATOM 1814 C C . ASP A 1 228 ? 11.035 -10.109 -2.757 1.00 96.00 228 ASP A C 1
ATOM 1816 O O . ASP A 1 228 ? 11.643 -11.171 -2.924 1.00 96.00 228 ASP A O 1
ATOM 1820 N N . PRO A 1 229 ? 11.574 -8.956 -3.206 1.00 96.25 229 PRO A N 1
ATOM 1821 C CA . PRO A 1 229 ? 12.889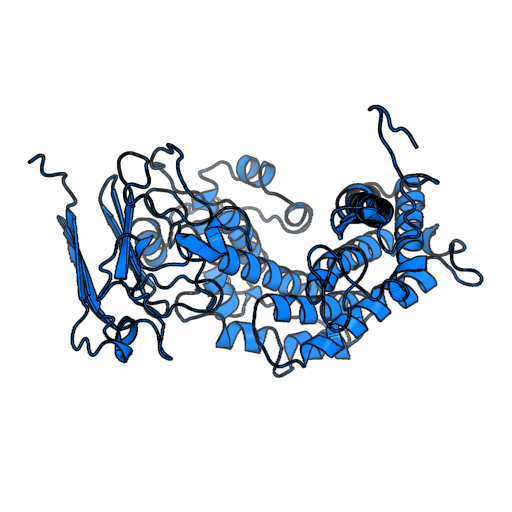 -8.945 -3.844 1.00 96.25 229 PRO A CA 1
ATOM 1822 C C . PRO A 1 229 ? 14.046 -9.150 -2.855 1.00 96.25 229 PRO A C 1
ATOM 1824 O O . PRO A 1 229 ? 15.027 -9.797 -3.214 1.00 96.25 229 PRO A O 1
ATOM 1827 N N . LEU A 1 230 ? 13.965 -8.642 -1.618 1.00 98.06 230 LEU A N 1
ATOM 1828 C CA . LEU A 1 230 ? 15.065 -8.753 -0.648 1.00 98.06 230 LEU A CA 1
ATOM 1829 C C . LEU A 1 230 ? 15.326 -10.196 -0.204 1.00 98.06 230 LEU A C 1
ATOM 1831 O O . LEU A 1 230 ? 16.489 -10.588 -0.099 1.00 98.06 230 LEU A O 1
ATOM 1835 N N . VAL A 1 231 ? 14.287 -11.015 -0.011 1.00 97.06 231 VAL A N 1
ATOM 1836 C CA . VAL A 1 231 ? 14.468 -12.431 0.364 1.00 97.06 231 VAL A CA 1
ATOM 1837 C C . VAL A 1 231 ? 15.126 -13.240 -0.764 1.00 97.06 231 VAL A C 1
ATOM 1839 O O . VAL A 1 231 ? 15.901 -14.169 -0.516 1.00 97.06 231 VAL A O 1
ATOM 1842 N N . ASN A 1 232 ? 14.889 -12.844 -2.017 1.00 93.94 232 ASN A N 1
ATOM 1843 C CA . ASN A 1 232 ? 15.451 -13.478 -3.211 1.00 93.94 232 ASN A CA 1
ATOM 1844 C C . ASN A 1 232 ? 16.787 -12.865 -3.668 1.00 93.94 232 ASN A C 1
ATOM 1846 O O . ASN A 1 232 ? 17.447 -13.427 -4.541 1.00 93.94 232 ASN A O 1
ATOM 1850 N N . LEU A 1 233 ? 17.213 -11.741 -3.083 1.00 96.50 233 LEU A N 1
ATOM 1851 C CA . LEU A 1 233 ? 18.444 -11.051 -3.460 1.00 96.50 233 LEU A CA 1
ATOM 1852 C C . LEU A 1 233 ? 19.662 -11.949 -3.232 1.00 96.50 233 LEU A C 1
ATOM 1854 O O . LEU A 1 233 ? 19.841 -12.510 -2.155 1.00 96.50 233 LEU A O 1
ATOM 1858 N N . ARG A 1 234 ? 20.530 -12.053 -4.237 1.00 95.75 234 ARG A N 1
ATOM 1859 C CA . ARG A 1 234 ? 21.815 -12.752 -4.137 1.00 95.75 234 ARG A CA 1
ATOM 1860 C C . ARG A 1 234 ? 22.908 -11.821 -4.636 1.00 95.75 234 ARG A C 1
ATOM 1862 O O . ARG A 1 234 ? 23.174 -11.752 -5.830 1.00 95.75 234 ARG A O 1
ATOM 1869 N N . SER A 1 235 ? 23.508 -11.079 -3.712 1.00 94.69 235 SER A N 1
ATOM 1870 C CA . SER A 1 235 ? 24.560 -10.098 -4.006 1.00 94.69 235 SER A CA 1
ATOM 1871 C C . SER A 1 235 ? 25.799 -10.349 -3.150 1.00 94.69 235 SER A C 1
ATOM 1873 O O . SER A 1 235 ? 25.794 -11.184 -2.245 1.00 94.69 235 SER A O 1
ATOM 1875 N N . LYS A 1 236 ? 26.879 -9.604 -3.408 1.00 95.19 236 LYS A N 1
ATOM 1876 C CA . LYS A 1 236 ? 28.097 -9.674 -2.587 1.00 95.19 236 LYS A CA 1
ATOM 1877 C C . LYS A 1 236 ? 27.837 -9.318 -1.116 1.00 95.19 236 LYS A C 1
ATOM 1879 O O . LYS A 1 236 ? 28.479 -9.888 -0.239 1.00 95.19 236 LYS A O 1
ATOM 1884 N N . GLU A 1 237 ? 26.956 -8.352 -0.863 1.00 94.25 237 GLU A N 1
ATOM 1885 C CA . GLU A 1 237 ? 26.654 -7.847 0.486 1.00 94.25 237 GLU A CA 1
ATOM 1886 C C . GLU A 1 237 ? 25.568 -8.678 1.178 1.00 94.25 237 GLU A C 1
ATOM 1888 O O . GLU A 1 237 ? 25.638 -8.885 2.386 1.00 94.25 237 GLU A O 1
ATOM 1893 N N . TYR A 1 238 ? 24.631 -9.231 0.403 1.00 95.44 238 TYR A N 1
ATOM 1894 C CA . TYR A 1 238 ? 23.543 -10.082 0.889 1.00 95.44 238 TYR A CA 1
ATOM 1895 C C . TYR A 1 238 ? 23.545 -11.413 0.117 1.00 95.44 238 TYR A C 1
ATOM 1897 O O . TYR A 1 238 ? 22.721 -11.604 -0.784 1.00 95.44 238 TYR A O 1
ATOM 1905 N N . PRO A 1 239 ? 24.493 -12.328 0.403 1.00 96.12 239 PRO A N 1
ATOM 1906 C CA . PRO A 1 239 ? 24.610 -13.595 -0.321 1.00 96.12 239 PRO A CA 1
ATOM 1907 C C . PRO A 1 239 ? 23.423 -14.533 -0.074 1.00 96.12 239 PRO A C 1
ATOM 1909 O O . PRO A 1 239 ? 23.083 -15.308 -0.962 1.00 96.12 239 PRO A O 1
ATOM 1912 N N . ASP A 1 240 ? 22.772 -14.420 1.085 1.00 96.12 240 ASP A N 1
ATOM 1913 C CA . ASP A 1 240 ? 21.604 -15.221 1.476 1.00 96.12 240 ASP A CA 1
ATOM 1914 C C . ASP A 1 240 ? 20.280 -14.437 1.363 1.00 96.12 240 ASP A C 1
ATOM 1916 O O . ASP A 1 240 ? 19.214 -14.949 1.703 1.00 96.12 240 ASP A O 1
ATOM 1920 N N . GLY A 1 241 ? 20.334 -13.199 0.860 1.00 96.81 241 GLY A N 1
ATOM 1921 C CA . GLY A 1 241 ? 19.215 -12.257 0.888 1.00 96.81 241 GLY A CA 1
ATOM 1922 C C . GLY A 1 241 ? 18.938 -11.690 2.283 1.00 96.81 241 GLY A C 1
ATOM 1923 O O . GLY A 1 241 ? 19.712 -11.877 3.223 1.00 96.81 241 GLY A O 1
ATOM 1924 N N . LEU A 1 242 ? 17.830 -10.960 2.407 1.00 97.31 242 LEU A N 1
ATOM 1925 C CA . LEU A 1 242 ? 17.337 -10.402 3.664 1.00 97.31 242 LEU A CA 1
ATOM 1926 C C . LEU A 1 242 ? 15.857 -10.747 3.821 1.00 97.31 242 LEU A C 1
ATOM 1928 O O . LEU A 1 242 ? 15.015 -10.312 3.035 1.00 97.31 242 LEU A O 1
ATOM 1932 N N . ASN A 1 243 ? 15.538 -11.533 4.849 1.00 97.75 243 ASN A N 1
ATOM 1933 C CA . ASN A 1 243 ? 14.179 -11.995 5.085 1.00 97.75 243 ASN A CA 1
ATOM 1934 C C . ASN A 1 243 ? 13.408 -11.046 6.011 1.00 97.75 243 ASN A C 1
ATOM 1936 O O . ASN A 1 243 ? 13.433 -11.191 7.233 1.00 97.75 243 ASN A O 1
ATOM 1940 N N . LEU A 1 244 ? 12.683 -10.086 5.432 1.00 98.12 244 LEU A N 1
ATOM 1941 C CA . LEU A 1 244 ? 11.807 -9.205 6.213 1.00 98.12 244 LEU A CA 1
ATOM 1942 C C . LEU A 1 244 ? 10.623 -9.949 6.846 1.00 98.12 244 LEU A C 1
ATOM 1944 O O . LEU A 1 244 ? 10.039 -9.436 7.793 1.00 98.12 244 LEU A O 1
ATOM 1948 N N . TYR A 1 245 ? 10.276 -11.155 6.387 1.00 98.25 245 TYR A N 1
ATOM 1949 C CA . TYR A 1 245 ? 9.184 -11.939 6.970 1.00 98.25 245 TYR A CA 1
ATOM 1950 C C . TYR A 1 245 ? 9.518 -12.528 8.350 1.00 98.25 245 TYR A C 1
ATOM 1952 O O . TYR A 1 245 ? 8.622 -13.035 9.026 1.00 98.25 245 TYR A O 1
ATOM 1960 N N . ASP A 1 246 ? 10.772 -12.412 8.797 1.00 97.62 246 ASP A N 1
ATOM 1961 C CA . ASP A 1 246 ? 11.201 -12.732 10.164 1.00 97.62 246 ASP A CA 1
ATOM 1962 C C . ASP A 1 246 ? 11.276 -11.495 11.079 1.00 97.62 246 ASP A C 1
ATOM 1964 O O . ASP A 1 246 ? 11.486 -11.632 12.284 1.00 97.62 246 ASP A O 1
ATOM 1968 N N . ASP A 1 247 ? 11.076 -10.285 10.543 1.00 97.62 247 ASP A N 1
ATOM 1969 C CA . ASP A 1 247 ? 11.019 -9.065 11.349 1.00 97.62 247 ASP A CA 1
ATOM 1970 C C . ASP A 1 247 ? 9.696 -9.022 12.150 1.00 97.62 247 ASP A C 1
ATOM 1972 O O . ASP A 1 247 ? 8.612 -9.061 11.553 1.00 97.62 247 ASP A O 1
ATOM 1976 N N . PRO A 1 248 ? 9.727 -8.894 13.493 1.00 96.69 248 PRO A N 1
ATOM 1977 C CA . PRO A 1 248 ? 8.513 -8.920 14.312 1.00 96.69 248 PRO A CA 1
ATOM 1978 C C . PRO A 1 248 ? 7.499 -7.814 13.984 1.00 96.69 248 PRO A C 1
ATOM 1980 O O . PRO A 1 248 ? 6.292 -8.011 14.143 1.00 96.69 248 PRO A O 1
ATOM 1983 N N . LYS A 1 249 ? 7.954 -6.638 13.528 1.00 96.81 249 LYS A N 1
ATOM 1984 C CA . LYS A 1 249 ? 7.069 -5.539 13.114 1.00 96.81 249 LYS A CA 1
ATOM 1985 C C . LYS A 1 249 ? 6.438 -5.830 11.757 1.00 96.81 249 LYS A C 1
ATOM 1987 O O . LYS A 1 249 ? 5.256 -5.533 11.582 1.00 96.81 249 LYS A O 1
ATOM 1992 N N . MET A 1 250 ? 7.184 -6.440 10.834 1.00 97.94 250 MET A N 1
ATOM 1993 C CA . MET A 1 250 ? 6.635 -6.909 9.557 1.00 97.94 250 MET A CA 1
ATOM 1994 C C . MET A 1 250 ? 5.577 -7.995 9.782 1.00 97.94 250 MET A C 1
ATOM 1996 O O . MET A 1 250 ? 4.467 -7.902 9.267 1.00 97.94 250 MET A O 1
ATOM 2000 N N . GLN A 1 251 ? 5.874 -8.982 10.625 1.00 97.69 251 GLN A N 1
ATOM 2001 C CA . GLN A 1 251 ? 4.924 -10.031 10.995 1.00 97.69 251 GLN A CA 1
ATOM 2002 C C . GLN A 1 251 ? 3.655 -9.455 11.629 1.00 97.69 251 GLN A C 1
ATOM 2004 O O . GLN A 1 251 ? 2.546 -9.752 11.187 1.00 97.69 251 GLN A O 1
ATOM 2009 N N . SER A 1 252 ? 3.810 -8.572 12.620 1.00 95.69 252 SER A N 1
ATOM 2010 C CA . SER A 1 252 ? 2.685 -7.928 13.305 1.00 95.69 252 SER A CA 1
ATOM 2011 C C . SER A 1 252 ? 1.811 -7.104 12.353 1.00 95.69 252 SER A C 1
ATOM 2013 O O . SER A 1 252 ? 0.586 -7.130 12.465 1.00 95.69 252 SER A O 1
ATOM 2015 N N . CYS A 1 253 ? 2.406 -6.400 11.381 1.00 95.62 253 CYS A N 1
ATOM 2016 C CA . CYS A 1 253 ? 1.633 -5.569 10.457 1.00 95.62 253 CYS A CA 1
ATOM 2017 C C . CYS A 1 253 ? 0.887 -6.366 9.377 1.00 95.62 253 CYS A C 1
ATOM 2019 O O . CYS A 1 253 ? -0.131 -5.878 8.883 1.00 95.62 253 CYS A O 1
ATOM 2021 N N . LEU A 1 254 ? 1.363 -7.565 9.025 1.00 98.00 254 LEU A N 1
ATOM 2022 C CA . LEU A 1 254 ? 0.766 -8.447 8.016 1.00 98.00 254 LEU A CA 1
ATOM 2023 C C . LEU A 1 254 ? -0.207 -9.483 8.597 1.00 98.00 254 LEU A C 1
ATOM 2025 O O . LEU A 1 254 ? -1.035 -10.024 7.866 1.00 98.00 254 LEU A O 1
ATOM 2029 N N . LEU A 1 255 ? -0.130 -9.771 9.896 1.00 97.12 255 LEU A N 1
ATOM 2030 C CA . LEU A 1 255 ? -0.952 -10.792 10.535 1.00 97.12 255 LEU A CA 1
ATOM 2031 C C . LEU A 1 255 ? -2.398 -10.315 10.708 1.00 97.12 255 LEU A C 1
ATOM 2033 O O . LEU A 1 255 ? -2.700 -9.562 11.629 1.00 97.12 255 LEU A O 1
ATOM 2037 N N . LEU A 1 256 ? -3.303 -10.788 9.849 1.00 97.31 256 LEU A N 1
ATOM 2038 C CA . LEU A 1 256 ? -4.747 -10.516 9.908 1.00 97.31 256 LEU A CA 1
ATOM 2039 C C . LEU A 1 256 ? -5.117 -9.025 10.132 1.00 97.31 256 LEU A C 1
ATOM 2041 O O . LEU A 1 256 ? -5.891 -8.720 11.053 1.00 97.31 256 LEU A O 1
ATOM 2045 N N . PRO A 1 257 ? -4.521 -8.058 9.404 1.00 96.44 257 PRO A N 1
ATOM 2046 C CA . PRO A 1 257 ? -4.775 -6.644 9.640 1.00 96.44 257 PRO A CA 1
ATOM 2047 C C . PRO A 1 257 ? -6.240 -6.256 9.448 1.00 96.44 257 PRO A C 1
ATOM 2049 O O . PRO A 1 257 ? -6.682 -5.343 10.146 1.00 96.44 257 PRO A O 1
ATOM 2052 N N . GLU A 1 258 ? -6.983 -6.914 8.558 1.00 96.44 258 GLU A N 1
ATOM 2053 C CA . GLU A 1 258 ? -8.390 -6.605 8.308 1.00 96.44 258 GLU A CA 1
ATOM 2054 C C . GLU A 1 258 ? -9.292 -7.232 9.362 1.00 96.44 258 GLU A C 1
ATOM 2056 O O . GLU A 1 258 ? -9.958 -6.509 10.103 1.00 96.44 258 GLU A O 1
ATOM 2061 N N . LEU A 1 259 ? -9.267 -8.562 9.493 1.00 96.50 259 LEU A N 1
ATOM 2062 C CA . LEU A 1 259 ? -10.187 -9.304 10.356 1.00 96.50 259 LEU A CA 1
ATOM 2063 C C . LEU A 1 259 ? -10.098 -8.888 11.822 1.00 96.50 259 LEU A C 1
ATOM 2065 O O . LEU A 1 259 ? -11.085 -8.950 12.549 1.00 96.50 259 LEU A O 1
ATOM 2069 N N . GLN A 1 260 ? -8.932 -8.425 12.267 1.00 95.88 260 GLN A N 1
ATOM 2070 C CA . GLN A 1 260 ? -8.796 -7.882 13.610 1.00 95.88 260 GLN A CA 1
ATOM 2071 C C . GLN A 1 260 ? -9.602 -6.583 13.808 1.00 95.88 260 GLN A C 1
ATOM 2073 O O . GLN A 1 260 ? -10.071 -6.342 14.911 1.00 95.88 260 GLN A O 1
ATOM 2078 N N . VAL A 1 261 ? -9.839 -5.750 12.795 1.00 95.25 261 VAL A N 1
ATOM 2079 C CA . VAL A 1 261 ? -10.623 -4.498 12.938 1.00 95.25 261 VAL A CA 1
ATOM 2080 C C . VAL A 1 261 ? -12.011 -4.555 12.309 1.00 95.25 261 VAL A C 1
ATOM 2082 O O . VAL A 1 261 ? -12.787 -3.627 12.505 1.00 95.25 261 VAL A O 1
ATOM 2085 N N . GLU A 1 262 ? -12.354 -5.627 11.593 1.00 94.94 262 GLU A N 1
ATOM 2086 C CA . GLU A 1 262 ? -13.666 -5.739 10.957 1.00 94.94 262 GLU A CA 1
ATOM 2087 C C . GLU A 1 262 ? -14.823 -5.694 11.965 1.00 94.94 262 GLU A C 1
ATOM 2089 O O . GLU A 1 262 ? -14.777 -6.296 13.039 1.00 94.94 262 GLU A O 1
ATOM 2094 N N . LEU A 1 263 ? -15.905 -5.022 11.593 1.00 93.88 263 LEU A N 1
ATOM 2095 C CA . LEU A 1 263 ? -17.125 -4.908 12.385 1.00 93.88 263 LEU A CA 1
ATOM 2096 C C . LEU A 1 263 ? -18.246 -5.576 11.604 1.00 93.88 263 LEU A C 1
ATOM 2098 O O . LEU A 1 263 ? -18.505 -5.211 10.460 1.00 93.88 263 LEU A O 1
ATOM 2102 N N . ALA A 1 264 ? -18.872 -6.602 12.186 1.00 91.44 264 ALA A N 1
ATOM 2103 C CA . ALA A 1 264 ? -19.957 -7.338 11.534 1.00 91.44 264 ALA A CA 1
ATOM 2104 C C . ALA A 1 264 ? -19.597 -7.829 10.102 1.00 91.44 264 ALA A C 1
ATOM 2106 O O . ALA A 1 264 ? -20.417 -7.777 9.182 1.00 91.44 264 ALA A O 1
ATOM 2107 N N . GLY A 1 265 ? -18.346 -8.280 9.906 1.00 90.06 265 GLY A N 1
ATOM 2108 C CA . GLY A 1 265 ? -17.818 -8.773 8.624 1.00 90.06 265 GLY A CA 1
ATOM 2109 C C . GLY A 1 265 ? -17.523 -7.690 7.582 1.00 90.06 265 GLY A C 1
ATOM 2110 O O . GLY A 1 265 ? -17.600 -7.958 6.377 1.00 90.06 265 GLY A O 1
ATOM 2111 N N . ARG A 1 266 ? -17.269 -6.453 8.016 1.00 91.12 266 ARG A N 1
ATOM 2112 C CA . ARG A 1 266 ? -16.988 -5.302 7.152 1.00 91.12 266 ARG A CA 1
ATOM 2113 C C . ARG A 1 266 ? -15.771 -4.533 7.618 1.00 91.12 266 ARG A C 1
ATO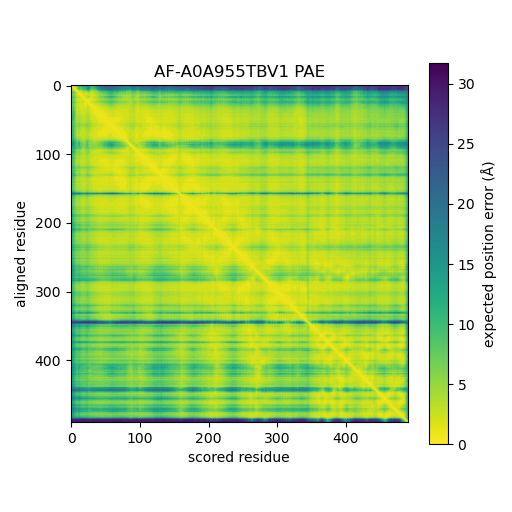M 2115 O O . ARG A 1 266 ? -15.510 -4.437 8.814 1.00 91.12 266 ARG A O 1
ATOM 2122 N N . ARG A 1 267 ? -15.103 -3.891 6.663 1.00 92.06 267 ARG A N 1
ATOM 2123 C CA . ARG A 1 267 ? -14.115 -2.855 6.949 1.00 92.06 267 ARG A CA 1
ATOM 2124 C C . ARG A 1 267 ? -14.826 -1.657 7.589 1.00 92.06 267 ARG A C 1
ATOM 2126 O O . ARG A 1 267 ? -15.791 -1.180 6.997 1.00 92.06 267 ARG A O 1
ATOM 2133 N N . PRO A 1 268 ? -14.379 -1.173 8.756 1.00 91.94 268 PRO A N 1
ATOM 2134 C CA . PRO A 1 268 ? -14.918 0.054 9.326 1.00 91.94 268 PRO A CA 1
ATOM 2135 C C . PRO A 1 268 ? -14.616 1.270 8.435 1.00 91.94 268 PRO A C 1
ATOM 2137 O O . PRO A 1 268 ? -13.502 1.397 7.920 1.00 91.94 268 PRO A O 1
ATOM 2140 N N . ASN A 1 269 ? -15.604 2.153 8.277 1.00 89.75 269 ASN A N 1
ATOM 2141 C CA . ASN A 1 269 ? -15.528 3.372 7.467 1.00 89.75 269 ASN A CA 1
ATOM 2142 C C . ASN A 1 269 ? -15.022 4.561 8.309 1.00 89.75 269 ASN A C 1
ATOM 2144 O O . ASN A 1 269 ? -15.829 5.246 8.924 1.00 89.75 269 ASN A O 1
ATOM 2148 N N . PHE A 1 270 ? -13.701 4.744 8.423 1.00 91.00 270 PHE A N 1
ATOM 2149 C CA . PHE A 1 270 ? -13.097 5.853 9.176 1.00 91.00 270 PHE A CA 1
ATOM 2150 C C . PHE A 1 270 ? -11.875 6.448 8.465 1.00 91.00 270 PHE A C 1
ATOM 2152 O O . PHE A 1 270 ? -11.111 5.723 7.809 1.00 91.00 270 PHE A O 1
ATOM 2159 N N . GLY A 1 271 ? -11.660 7.753 8.663 1.00 91.38 271 GLY A N 1
ATOM 2160 C CA . GLY A 1 271 ? -10.686 8.535 7.904 1.00 91.38 271 GLY A CA 1
ATOM 2161 C C . GLY A 1 271 ? -10.997 8.506 6.409 1.00 91.38 271 GLY A C 1
ATOM 2162 O O . GLY A 1 271 ? -12.129 8.256 6.000 1.00 91.38 271 GLY A O 1
ATOM 2163 N N . ASP A 1 272 ? -9.961 8.635 5.583 1.00 92.06 272 ASP A N 1
ATOM 2164 C CA . ASP A 1 272 ? -10.051 8.516 4.126 1.00 92.06 272 ASP A CA 1
ATOM 2165 C C . ASP A 1 272 ? -10.652 7.167 3.687 1.00 92.06 272 ASP A C 1
ATOM 2167 O O . ASP A 1 272 ? -9.959 6.149 3.546 1.00 92.06 272 ASP A O 1
ATOM 2171 N N . SER A 1 273 ? -11.966 7.150 3.477 1.00 91.31 273 SER A N 1
ATOM 2172 C CA . SER A 1 273 ? -12.740 5.931 3.272 1.00 91.31 273 SER A CA 1
ATOM 2173 C C . SER A 1 273 ? -14.035 6.221 2.512 1.00 91.31 273 SER A C 1
ATOM 2175 O O . SER A 1 273 ? -14.565 7.327 2.558 1.00 91.31 273 SER A O 1
ATOM 2177 N N . SER A 1 274 ? -14.505 5.250 1.725 1.00 89.19 274 SER A N 1
ATOM 2178 C CA . SER A 1 274 ? -15.713 5.398 0.904 1.00 89.19 274 SER A CA 1
ATOM 2179 C C . SER A 1 274 ? -16.965 4.936 1.643 1.00 89.19 274 SER A C 1
ATOM 2181 O O . SER A 1 274 ? -16.885 3.937 2.353 1.00 89.19 274 SER A O 1
ATOM 2183 N N . PRO A 1 275 ? -18.131 5.567 1.397 1.00 86.00 275 PRO A N 1
ATOM 2184 C CA . PRO A 1 275 ? -19.382 5.194 2.057 1.00 86.00 275 PRO A CA 1
ATOM 2185 C C . PRO A 1 275 ? -19.718 3.708 1.887 1.00 86.00 275 PRO A C 1
ATOM 2187 O O . PRO A 1 275 ? -19.668 3.187 0.767 1.00 86.00 275 PRO A O 1
ATOM 2190 N N . ASP A 1 276 ? -20.164 3.059 2.969 1.00 88.81 276 ASP A N 1
ATOM 2191 C CA . ASP A 1 276 ? -20.792 1.731 2.936 1.00 88.81 276 ASP A CA 1
ATOM 2192 C C . ASP A 1 276 ? -22.313 1.846 3.106 1.00 88.81 276 ASP A C 1
ATOM 2194 O O . ASP A 1 276 ? -22.842 1.928 4.208 1.00 88.81 276 ASP A O 1
ATOM 2198 N N . PHE A 1 277 ? -23.035 1.824 1.986 1.00 86.38 277 PHE A N 1
ATOM 2199 C CA . PHE A 1 277 ? -24.504 1.813 1.952 1.00 86.38 277 PHE A CA 1
ATOM 2200 C C . PHE A 1 277 ? -25.082 0.415 1.664 1.00 86.38 277 PHE A C 1
ATOM 2202 O O . PHE A 1 277 ? -26.283 0.263 1.420 1.00 86.38 277 PHE A O 1
ATOM 2209 N N . GLY A 1 278 ? -24.232 -0.615 1.606 1.00 89.75 278 GLY A N 1
ATOM 2210 C CA . GLY A 1 278 ? -24.601 -1.943 1.138 1.00 89.75 278 GLY A CA 1
ATOM 2211 C C . GLY A 1 278 ? -25.164 -2.842 2.237 1.00 89.75 278 GLY A C 1
ATOM 2212 O O . GLY A 1 278 ? -24.611 -2.949 3.334 1.00 89.75 278 GLY A O 1
ATOM 2213 N N . TYR A 1 279 ? -26.216 -3.598 1.908 1.00 92.81 279 TYR A N 1
ATOM 2214 C CA . TYR A 1 279 ? -26.575 -4.769 2.708 1.00 92.81 279 TYR A CA 1
ATOM 2215 C C . TYR A 1 279 ? -25.530 -5.874 2.513 1.00 92.81 279 TYR A C 1
ATOM 2217 O O . TYR A 1 279 ? -25.253 -6.299 1.390 1.00 92.81 279 TYR A O 1
ATOM 2225 N N . LYS A 1 280 ? -24.993 -6.377 3.623 1.00 91.81 280 LYS A N 1
ATOM 2226 C CA . LYS A 1 280 ? -24.060 -7.507 3.685 1.00 91.81 280 LYS A CA 1
ATOM 222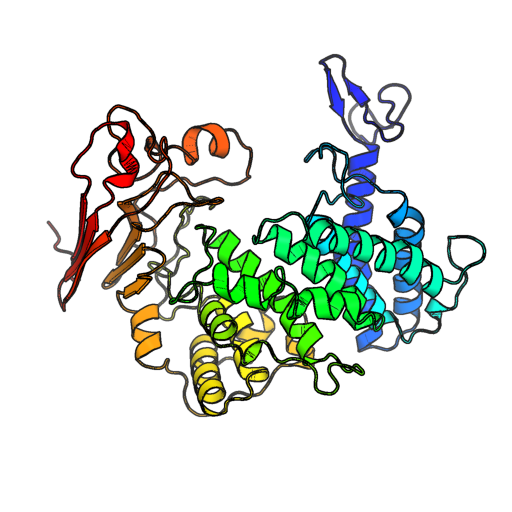7 C C . LYS A 1 280 ? -24.361 -8.279 4.971 1.00 91.81 280 LYS A C 1
ATOM 2229 O O . LYS A 1 280 ? -24.203 -7.711 6.055 1.00 91.81 280 LYS A O 1
ATOM 2234 N N . PRO A 1 281 ? -24.820 -9.536 4.883 1.00 90.75 281 PRO A N 1
ATOM 2235 C CA . PRO A 1 281 ? -25.080 -10.337 6.069 1.00 90.75 281 PRO A CA 1
ATOM 2236 C C . PRO A 1 281 ? -23.779 -10.589 6.832 1.00 90.75 281 PRO A C 1
ATOM 2238 O O . PRO A 1 281 ? -22.694 -10.634 6.244 1.00 90.75 281 PRO A O 1
ATOM 2241 N N . ILE A 1 282 ? -23.901 -10.762 8.144 1.00 88.19 282 ILE A N 1
ATOM 2242 C CA . ILE A 1 282 ? -22.758 -11.076 8.997 1.00 88.19 282 ILE A CA 1
ATOM 2243 C C . ILE A 1 282 ? -22.308 -12.496 8.664 1.00 88.19 282 ILE A C 1
ATOM 2245 O O . ILE A 1 282 ? -23.130 -13.415 8.701 1.00 88.19 282 ILE A O 1
ATOM 2249 N N . PRO A 1 283 ? -21.037 -12.692 8.284 1.00 88.12 283 PRO A N 1
ATOM 2250 C CA . PRO A 1 283 ? -20.573 -14.001 7.876 1.00 88.12 283 PRO A CA 1
ATOM 2251 C C . PRO A 1 283 ? -20.462 -14.922 9.093 1.00 88.12 283 PRO A C 1
ATOM 2253 O O . PRO A 1 283 ? -19.875 -14.547 10.105 1.00 88.12 283 PRO A O 1
ATOM 2256 N N . GLU A 1 284 ? -20.943 -16.161 8.965 1.00 84.25 284 GLU A N 1
ATOM 2257 C CA . GLU A 1 284 ? -20.706 -17.209 9.974 1.00 84.25 284 GLU A CA 1
ATOM 2258 C C . GLU A 1 284 ? -19.205 -17.469 10.171 1.00 84.25 284 GLU A C 1
ATOM 2260 O O . GLU A 1 284 ? -18.745 -17.768 11.273 1.00 84.25 284 GLU A O 1
ATOM 2265 N N . ARG A 1 285 ? -18.427 -17.325 9.089 1.00 87.06 285 ARG A N 1
ATOM 2266 C CA . ARG A 1 285 ? -16.970 -17.433 9.091 1.00 87.06 285 ARG A CA 1
ATOM 2267 C C . ARG A 1 285 ? -16.351 -16.198 8.432 1.00 87.06 285 ARG A C 1
ATOM 2269 O O . ARG A 1 285 ? -16.536 -16.018 7.227 1.00 87.06 285 ARG A O 1
ATOM 2276 N N . PRO A 1 286 ? -15.620 -15.357 9.182 1.00 91.12 286 PRO A N 1
ATOM 2277 C CA . PRO A 1 286 ? -15.003 -14.162 8.627 1.00 91.12 286 PRO A CA 1
ATOM 2278 C C . PRO A 1 286 ? -13.924 -14.520 7.600 1.00 91.12 286 PRO A C 1
ATOM 2280 O O . PRO A 1 286 ? -13.208 -15.513 7.745 1.00 91.12 286 PRO A O 1
ATOM 2283 N N . PHE A 1 287 ? -13.814 -13.700 6.557 1.00 93.62 287 PHE A N 1
ATOM 2284 C CA . PHE A 1 287 ? -12.811 -13.845 5.510 1.00 93.62 287 PHE A CA 1
ATOM 2285 C C . PHE A 1 287 ? -12.461 -12.479 4.923 1.00 93.62 287 PHE A C 1
ATOM 2287 O O . PHE A 1 287 ? -13.352 -11.750 4.486 1.00 93.62 287 PHE A O 1
ATOM 2294 N N . ALA A 1 288 ? -11.164 -12.197 4.828 1.00 94.94 288 ALA A N 1
ATOM 2295 C CA . ALA A 1 288 ? -10.625 -11.043 4.127 1.00 94.94 288 ALA A CA 1
ATOM 2296 C C . ALA A 1 288 ? -9.578 -11.509 3.107 1.00 94.94 288 ALA A C 1
ATOM 2298 O O . ALA A 1 288 ? -8.678 -12.287 3.429 1.00 94.94 288 ALA A O 1
ATOM 2299 N N . ALA A 1 289 ? -9.708 -11.048 1.859 1.00 95.12 289 ALA A N 1
ATOM 2300 C CA . ALA A 1 289 ? -8.816 -11.462 0.775 1.00 95.12 289 ALA A CA 1
ATOM 2301 C C . ALA A 1 289 ? -7.372 -10.994 1.011 1.00 95.12 289 ALA A C 1
ATOM 2303 O O . ALA A 1 289 ? -6.449 -11.760 0.754 1.00 95.12 289 ALA A O 1
ATOM 2304 N N . VAL A 1 290 ? -7.193 -9.785 1.559 1.00 95.94 290 VAL A N 1
ATOM 2305 C CA . VAL A 1 290 ? -5.870 -9.235 1.892 1.00 95.94 290 VAL A CA 1
ATOM 2306 C C . VAL A 1 290 ? -5.208 -10.041 3.005 1.00 95.94 290 VAL A C 1
ATOM 2308 O O . VAL A 1 290 ? -4.035 -10.380 2.905 1.00 95.94 290 VAL A O 1
ATOM 2311 N N . ASP A 1 291 ? -5.963 -10.400 4.044 1.00 97.44 291 ASP A N 1
ATOM 2312 C CA . ASP A 1 291 ? -5.448 -11.225 5.138 1.00 97.44 291 ASP A CA 1
ATOM 2313 C C . ASP A 1 291 ? -5.002 -12.606 4.643 1.00 97.44 291 ASP A C 1
ATOM 2315 O O . ASP A 1 291 ? -3.973 -13.114 5.085 1.00 97.44 291 ASP A O 1
ATOM 2319 N N . PHE A 1 292 ? -5.739 -13.197 3.696 1.00 96.75 292 PHE A N 1
ATOM 2320 C CA . PHE A 1 292 ? -5.340 -14.446 3.047 1.00 96.75 292 PHE A CA 1
ATOM 2321 C C . PHE A 1 292 ? -4.043 -14.273 2.244 1.00 96.75 292 PHE A C 1
ATOM 2323 O O . PHE A 1 292 ? -3.118 -15.063 2.408 1.00 96.75 292 PHE A O 1
ATOM 2330 N N . GLU A 1 293 ? -3.944 -13.221 1.425 1.00 96.75 293 GLU A N 1
ATOM 2331 C CA . GLU A 1 293 ? -2.736 -12.906 0.653 1.00 96.75 293 GLU A CA 1
ATOM 2332 C C . GLU A 1 293 ? -1.502 -12.714 1.556 1.00 96.75 293 GLU A C 1
ATOM 2334 O O . GLU A 1 293 ? -0.407 -13.194 1.249 1.00 96.75 293 GLU A O 1
ATOM 2339 N N . TYR A 1 294 ? -1.663 -12.012 2.677 1.00 98.00 294 TYR A N 1
ATOM 2340 C CA . TYR A 1 294 ? -0.575 -11.761 3.621 1.00 98.00 294 TYR A CA 1
ATOM 2341 C C . TYR A 1 294 ? -0.186 -13.024 4.392 1.00 98.00 294 TYR A C 1
ATOM 2343 O O . TYR A 1 294 ? 1.001 -13.253 4.624 1.00 98.00 294 TYR A O 1
ATOM 2351 N N . LEU A 1 295 ? -1.152 -13.875 4.742 1.00 97.12 295 LEU A N 1
ATOM 2352 C CA . LEU A 1 295 ? -0.879 -15.153 5.394 1.00 97.12 295 LEU A CA 1
ATOM 2353 C C . LEU A 1 295 ? -0.170 -16.155 4.483 1.00 97.12 295 LEU A C 1
ATOM 2355 O O . LEU A 1 295 ? 0.709 -16.855 4.974 1.00 97.12 295 LEU A O 1
ATOM 2359 N N . GLU A 1 296 ? -0.486 -16.203 3.186 1.00 97.25 296 GLU A N 1
ATOM 2360 C CA . GLU A 1 296 ? 0.267 -17.020 2.216 1.00 97.25 296 GLU A CA 1
ATOM 2361 C C . GLU A 1 296 ? 1.757 -16.641 2.222 1.00 97.25 296 GLU A C 1
ATOM 2363 O O . GLU A 1 296 ? 2.626 -17.511 2.293 1.00 97.25 296 GLU A O 1
ATOM 2368 N N . ARG A 1 297 ? 2.062 -15.336 2.262 1.00 97.56 297 ARG A N 1
ATOM 2369 C CA . ARG A 1 297 ? 3.440 -14.832 2.373 1.00 97.56 297 ARG A CA 1
ATOM 2370 C C . ARG A 1 297 ? 4.097 -15.181 3.700 1.00 97.56 297 ARG A C 1
ATOM 2372 O O . ARG A 1 297 ? 5.198 -15.723 3.704 1.00 97.56 297 ARG A O 1
ATOM 2379 N N . LEU A 1 298 ? 3.429 -14.901 4.819 1.00 97.81 298 LEU A N 1
ATOM 2380 C CA . LEU A 1 298 ? 3.956 -15.202 6.152 1.00 97.81 298 LEU A CA 1
ATOM 2381 C C . LEU A 1 298 ? 4.220 -16.704 6.338 1.00 97.81 298 LEU A C 1
ATOM 2383 O O . LEU A 1 298 ? 5.259 -17.080 6.878 1.00 97.81 298 LEU A O 1
ATOM 2387 N N . TYR A 1 299 ? 3.306 -17.558 5.871 1.00 97.00 299 TYR A N 1
ATOM 2388 C CA . TYR A 1 299 ? 3.427 -19.011 5.958 1.00 97.00 299 TYR A CA 1
ATOM 2389 C C . TYR A 1 299 ? 4.599 -19.549 5.129 1.00 97.00 299 TYR A C 1
ATOM 2391 O O . TYR A 1 299 ? 5.401 -20.332 5.643 1.00 97.00 299 TYR A O 1
ATOM 2399 N N . ALA A 1 300 ? 4.726 -19.110 3.874 1.00 96.94 300 ALA A N 1
ATOM 2400 C CA . ALA A 1 300 ? 5.795 -19.579 2.997 1.00 96.94 300 ALA A CA 1
ATOM 2401 C C . ALA A 1 300 ? 7.176 -19.066 3.439 1.00 96.94 300 ALA A C 1
ATOM 2403 O O . ALA A 1 300 ? 8.154 -19.809 3.404 1.00 96.94 300 ALA A O 1
ATOM 2404 N N . MET A 1 301 ? 7.260 -17.806 3.878 1.00 96.81 301 MET A N 1
ATOM 2405 C CA . MET A 1 301 ? 8.542 -17.104 3.984 1.00 96.81 301 MET A CA 1
ATOM 2406 C C . MET A 1 301 ? 9.135 -17.033 5.392 1.00 96.81 301 MET A C 1
ATOM 2408 O O . MET A 1 301 ? 10.313 -16.709 5.517 1.00 96.81 301 MET A O 1
ATOM 2412 N N . THR A 1 302 ? 8.377 -17.299 6.460 1.00 96.81 302 THR A N 1
ATOM 2413 C CA . THR A 1 302 ? 8.965 -17.253 7.808 1.00 96.81 302 THR A CA 1
ATOM 2414 C C . THR A 1 302 ? 9.921 -18.424 8.053 1.00 96.81 302 THR A C 1
ATOM 2416 O O . THR A 1 302 ? 9.635 -19.573 7.704 1.00 96.81 302 THR A O 1
ATOM 2419 N N . SER A 1 303 ? 11.045 -18.137 8.706 1.00 96.75 303 SER A N 1
ATOM 2420 C CA . SER A 1 303 ? 12.042 -19.134 9.105 1.00 96.75 303 SER A CA 1
ATOM 2421 C C . SER A 1 303 ? 11.720 -19.786 10.452 1.00 96.75 303 SER A C 1
ATOM 2423 O O . SER A 1 303 ? 12.255 -20.852 10.760 1.00 96.75 303 SER A O 1
ATOM 2425 N N . ASP A 1 304 ? 10.875 -19.159 11.278 1.00 97.25 304 ASP A N 1
ATOM 2426 C CA . ASP A 1 304 ? 10.521 -19.679 12.598 1.00 97.25 304 ASP A CA 1
ATOM 2427 C C . ASP A 1 304 ? 9.450 -20.784 12.470 1.00 97.25 304 ASP A C 1
ATOM 2429 O O . ASP A 1 304 ? 8.311 -20.501 12.084 1.00 97.25 304 ASP A O 1
ATOM 2433 N N . PRO A 1 305 ? 9.756 -22.047 12.829 1.00 95.69 305 PRO A N 1
ATOM 2434 C CA . PRO A 1 305 ? 8.809 -23.154 12.704 1.00 95.69 305 PRO A CA 1
ATOM 2435 C C . PRO A 1 305 ? 7.574 -23.010 13.608 1.00 95.69 305 PRO A C 1
ATOM 2437 O O . PRO A 1 305 ? 6.508 -23.538 13.279 1.00 95.69 305 PRO A O 1
ATOM 2440 N N . VAL A 1 306 ? 7.687 -22.306 14.739 1.00 93.75 306 VAL A N 1
ATOM 2441 C CA . VAL A 1 306 ? 6.554 -22.028 15.631 1.00 93.75 306 VAL A CA 1
ATOM 2442 C C . VAL A 1 306 ? 5.609 -21.040 14.958 1.00 93.75 306 VAL A C 1
ATOM 2444 O O . VAL A 1 306 ? 4.404 -21.297 14.900 1.00 93.75 306 VAL A O 1
ATOM 2447 N N . MET A 1 307 ? 6.148 -19.957 14.394 1.00 94.94 307 MET A N 1
ATOM 2448 C CA . MET A 1 307 ? 5.351 -18.964 13.670 1.00 94.94 307 MET A CA 1
ATOM 2449 C C . MET A 1 307 ? 4.756 -19.555 12.392 1.00 94.94 307 MET A C 1
ATOM 2451 O O . MET A 1 307 ? 3.565 -19.381 12.146 1.00 94.94 307 MET A O 1
ATOM 2455 N N . LYS A 1 308 ? 5.521 -20.356 11.640 1.00 95.25 308 LYS A N 1
ATOM 2456 C CA . LYS A 1 308 ? 5.028 -21.065 10.449 1.00 95.25 308 LYS A CA 1
ATOM 2457 C C . LYS A 1 308 ? 3.806 -21.922 10.767 1.00 95.25 308 LYS A C 1
ATOM 2459 O O . LYS A 1 308 ? 2.811 -21.861 10.049 1.00 95.25 308 LYS A O 1
ATOM 2464 N N . LYS A 1 309 ? 3.823 -22.661 11.884 1.00 93.12 309 LYS A N 1
ATOM 2465 C CA . LYS A 1 309 ? 2.657 -23.434 12.342 1.00 93.12 309 LYS A CA 1
ATOM 2466 C C . LYS A 1 309 ? 1.452 -22.538 12.654 1.00 93.12 309 LYS A C 1
ATOM 2468 O O . LYS A 1 309 ? 0.330 -22.896 12.305 1.00 93.12 309 LYS A O 1
ATOM 2473 N N . GLN A 1 310 ? 1.664 -21.388 13.296 1.00 92.94 310 GLN A N 1
ATOM 2474 C CA . GLN A 1 310 ? 0.584 -20.444 13.608 1.00 92.94 310 GLN A CA 1
ATOM 2475 C C . GLN A 1 310 ? -0.017 -19.812 12.346 1.00 92.94 310 GLN A C 1
ATOM 2477 O O . GLN A 1 310 ? -1.240 -19.755 12.219 1.00 92.94 310 GLN A O 1
ATOM 2482 N N . TYR A 1 311 ? 0.817 -19.387 11.394 1.00 95.69 311 TYR A N 1
ATOM 2483 C CA . TYR A 1 311 ? 0.358 -18.839 10.117 1.00 95.69 311 TYR A CA 1
ATOM 2484 C C . TYR A 1 311 ? -0.343 -19.893 9.266 1.00 95.69 311 TYR A C 1
ATOM 2486 O O . TYR A 1 311 ? -1.383 -19.594 8.691 1.00 95.69 311 TYR A O 1
ATOM 2494 N N . GLY A 1 312 ? 0.153 -21.134 9.254 1.00 94.62 312 GLY A N 1
ATOM 2495 C CA . GLY A 1 312 ? -0.510 -22.255 8.589 1.00 94.62 312 GLY A CA 1
ATOM 2496 C C . GLY A 1 312 ? -1.901 -22.531 9.165 1.00 94.62 312 GLY A C 1
ATOM 2497 O O . GLY A 1 312 ? -2.855 -22.682 8.407 1.00 94.62 312 GLY A O 1
ATOM 2498 N N . ALA A 1 313 ? -2.053 -22.499 10.494 1.00 93.50 313 ALA A N 1
ATOM 2499 C CA . ALA A 1 313 ? -3.357 -22.647 11.143 1.00 93.50 313 ALA A CA 1
ATOM 2500 C C . ALA A 1 313 ? -4.316 -21.491 10.800 1.00 93.50 313 ALA A C 1
ATOM 2502 O O . ALA A 1 313 ? -5.487 -21.722 10.499 1.00 93.50 313 ALA A O 1
ATOM 2503 N N . ALA A 1 314 ? -3.823 -20.247 10.775 1.00 94.69 314 ALA A N 1
ATOM 2504 C CA . ALA A 1 314 ? -4.619 -19.084 10.382 1.00 94.69 314 ALA A CA 1
ATOM 2505 C C . ALA A 1 314 ? -4.993 -19.092 8.888 1.00 94.69 314 ALA A C 1
ATOM 2507 O O . ALA A 1 314 ? -6.124 -18.761 8.529 1.00 94.69 314 ALA A O 1
ATOM 2508 N N . LEU A 1 315 ? -4.087 -19.527 8.012 1.00 95.44 315 LEU A N 1
ATOM 2509 C CA . LEU A 1 315 ? -4.355 -19.698 6.586 1.00 95.44 315 LEU A CA 1
ATOM 2510 C C . LEU A 1 315 ? -5.376 -20.821 6.357 1.00 95.44 315 LEU A C 1
ATOM 2512 O O . LEU A 1 315 ? -6.340 -20.628 5.619 1.00 95.44 315 LEU A O 1
ATOM 2516 N N . GLY A 1 316 ? -5.240 -21.947 7.064 1.00 94.62 316 GLY A N 1
ATOM 2517 C CA . GLY A 1 316 ? -6.230 -23.028 7.096 1.00 94.62 316 GLY A CA 1
ATOM 2518 C C . GLY A 1 316 ? -7.595 -22.558 7.604 1.00 94.62 316 GLY A C 1
ATOM 2519 O O . GLY A 1 316 ? -8.635 -22.927 7.045 1.00 94.62 316 GLY A O 1
ATOM 2520 N N . PHE A 1 317 ? -7.607 -21.664 8.599 1.00 93.88 317 PHE A N 1
ATOM 2521 C CA . PHE A 1 317 ? -8.825 -21.017 9.068 1.00 93.88 317 PHE A CA 1
ATOM 2522 C C . PHE A 1 317 ? -9.510 -20.197 7.963 1.00 93.88 317 PHE A C 1
ATOM 2524 O O . PHE A 1 317 ? -10.731 -20.275 7.828 1.00 93.88 317 PHE A O 1
ATOM 2531 N N . LEU A 1 318 ? -8.777 -19.447 7.141 1.00 94.19 318 LEU A N 1
ATOM 2532 C CA . LEU A 1 318 ? -9.375 -18.688 6.033 1.00 94.19 318 LEU A CA 1
ATOM 2533 C C . LEU A 1 318 ? -9.723 -19.560 4.816 1.00 94.19 318 LEU A C 1
ATOM 2535 O O . LEU A 1 318 ? -10.688 -19.270 4.105 1.00 94.19 318 LEU A O 1
ATOM 2539 N N . ALA A 1 319 ? -8.968 -20.638 4.593 1.00 93.31 319 ALA A N 1
ATOM 2540 C CA . ALA A 1 319 ? -9.204 -21.611 3.529 1.00 93.31 319 ALA A CA 1
ATOM 2541 C C . ALA A 1 319 ? -10.531 -22.358 3.707 1.00 93.31 319 ALA A C 1
ATOM 2543 O O . ALA A 1 319 ? -11.179 -22.710 2.724 1.00 93.31 319 ALA A O 1
ATOM 2544 N N . ALA A 1 320 ? -10.951 -22.582 4.956 1.00 91.06 320 ALA A N 1
ATOM 2545 C CA . ALA A 1 320 ? -12.212 -23.242 5.292 1.00 91.06 320 ALA A CA 1
ATOM 2546 C C . ALA A 1 320 ? -12.395 -24.621 4.623 1.00 91.06 320 ALA A C 1
ATOM 2548 O O . ALA A 1 320 ? -13.510 -25.010 4.288 1.00 91.06 320 ALA A O 1
ATOM 2549 N N . GLY A 1 321 ? -11.295 -25.360 4.448 1.00 89.19 321 GLY A N 1
ATOM 2550 C CA . GLY A 1 321 ? -11.285 -26.686 3.825 1.00 89.19 321 GLY A CA 1
ATOM 2551 C C . GLY A 1 321 ? -11.169 -26.691 2.298 1.00 89.19 321 GLY A C 1
ATOM 2552 O O . GLY A 1 321 ? -11.074 -27.771 1.727 1.00 89.19 321 GLY A O 1
ATOM 2553 N N . ASP A 1 322 ? -11.129 -25.525 1.644 1.00 91.38 322 ASP A N 1
ATOM 2554 C CA . ASP A 1 322 ? -10.979 -25.407 0.188 1.00 91.38 322 ASP A CA 1
ATOM 2555 C C . ASP A 1 322 ? -9.889 -24.382 -0.174 1.00 91.38 322 ASP A C 1
ATOM 2557 O O . ASP A 1 322 ? -10.149 -23.259 -0.619 1.00 91.38 322 ASP A O 1
ATOM 2561 N N . LEU A 1 323 ? -8.636 -24.764 0.094 1.00 92.81 323 LEU A N 1
ATOM 2562 C CA . LEU A 1 323 ? -7.464 -23.917 -0.142 1.00 92.81 323 LEU A CA 1
ATOM 2563 C C . LEU A 1 323 ? -7.320 -23.550 -1.624 1.00 92.81 323 LEU A C 1
ATOM 2565 O O . LEU A 1 323 ? -7.068 -22.388 -1.946 1.00 92.81 323 LEU A O 1
ATOM 2569 N N . ASP A 1 324 ? -7.537 -24.513 -2.519 1.00 93.12 324 ASP A N 1
ATOM 2570 C CA . ASP A 1 324 ? -7.391 -24.316 -3.961 1.00 93.12 324 ASP A CA 1
ATOM 2571 C C . ASP A 1 324 ? -8.425 -23.329 -4.504 1.00 93.12 324 ASP A C 1
ATOM 2573 O O . ASP A 1 324 ? -8.063 -22.432 -5.270 1.00 93.12 324 ASP A O 1
ATOM 2577 N N . ALA A 1 325 ? -9.690 -23.404 -4.067 1.00 93.50 325 ALA A N 1
ATOM 2578 C CA . ALA A 1 325 ? -10.677 -22.406 -4.465 1.00 93.50 325 ALA A CA 1
ATOM 2579 C C . ALA A 1 325 ? -10.326 -21.011 -3.937 1.00 93.50 325 ALA A C 1
ATOM 2581 O O . ALA A 1 325 ? -10.549 -20.024 -4.641 1.00 93.50 325 ALA A O 1
ATOM 2582 N N . LYS A 1 326 ? -9.763 -20.884 -2.725 1.00 94.12 326 LYS A N 1
ATOM 2583 C CA . LYS A 1 326 ? -9.310 -19.573 -2.232 1.00 94.12 326 LYS A CA 1
ATOM 2584 C C . LYS A 1 326 ? -8.155 -19.030 -3.062 1.00 94.12 326 LYS A C 1
ATOM 2586 O O . LYS A 1 326 ? -8.235 -17.882 -3.492 1.00 94.12 326 LYS A O 1
ATOM 2591 N N . ARG A 1 327 ? -7.144 -19.851 -3.352 1.00 95.00 327 ARG A N 1
ATOM 2592 C CA . ARG A 1 327 ? -5.994 -19.480 -4.192 1.00 95.00 327 ARG A CA 1
ATOM 2593 C C . ARG A 1 327 ? -6.405 -19.094 -5.608 1.00 95.00 327 ARG A C 1
ATOM 2595 O O . ARG A 1 327 ? -5.925 -18.089 -6.118 1.00 95.00 327 ARG A O 1
ATOM 2602 N N . ALA A 1 328 ? -7.348 -19.816 -6.213 1.00 92.62 328 ALA A N 1
ATOM 2603 C CA . ALA A 1 328 ? -7.860 -19.512 -7.552 1.00 92.62 328 ALA A CA 1
ATOM 2604 C C . ALA A 1 328 ? -8.558 -18.142 -7.651 1.00 92.62 328 ALA A C 1
ATOM 2606 O O . ALA A 1 328 ? -8.680 -17.596 -8.746 1.00 92.62 328 ALA A O 1
ATOM 2607 N N . ASN A 1 329 ? -9.013 -17.588 -6.522 1.00 89.94 329 ASN A N 1
ATOM 2608 C CA . ASN A 1 329 ? -9.642 -16.270 -6.443 1.00 89.94 329 ASN A CA 1
ATOM 2609 C C . ASN A 1 329 ? -8.678 -15.155 -5.988 1.00 89.94 329 ASN A C 1
ATOM 2611 O O . ASN A 1 329 ? -9.100 -14.001 -5.906 1.00 89.94 329 ASN A O 1
ATOM 2615 N N . GLN A 1 330 ? -7.414 -15.468 -5.676 1.00 89.94 330 GLN A N 1
ATOM 2616 C CA . GLN A 1 330 ? -6.431 -14.457 -5.284 1.00 89.94 330 GLN A CA 1
ATOM 2617 C C . GLN A 1 330 ? -5.921 -13.671 -6.500 1.00 89.94 330 GLN A C 1
ATOM 2619 O O . GLN A 1 330 ? -5.693 -14.253 -7.565 1.00 89.94 330 GLN A O 1
ATOM 2624 N N . PRO A 1 331 ? -5.726 -12.346 -6.372 1.00 80.25 331 PRO A N 1
ATOM 2625 C CA . PRO A 1 331 ? -5.111 -11.555 -7.421 1.00 80.25 331 PRO A CA 1
ATOM 2626 C C . PRO A 1 331 ? -3.598 -11.805 -7.489 1.00 80.25 331 PRO A C 1
ATOM 2628 O O . PRO A 1 331 ? -2.934 -12.064 -6.489 1.00 80.25 331 PRO A O 1
ATOM 2631 N N . GLY A 1 332 ? -3.033 -11.631 -8.684 1.00 81.75 332 GLY A N 1
ATOM 2632 C CA . GLY A 1 332 ? -1.587 -11.681 -8.895 1.00 81.75 332 GLY A CA 1
ATOM 2633 C C . GLY A 1 332 ? -1.039 -13.082 -9.159 1.00 81.75 332 GLY A C 1
ATOM 2634 O O . GLY A 1 332 ? -1.768 -14.051 -9.331 1.00 81.75 332 GLY A O 1
ATOM 2635 N N . ASP A 1 333 ? 0.280 -13.153 -9.283 1.00 87.38 333 ASP A N 1
ATOM 2636 C CA . ASP A 1 333 ? 1.026 -14.337 -9.708 1.00 87.38 333 ASP A CA 1
ATOM 2637 C C . ASP A 1 333 ? 2.005 -14.849 -8.653 1.00 87.38 333 ASP A C 1
ATOM 2639 O O . ASP A 1 333 ? 2.607 -15.890 -8.863 1.00 87.38 333 ASP A O 1
ATOM 2643 N N . TRP A 1 334 ? 2.127 -14.192 -7.497 1.00 92.19 334 TRP A N 1
ATOM 2644 C CA . TRP A 1 334 ? 3.060 -14.593 -6.437 1.00 92.19 334 TRP A CA 1
ATOM 2645 C C . TRP A 1 334 ? 2.906 -16.077 -6.037 1.00 92.19 334 TRP A C 1
ATOM 2647 O O . TRP A 1 334 ? 3.891 -16.807 -5.939 1.00 92.19 334 TRP A O 1
ATOM 2657 N N . LEU A 1 335 ? 1.664 -16.564 -5.919 1.00 94.00 335 LEU A N 1
ATOM 2658 C CA . LEU A 1 335 ? 1.365 -17.962 -5.580 1.00 94.00 335 LEU A CA 1
ATOM 2659 C C . LEU A 1 335 ? 1.877 -18.979 -6.610 1.00 94.00 335 LEU A C 1
ATOM 2661 O O . LEU A 1 335 ? 2.114 -20.126 -6.248 1.00 94.00 335 LEU A O 1
ATOM 2665 N N . LEU A 1 336 ? 2.086 -18.582 -7.868 1.00 90.19 336 LEU A N 1
ATOM 2666 C CA . LEU A 1 336 ? 2.600 -19.476 -8.909 1.00 90.19 336 LEU A CA 1
ATOM 2667 C C . LEU A 1 336 ? 3.981 -20.047 -8.550 1.00 90.19 336 LEU A C 1
ATOM 2669 O O . LEU A 1 336 ? 4.293 -21.171 -8.939 1.00 90.19 336 LEU A O 1
ATOM 2673 N N . TRP A 1 337 ? 4.795 -19.277 -7.823 1.00 89.62 337 TRP A N 1
ATOM 2674 C CA . TRP A 1 337 ? 6.164 -19.654 -7.458 1.00 89.62 337 TRP A CA 1
ATOM 2675 C C . TRP A 1 337 ? 6.342 -19.979 -5.976 1.00 89.62 337 TRP A C 1
ATOM 2677 O O . TRP A 1 337 ? 7.344 -20.595 -5.617 1.00 89.62 337 TRP A O 1
ATOM 2687 N N . HIS A 1 338 ? 5.399 -19.570 -5.124 1.00 94.31 338 HIS A N 1
ATOM 2688 C CA . HIS A 1 338 ? 5.581 -19.586 -3.670 1.00 94.31 338 HIS A CA 1
ATOM 2689 C C . HIS A 1 338 ? 4.486 -20.323 -2.891 1.00 94.31 338 HIS A C 1
ATOM 2691 O O . HIS A 1 338 ? 4.586 -20.414 -1.670 1.00 94.31 338 HIS A O 1
ATOM 2697 N N . ALA A 1 339 ? 3.446 -20.846 -3.550 1.00 93.75 339 ALA A N 1
ATOM 2698 C CA . ALA A 1 339 ? 2.413 -21.606 -2.853 1.00 93.75 339 ALA A CA 1
ATOM 2699 C C . ALA A 1 339 ? 3.001 -22.864 -2.188 1.00 93.75 339 ALA A C 1
ATOM 2701 O O . ALA A 1 339 ? 3.628 -23.694 -2.845 1.00 93.75 339 ALA A O 1
ATOM 2702 N N . GLU A 1 340 ? 2.744 -23.020 -0.890 1.00 94.50 340 GLU A N 1
ATOM 2703 C CA . GLU A 1 340 ? 3.088 -24.217 -0.119 1.00 94.50 340 GLU A CA 1
ATOM 2704 C C . GLU A 1 340 ? 1.835 -25.019 0.254 1.00 94.50 340 GLU A C 1
ATOM 2706 O O . GLU A 1 340 ? 0.747 -24.463 0.412 1.00 94.50 340 GLU A O 1
ATOM 2711 N N . ASP A 1 341 ? 1.967 -26.329 0.440 1.00 92.12 341 ASP A N 1
ATOM 2712 C CA . ASP A 1 341 ? 0.873 -27.140 0.976 1.00 92.12 341 ASP A CA 1
ATOM 2713 C C . ASP A 1 341 ? 0.630 -26.817 2.456 1.00 92.12 341 ASP A C 1
ATOM 2715 O O . ASP A 1 341 ? 1.567 -26.579 3.225 1.00 92.12 341 ASP A O 1
ATOM 2719 N N . LEU A 1 342 ? -0.638 -26.837 2.874 1.00 90.31 342 LEU A N 1
ATOM 2720 C CA . LEU A 1 342 ? -0.989 -26.779 4.291 1.00 90.31 342 LEU A CA 1
ATOM 2721 C C . LEU A 1 342 ? -0.893 -28.174 4.924 1.00 90.31 342 LEU A C 1
ATOM 2723 O O . LEU A 1 342 ? -1.300 -29.161 4.302 1.00 90.31 342 LEU A O 1
ATOM 2727 N N . PRO A 1 343 ? -0.414 -28.289 6.177 1.00 81.00 343 PRO A N 1
ATOM 2728 C CA . PRO A 1 343 ? -0.509 -29.541 6.910 1.00 81.00 343 PRO A CA 1
ATOM 2729 C C . PRO A 1 343 ? -1.983 -29.927 7.109 1.00 81.00 343 PRO A C 1
ATOM 2731 O O . PRO A 1 343 ? -2.851 -29.072 7.262 1.00 81.00 343 PRO A O 1
ATOM 2734 N N . ALA A 1 344 ? -2.266 -31.231 7.155 1.00 67.62 344 ALA A N 1
ATOM 2735 C CA . ALA A 1 344 ? -3.629 -31.754 7.300 1.00 67.62 344 ALA A CA 1
ATOM 2736 C C . ALA A 1 344 ? -4.301 -31.416 8.652 1.00 67.62 344 ALA A C 1
ATOM 2738 O O . ALA A 1 344 ? -5.503 -31.625 8.806 1.00 67.62 344 ALA A O 1
ATOM 2739 N N . GLU A 1 345 ? -3.543 -30.922 9.635 1.00 63.75 345 GLU A N 1
ATOM 2740 C CA . GLU A 1 345 ? -4.019 -30.639 10.990 1.00 63.75 345 GLU A CA 1
ATOM 2741 C C . GLU A 1 345 ? -4.056 -29.135 11.292 1.00 63.75 345 GLU A C 1
ATOM 2743 O O . GLU A 1 345 ? -3.065 -28.430 11.103 1.00 63.75 345 GLU A O 1
ATOM 2748 N N . GLY A 1 346 ? -5.172 -28.686 11.881 1.00 61.81 346 GLY A N 1
ATOM 2749 C CA . GLY A 1 346 ? -5.332 -27.355 12.472 1.00 61.81 346 GLY A CA 1
ATOM 2750 C C . GLY A 1 346 ? -5.865 -26.305 11.496 1.00 61.81 346 GLY A C 1
ATOM 2751 O O . GLY A 1 346 ? -5.124 -25.766 10.684 1.00 61.81 346 GLY A O 1
ATOM 2752 N N . ALA A 1 347 ? -7.151 -25.972 11.626 1.00 72.88 347 ALA A N 1
ATOM 2753 C CA . ALA A 1 347 ? -7.799 -24.863 10.914 1.00 72.88 347 ALA A CA 1
ATOM 2754 C C . ALA A 1 347 ? -8.436 -23.850 11.880 1.00 72.88 347 ALA A C 1
ATOM 2756 O O . ALA A 1 347 ? -9.276 -23.050 11.468 1.00 72.88 347 ALA A O 1
ATOM 2757 N N . ASP A 1 348 ? -8.064 -23.917 13.159 1.00 86.38 348 ASP A N 1
ATOM 2758 C CA . ASP A 1 348 ? -8.526 -22.996 14.188 1.00 86.38 348 ASP A CA 1
ATOM 2759 C C . ASP A 1 348 ? -7.468 -21.924 14.431 1.00 86.38 348 ASP A C 1
ATOM 2761 O O . ASP A 1 348 ? -6.260 -22.180 14.395 1.00 86.38 348 ASP A O 1
ATOM 2765 N N . LEU A 1 349 ? -7.933 -20.705 14.687 1.00 90.44 349 LEU A N 1
ATOM 2766 C CA . LEU A 1 349 ? -7.051 -19.616 15.078 1.00 90.44 349 LEU A CA 1
ATOM 2767 C C . LEU A 1 349 ? -6.467 -19.898 16.472 1.00 90.44 349 LEU A C 1
ATOM 2769 O O . LEU A 1 349 ? -7.182 -20.391 17.345 1.00 90.44 349 LEU A O 1
ATOM 2773 N N . PRO A 1 350 ? -5.201 -19.527 16.734 1.00 87.25 350 PRO A N 1
ATOM 2774 C CA . PRO A 1 350 ? -4.705 -19.401 18.100 1.00 87.25 350 PRO A CA 1
ATOM 2775 C C . PRO A 1 350 ? -5.650 -18.535 18.948 1.00 87.25 350 PRO A C 1
ATOM 2777 O O . PRO A 1 350 ? -6.132 -17.512 18.463 1.00 87.25 350 PRO A O 1
ATOM 2780 N N . GLU A 1 351 ? -5.862 -18.884 20.220 1.00 89.50 351 GLU A N 1
ATOM 2781 C CA . GLU A 1 351 ? -6.819 -18.212 21.127 1.00 89.50 351 GLU A CA 1
ATOM 2782 C C . GLU A 1 351 ? -6.643 -16.678 21.168 1.00 89.50 351 GLU A C 1
ATOM 2784 O O . GLU A 1 351 ? -7.606 -15.905 21.136 1.00 89.50 351 GLU A O 1
ATOM 2789 N N . SER A 1 352 ? -5.394 -16.205 21.160 1.00 87.00 352 SER A N 1
ATOM 2790 C CA . SER A 1 352 ? -5.072 -14.774 21.146 1.00 87.00 352 SER A CA 1
ATOM 2791 C C . SER A 1 352 ? -5.466 -14.062 19.847 1.00 87.00 352 SER A C 1
ATOM 2793 O O . SER A 1 352 ? -5.702 -12.858 19.866 1.00 87.00 352 SER A O 1
ATOM 2795 N N . LEU A 1 353 ? -5.511 -14.770 18.715 1.00 91.56 353 LEU A N 1
ATOM 2796 C CA . LEU A 1 353 ? -5.988 -14.237 17.436 1.00 91.56 353 LEU A CA 1
ATOM 2797 C C . LEU A 1 353 ? -7.500 -14.385 17.316 1.00 91.56 353 LEU A C 1
ATOM 2799 O O . LEU A 1 353 ? -8.165 -13.454 16.871 1.00 91.56 353 LEU A O 1
ATOM 2803 N N . GLU A 1 354 ? -8.052 -15.511 17.762 1.00 93.00 354 GLU A N 1
ATOM 2804 C CA . GLU A 1 354 ? -9.494 -15.730 17.773 1.00 93.00 354 GLU A CA 1
ATOM 2805 C C . GLU A 1 354 ? -10.219 -14.649 18.581 1.00 93.00 354 GLU A C 1
ATOM 2807 O O . GLU A 1 354 ? -11.188 -14.065 18.097 1.00 93.00 354 GLU A O 1
ATOM 2812 N N . SER A 1 355 ? -9.702 -14.305 19.764 1.00 91.62 355 SER A N 1
ATOM 2813 C CA . SER A 1 355 ? -10.257 -13.232 20.600 1.00 91.62 355 SER A CA 1
ATOM 2814 C C . SER A 1 355 ? -10.233 -11.855 19.924 1.00 91.62 355 SER A C 1
ATOM 2816 O O . SER A 1 355 ? -11.167 -11.082 20.113 1.00 91.62 355 SER A O 1
ATOM 2818 N N . ARG A 1 356 ? -9.232 -11.551 19.087 1.00 93.88 356 ARG A N 1
ATOM 2819 C CA . ARG A 1 356 ? -9.161 -10.281 18.334 1.00 93.88 356 ARG A CA 1
ATOM 2820 C C . ARG A 1 356 ? -10.017 -10.274 17.070 1.00 93.88 356 ARG A C 1
ATOM 2822 O O . ARG A 1 356 ? -10.515 -9.223 16.675 1.00 93.88 356 ARG A O 1
ATOM 2829 N N . VAL A 1 357 ? -10.181 -11.426 16.424 1.00 94.50 357 VAL A N 1
ATOM 2830 C CA . VAL A 1 357 ? -10.972 -11.565 15.191 1.00 94.50 357 VAL A CA 1
ATOM 2831 C C . VAL A 1 357 ? -12.465 -11.646 15.500 1.00 94.50 357 VAL A C 1
ATOM 2833 O O . VAL A 1 357 ? -13.266 -10.965 14.868 1.00 94.50 357 VAL A O 1
ATOM 2836 N N . LYS A 1 358 ? -12.852 -12.470 16.478 1.00 91.75 358 LYS A N 1
ATOM 2837 C CA . LYS A 1 358 ? -14.260 -12.749 16.800 1.00 91.75 358 LYS A CA 1
ATOM 2838 C C . LYS A 1 358 ? -14.763 -11.983 18.023 1.00 91.75 358 LYS A C 1
ATOM 2840 O O . LYS A 1 358 ? -15.942 -11.656 18.089 1.00 91.75 358 LYS A O 1
ATOM 2845 N N . GLY A 1 359 ? -13.893 -11.719 18.997 1.00 92.50 359 GLY A N 1
ATOM 2846 C CA . GLY A 1 359 ? -14.255 -11.053 20.250 1.00 92.50 359 GLY A CA 1
ATOM 2847 C C . GLY A 1 359 ? -14.142 -9.531 20.192 1.00 92.50 359 GLY A C 1
ATOM 2848 O O . GLY A 1 359 ? -13.767 -8.950 19.176 1.00 92.50 359 GLY A O 1
ATOM 2849 N N . SER A 1 360 ? -14.455 -8.879 21.311 1.00 95.62 360 SER A N 1
ATOM 2850 C CA . SER A 1 360 ? -14.166 -7.454 21.503 1.00 95.62 360 SER A CA 1
ATOM 2851 C C . SER A 1 360 ? -12.716 -7.266 21.941 1.00 95.62 360 SER A C 1
ATOM 2853 O O . SER A 1 360 ? -12.238 -8.014 22.797 1.00 95.62 360 SER A O 1
ATOM 2855 N N . TRP A 1 361 ? -12.020 -6.262 21.411 1.00 95.94 361 TRP A N 1
ATOM 2856 C CA . TRP A 1 361 ? -10.642 -5.959 21.812 1.00 95.94 361 TRP A CA 1
ATOM 2857 C C . TRP A 1 361 ? -10.247 -4.511 21.495 1.00 95.94 361 TRP A C 1
ATOM 2859 O O . TRP A 1 361 ? -11.006 -3.759 20.882 1.00 95.94 361 TRP A O 1
ATOM 2869 N N . ILE A 1 362 ? -9.042 -4.131 21.926 1.00 96.00 362 ILE A N 1
ATOM 2870 C CA . ILE A 1 362 ? -8.509 -2.773 21.812 1.00 96.00 362 ILE A CA 1
ATOM 2871 C C . ILE A 1 362 ? -7.182 -2.800 21.053 1.00 96.00 362 ILE A C 1
ATOM 2873 O O . ILE A 1 362 ? -6.237 -3.460 21.489 1.00 96.00 362 ILE A O 1
ATOM 2877 N N . ALA A 1 363 ? -7.084 -2.016 19.980 1.00 94.62 363 ALA A N 1
ATOM 2878 C CA . ALA A 1 363 ? -5.801 -1.615 19.410 1.00 94.62 363 ALA A CA 1
ATOM 2879 C C . ALA A 1 363 ? -5.310 -0.384 20.185 1.00 94.62 363 ALA A C 1
ATOM 2881 O O . ALA A 1 363 ? -5.581 0.759 19.811 1.00 94.62 363 ALA A O 1
ATOM 2882 N N . GLY A 1 364 ? -4.684 -0.629 21.338 1.00 89.75 364 GLY A N 1
ATOM 2883 C CA . GLY A 1 364 ? -4.433 0.383 22.362 1.00 89.75 364 GLY A CA 1
ATOM 2884 C C . GLY A 1 364 ? -3.532 1.523 21.903 1.00 89.75 364 GLY A C 1
ATOM 2885 O O . GLY A 1 364 ? -3.762 2.659 22.298 1.00 89.75 364 GLY A O 1
ATOM 2886 N N . MET A 1 365 ? -2.530 1.257 21.059 1.00 87.12 365 MET A N 1
ATOM 2887 C CA . MET A 1 365 ? -1.649 2.329 20.574 1.00 87.12 365 MET A CA 1
ATOM 2888 C C . MET A 1 365 ? -2.298 3.175 19.483 1.00 87.12 365 MET A C 1
ATOM 2890 O O . MET A 1 365 ? -2.079 4.383 19.443 1.00 87.12 365 MET A O 1
ATOM 2894 N N . LYS A 1 366 ? -3.129 2.557 18.641 1.00 91.31 366 LYS A N 1
ATOM 2895 C CA . LYS A 1 366 ? -3.933 3.285 17.658 1.00 91.31 366 LYS A CA 1
ATOM 2896 C C . LYS A 1 366 ? -5.133 3.997 18.287 1.00 91.31 366 LYS A C 1
ATOM 2898 O O . LYS A 1 366 ? -5.739 4.837 17.634 1.00 91.31 366 LYS A O 1
ATOM 2903 N N . GLY A 1 367 ? -5.471 3.648 19.528 1.00 94.06 367 GLY A N 1
ATOM 2904 C CA . GLY A 1 367 ? -6.637 4.131 20.252 1.00 94.06 367 GLY A CA 1
ATOM 2905 C C . GLY A 1 367 ? -7.938 3.764 19.547 1.00 94.06 367 GLY A C 1
ATOM 2906 O O . GLY A 1 367 ? -8.709 4.628 19.141 1.00 94.06 367 GLY A O 1
ATOM 2907 N N . MET A 1 368 ? -8.160 2.466 19.349 1.00 95.38 368 MET A N 1
ATOM 2908 C CA . MET A 1 368 ? -9.397 1.939 18.771 1.00 95.38 368 MET A CA 1
ATOM 2909 C C . MET A 1 368 ? -9.943 0.826 19.653 1.00 95.38 368 MET A C 1
ATOM 2911 O O . MET A 1 368 ? -9.197 -0.082 20.022 1.00 95.38 368 MET A O 1
ATOM 2915 N N . ALA A 1 369 ? -11.237 0.868 19.950 1.00 97.25 369 ALA A N 1
ATOM 2916 C CA . ALA A 1 369 ? -11.939 -0.210 20.631 1.00 97.25 369 ALA A CA 1
ATOM 2917 C C . ALA A 1 369 ? -13.020 -0.786 19.721 1.00 97.25 369 ALA A C 1
ATOM 2919 O O . ALA A 1 369 ? -13.932 -0.072 19.310 1.00 97.25 369 ALA A O 1
ATOM 2920 N N . MET A 1 370 ? -12.921 -2.083 19.443 1.00 97.00 370 MET A N 1
ATOM 2921 C CA . MET A 1 370 ? -13.900 -2.832 18.668 1.00 97.00 370 MET A CA 1
ATOM 2922 C C . MET A 1 370 ? -14.743 -3.644 19.647 1.00 97.00 370 MET A C 1
ATOM 2924 O O . MET A 1 370 ? -14.235 -4.568 20.285 1.00 97.00 370 MET A O 1
ATOM 2928 N N . LEU A 1 371 ? -16.023 -3.299 19.770 1.00 97.00 371 LEU A N 1
ATOM 2929 C CA . LEU A 1 371 ? -17.022 -4.066 20.507 1.00 97.00 371 LEU A CA 1
ATOM 2930 C C . LEU A 1 371 ? -17.768 -4.978 19.532 1.00 97.00 371 LEU A C 1
ATOM 2932 O O . LEU A 1 371 ? -18.188 -4.532 18.468 1.00 97.00 371 LEU A O 1
ATOM 2936 N N . ARG A 1 372 ? -17.934 -6.253 19.879 1.00 93.88 372 ARG A N 1
ATOM 2937 C CA . ARG A 1 372 ? -18.625 -7.272 19.076 1.00 93.88 372 ARG A CA 1
ATOM 2938 C C . ARG A 1 372 ? -19.480 -8.142 19.988 1.00 93.88 372 ARG A C 1
ATOM 2940 O O . ARG A 1 372 ? -18.961 -8.683 20.967 1.00 93.88 372 ARG A O 1
ATOM 2947 N N . ALA A 1 373 ? -20.762 -8.269 19.661 1.00 91.19 373 ALA A N 1
ATOM 2948 C CA . ALA A 1 373 ? -21.731 -9.030 20.438 1.00 91.19 373 ALA A CA 1
ATOM 2949 C C . ALA A 1 373 ? -22.849 -9.551 19.530 1.00 91.19 373 ALA A C 1
ATOM 2951 O O . ALA A 1 373 ? -23.589 -8.762 18.949 1.00 91.19 373 ALA A O 1
ATOM 2952 N N . GLY A 1 374 ? -22.967 -10.875 19.398 1.00 86.38 374 GLY A N 1
ATOM 2953 C CA . GLY A 1 374 ? -23.971 -11.484 18.524 1.00 86.38 374 GLY A CA 1
ATOM 2954 C C . GLY A 1 374 ? -23.864 -10.975 17.083 1.00 86.38 374 GLY A C 1
ATOM 2955 O O . GLY A 1 374 ? -22.830 -11.134 16.436 1.00 86.38 374 GLY A O 1
ATOM 2956 N N . ASP A 1 375 ? -24.936 -10.355 16.597 1.00 86.81 375 ASP A N 1
ATOM 2957 C CA . ASP A 1 375 ? -25.052 -9.768 15.262 1.00 86.81 375 ASP A CA 1
ATOM 2958 C C . ASP A 1 375 ? -24.779 -8.251 15.236 1.00 86.81 375 ASP A C 1
ATOM 2960 O O . ASP A 1 375 ? -25.156 -7.557 14.289 1.00 86.81 375 ASP A O 1
ATOM 2964 N N . GLN A 1 376 ? -24.124 -7.727 16.271 1.00 91.94 376 GLN A N 1
ATOM 2965 C CA . GLN A 1 376 ? -23.841 -6.307 16.420 1.00 91.94 376 GLN A CA 1
ATOM 2966 C C . GLN A 1 376 ? -22.354 -6.050 16.635 1.00 91.94 376 GLN A C 1
ATOM 2968 O O . GLN A 1 376 ? -21.632 -6.842 17.251 1.00 91.94 376 GLN A O 1
ATOM 2973 N N . ALA A 1 377 ? -21.892 -4.904 16.149 1.00 95.44 377 ALA A N 1
ATOM 2974 C CA . ALA A 1 377 ? -20.544 -4.431 16.395 1.00 95.44 377 ALA A CA 1
ATOM 2975 C C . ALA A 1 377 ? -20.500 -2.904 16.474 1.00 95.44 377 ALA A C 1
ATOM 2977 O O . ALA A 1 377 ? -21.258 -2.216 15.795 1.00 95.44 377 ALA A O 1
ATOM 2978 N N . ALA A 1 378 ? -19.594 -2.373 17.288 1.00 96.81 378 ALA A N 1
ATOM 2979 C CA . ALA A 1 378 ? -19.341 -0.945 17.394 1.00 96.81 378 ALA A CA 1
ATOM 2980 C C . ALA A 1 378 ? -17.838 -0.660 17.414 1.00 96.81 378 ALA A C 1
ATOM 2982 O O . ALA A 1 378 ? -17.061 -1.448 17.954 1.00 96.81 378 ALA A O 1
ATOM 2983 N N . LEU A 1 379 ? -17.432 0.478 16.865 1.00 96.88 379 LEU A N 1
ATOM 2984 C CA . LEU A 1 379 ? -16.082 1.010 16.987 1.00 96.88 379 LEU A CA 1
ATOM 2985 C C . LEU A 1 379 ? -16.129 2.388 17.632 1.00 96.88 379 LEU A C 1
ATOM 2987 O O . LEU A 1 379 ? -16.905 3.249 17.222 1.00 96.88 379 LEU A O 1
ATOM 2991 N N . LEU A 1 380 ? -15.268 2.562 18.633 1.00 97.12 380 LEU A N 1
ATOM 2992 C CA . LEU A 1 380 ? -14.907 3.852 19.198 1.00 97.12 380 LEU A CA 1
ATOM 2993 C C . LEU A 1 380 ? -13.448 4.141 18.866 1.00 97.12 380 LEU A C 1
ATOM 2995 O O . LEU A 1 380 ? -12.558 3.373 19.250 1.00 97.12 380 LEU A O 1
ATOM 2999 N N . ARG A 1 381 ? -13.201 5.260 18.189 1.00 94.12 381 ARG A N 1
ATOM 3000 C CA . ARG A 1 381 ? -11.854 5.809 18.036 1.00 94.12 381 ARG A CA 1
ATOM 3001 C C . ARG A 1 381 ? -11.585 6.828 19.131 1.00 94.12 381 ARG A C 1
ATOM 3003 O O . ARG A 1 381 ? -12.406 7.692 19.383 1.00 94.12 381 ARG A O 1
ATOM 3010 N N . PHE A 1 382 ? -10.437 6.720 19.776 1.00 94.44 382 PHE A N 1
ATOM 3011 C CA . PHE A 1 382 ? -9.961 7.650 20.801 1.00 94.44 382 PHE A CA 1
ATOM 3012 C C . PHE A 1 382 ? -8.463 7.942 20.665 1.00 94.44 382 PHE A C 1
ATOM 3014 O O . PHE A 1 382 ? -7.905 8.655 21.485 1.00 94.44 382 PHE A O 1
ATOM 3021 N N . GLY A 1 383 ? -7.779 7.357 19.681 1.00 90.56 383 GLY A N 1
ATOM 3022 C CA . GLY A 1 383 ? -6.380 7.651 19.387 1.00 90.56 383 GLY A CA 1
ATOM 3023 C C . GLY A 1 383 ? -6.222 8.745 18.338 1.00 90.56 383 GLY A C 1
ATOM 3024 O O . GLY A 1 383 ? -7.207 9.159 17.730 1.00 90.56 383 GLY A O 1
ATOM 3025 N N . PRO A 1 384 ? -4.980 9.185 18.096 1.00 87.06 384 PRO A N 1
ATOM 3026 C CA . PRO A 1 384 ? -4.707 10.353 17.277 1.00 87.06 384 PRO A CA 1
ATOM 3027 C C . PRO A 1 384 ? -5.158 10.182 15.823 1.00 87.06 384 PRO A C 1
ATOM 3029 O O . PRO A 1 384 ? -4.898 9.154 15.182 1.00 87.06 384 PRO A O 1
ATOM 3032 N N . SER A 1 385 ? -5.762 11.245 15.303 1.00 88.69 385 SER A N 1
ATOM 3033 C CA . SER A 1 385 ? -6.075 11.469 13.893 1.00 88.69 385 SER A CA 1
ATOM 3034 C C . SER A 1 385 ? -4.896 12.166 13.201 1.00 88.69 385 SER A C 1
ATOM 3036 O O . SER A 1 385 ? -4.413 13.198 13.668 1.00 88.69 385 SER A O 1
ATOM 3038 N N . LEU A 1 386 ? -4.381 11.539 12.135 1.00 88.88 386 LEU A N 1
ATOM 3039 C CA . LEU A 1 386 ? -3.180 11.937 11.368 1.00 88.88 386 LEU A CA 1
ATOM 3040 C C . LEU A 1 386 ? -3.520 12.145 9.871 1.00 88.88 386 LEU A C 1
ATOM 3042 O O . LEU A 1 386 ? -4.683 12.302 9.543 1.00 88.88 386 LEU A O 1
ATOM 3046 N N . THR A 1 387 ? -2.538 12.153 8.956 1.00 85.44 387 THR A N 1
ATOM 3047 C CA . THR A 1 387 ? -2.646 12.635 7.551 1.00 85.44 387 THR A CA 1
ATOM 3048 C C . THR A 1 387 ? -3.814 12.099 6.698 1.00 85.44 387 THR A C 1
ATOM 3050 O O . THR A 1 387 ? -4.202 12.787 5.761 1.00 85.44 387 THR A O 1
ATOM 3053 N N . HIS A 1 388 ? -4.368 10.921 7.008 1.00 91.00 388 HIS A N 1
ATOM 3054 C CA . HIS A 1 388 ? -5.553 10.340 6.349 1.00 91.00 388 HIS A CA 1
ATOM 3055 C C . HIS A 1 388 ? -6.651 9.966 7.362 1.00 91.00 388 HIS A C 1
ATOM 3057 O O . HIS A 1 388 ? -7.284 8.910 7.269 1.00 91.00 388 HIS A O 1
ATOM 3063 N N . GLY A 1 389 ? -6.773 10.762 8.421 1.00 90.81 389 GLY A N 1
ATOM 3064 C CA . GLY A 1 389 ? -7.832 10.692 9.420 1.00 90.81 389 GLY A CA 1
ATOM 3065 C C . GLY A 1 389 ? -8.683 11.956 9.389 1.00 90.81 389 GLY A C 1
ATOM 3066 O O . GLY A 1 389 ? -8.220 13.010 8.957 1.00 90.81 389 GLY A O 1
ATOM 3067 N N . ASP A 1 390 ? -9.903 11.835 9.894 1.00 91.50 390 ASP A N 1
ATOM 3068 C CA . ASP A 1 390 ? -10.848 12.939 10.013 1.00 91.50 390 ASP A CA 1
ATOM 3069 C C . ASP A 1 390 ? -10.813 13.545 11.430 1.00 91.50 390 ASP A C 1
ATOM 3071 O O .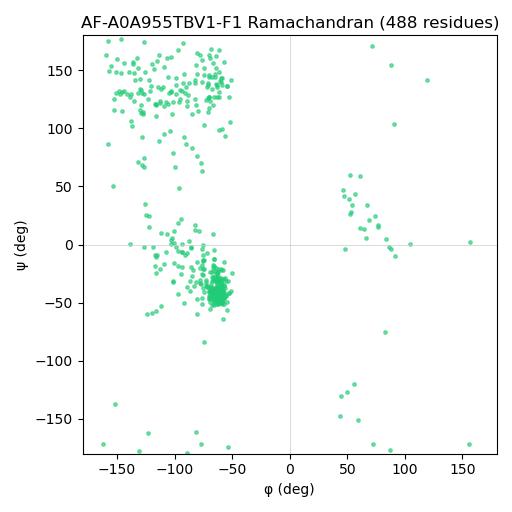 ASP A 1 390 ? -10.221 12.965 12.345 1.00 91.50 390 ASP A O 1
ATOM 3075 N N . PRO A 1 391 ? -11.413 14.726 11.655 1.00 92.69 391 PRO A N 1
ATOM 3076 C CA . PRO A 1 391 ? -11.617 15.281 12.993 1.00 92.69 391 PRO A CA 1
ATOM 3077 C C . PRO A 1 391 ? -12.787 14.568 13.708 1.00 92.69 391 PRO A C 1
ATOM 3079 O O . PRO A 1 391 ? -13.823 15.181 13.999 1.00 92.69 391 PRO A O 1
ATOM 3082 N N . ASP A 1 392 ? -12.615 13.260 13.938 1.00 93.12 392 ASP A N 1
ATOM 3083 C CA . ASP A 1 392 ? -13.635 12.280 14.333 1.00 93.12 392 ASP A CA 1
ATOM 3084 C C . ASP A 1 392 ? -13.328 11.548 15.661 1.00 93.12 392 ASP A C 1
ATOM 3086 O O . ASP A 1 392 ? -13.814 10.441 15.911 1.00 93.12 392 ASP A O 1
ATOM 3090 N N . ASP A 1 393 ? -12.533 12.141 16.553 1.00 93.81 393 ASP A N 1
ATOM 3091 C CA . ASP A 1 393 ? -12.212 11.520 17.836 1.00 93.81 393 ASP A CA 1
ATOM 3092 C C . ASP A 1 393 ? -13.487 11.353 18.688 1.00 93.81 393 ASP A C 1
ATOM 3094 O O . ASP A 1 393 ? -14.340 12.243 18.826 1.00 93.81 393 ASP A O 1
ATOM 3098 N N . LEU A 1 394 ? -13.600 10.169 19.286 1.00 95.31 394 LEU A N 1
ATOM 3099 C CA . LEU A 1 394 ? -14.778 9.621 19.951 1.00 95.31 394 LEU A CA 1
ATOM 3100 C C . LEU A 1 394 ? -15.983 9.373 19.032 1.00 95.31 394 LEU A C 1
ATOM 3102 O O . LEU A 1 394 ? -17.061 9.097 19.552 1.00 95.31 394 LEU A O 1
ATOM 3106 N N . ALA A 1 395 ? -15.849 9.386 17.701 1.00 94.06 395 ALA A N 1
ATOM 3107 C CA . ALA A 1 395 ? -16.926 8.963 16.804 1.00 94.06 395 ALA A CA 1
ATOM 3108 C C . ALA A 1 395 ? -17.372 7.516 17.060 1.00 94.06 395 ALA A C 1
ATOM 3110 O O . ALA A 1 395 ? -16.573 6.635 17.391 1.00 94.06 395 ALA A O 1
ATOM 3111 N N . LEU A 1 396 ? -18.683 7.294 16.925 1.00 94.75 396 LEU A N 1
ATOM 3112 C CA . LEU A 1 396 ? -19.302 5.975 16.965 1.00 94.75 396 LEU A CA 1
ATOM 3113 C C . LEU A 1 396 ? -19.468 5.473 15.536 1.00 94.75 396 LEU A C 1
ATOM 3115 O O . LEU A 1 396 ? -20.158 6.113 14.749 1.00 94.75 396 LEU A O 1
ATOM 3119 N N . LEU A 1 397 ? -18.935 4.287 15.261 1.00 95.56 397 LEU A N 1
ATOM 3120 C CA . LEU A 1 397 ? -19.368 3.492 14.119 1.00 95.56 397 LEU A CA 1
ATOM 3121 C C . LEU A 1 397 ? -20.140 2.273 14.616 1.00 95.56 397 LEU A C 1
ATOM 3123 O O . LEU A 1 397 ? -19.574 1.470 15.353 1.00 95.56 397 LEU A O 1
ATOM 3127 N N . TYR A 1 398 ? -21.408 2.122 14.240 1.00 95.62 398 TYR A N 1
ATOM 3128 C CA . TYR A 1 398 ? -22.288 1.042 14.696 1.00 95.62 398 TYR A CA 1
ATOM 3129 C C . TYR A 1 398 ? -22.800 0.195 13.534 1.00 95.62 398 TYR A C 1
ATOM 3131 O O . TYR A 1 398 ? -23.229 0.714 12.510 1.00 95.62 398 TYR A O 1
ATOM 3139 N N . TYR A 1 399 ? -22.792 -1.123 13.716 1.00 94.31 399 TYR A N 1
ATOM 3140 C CA . TYR A 1 399 ? -23.185 -2.107 12.717 1.00 94.31 399 TYR A CA 1
ATOM 3141 C C . TYR A 1 399 ? -24.143 -3.112 13.346 1.00 94.31 399 TYR A C 1
ATOM 3143 O O . TYR A 1 399 ? -23.841 -3.682 14.395 1.00 94.31 399 TYR A O 1
ATOM 3151 N N . ALA A 1 400 ? -25.269 -3.368 12.685 1.00 92.31 400 ALA A N 1
ATOM 3152 C CA . ALA A 1 400 ? -26.205 -4.431 13.047 1.00 92.31 400 ALA A CA 1
ATOM 3153 C C . ALA A 1 400 ? -27.092 -4.791 11.850 1.00 92.31 400 ALA A C 1
ATOM 3155 O O . ALA A 1 400 ? -27.188 -4.027 10.887 1.00 92.31 400 ALA A O 1
ATOM 3156 N N . ASN A 1 401 ? -27.752 -5.954 11.892 1.00 89.75 401 ASN A N 1
ATOM 3157 C CA . ASN A 1 401 ? -28.696 -6.401 10.853 1.00 89.75 401 ASN A CA 1
ATOM 3158 C C . ASN A 1 401 ? -28.123 -6.381 9.426 1.00 89.75 401 ASN A C 1
ATOM 3160 O O . ASN A 1 401 ? -28.845 -6.209 8.445 1.00 89.75 401 ASN A O 1
ATOM 3164 N N . GLY A 1 402 ? -26.806 -6.547 9.305 1.00 90.12 402 GLY A N 1
ATOM 3165 C CA . GLY A 1 402 ? -26.126 -6.474 8.026 1.00 90.12 402 GLY A CA 1
ATOM 3166 C C . GLY A 1 402 ? -26.142 -5.084 7.389 1.00 90.12 402 GLY A C 1
ATOM 3167 O O . GLY A 1 402 ? -26.163 -5.021 6.162 1.00 90.12 402 GLY A O 1
ATOM 3168 N N . TYR A 1 403 ? -26.084 -4.010 8.181 1.00 92.12 403 TYR A N 1
ATOM 3169 C CA . TYR A 1 403 ? -25.863 -2.624 7.751 1.00 92.12 403 TYR A CA 1
ATOM 3170 C C . TYR A 1 403 ? -24.862 -1.909 8.668 1.00 92.12 403 TYR A C 1
ATOM 3172 O O . TYR A 1 403 ? -24.690 -2.289 9.827 1.00 92.12 403 TYR A O 1
ATOM 3180 N N . GLU A 1 404 ? -24.234 -0.861 8.141 1.00 93.12 404 GLU A N 1
ATOM 3181 C CA . GLU A 1 404 ? -23.652 0.230 8.925 1.00 93.12 404 GLU A CA 1
ATOM 3182 C C . GLU A 1 404 ? -24.796 1.211 9.257 1.00 93.12 404 GLU A C 1
ATOM 3184 O O . GLU A 1 404 ? -25.571 1.576 8.376 1.00 93.12 404 GLU A O 1
ATOM 3189 N N . LEU A 1 405 ? -25.000 1.526 10.538 1.00 92.62 405 LEU A N 1
ATOM 3190 C CA . LEU A 1 405 ? -26.193 2.214 11.054 1.00 92.62 405 LEU A CA 1
ATOM 3191 C C . LEU A 1 405 ? -25.910 3.606 11.633 1.00 92.62 405 LEU A C 1
ATOM 3193 O O . LEU A 1 405 ? -26.860 4.328 11.938 1.00 92.62 405 LEU A O 1
ATOM 3197 N N . SER A 1 406 ? -24.645 3.989 11.799 1.00 90.75 406 SER A N 1
ATOM 3198 C CA . SER A 1 406 ? -24.252 5.369 12.127 1.00 90.75 406 SER A CA 1
ATOM 3199 C C . SER A 1 406 ? -24.234 6.284 10.901 1.00 90.75 406 SER A C 1
ATOM 3201 O O . SER A 1 406 ? -24.282 7.498 11.085 1.00 90.75 406 SER A O 1
ATOM 3203 N N . TYR A 1 407 ? -24.249 5.722 9.687 1.00 84.81 407 TYR A N 1
ATOM 3204 C CA . TYR A 1 407 ? -24.268 6.438 8.410 1.00 84.81 407 TYR A CA 1
ATOM 3205 C C . TYR A 1 407 ? -23.094 7.407 8.256 1.00 84.81 407 TYR A C 1
ATOM 3207 O O . TYR A 1 407 ? -23.275 8.539 7.799 1.00 84.81 407 TYR A O 1
ATOM 3215 N N . ASP A 1 408 ? -21.891 6.964 8.630 1.00 88.12 408 ASP A N 1
ATOM 3216 C CA . ASP A 1 408 ? -20.690 7.758 8.378 1.00 88.12 408 ASP A CA 1
ATOM 3217 C C . ASP A 1 408 ? -20.450 7.844 6.868 1.00 88.12 408 ASP A C 1
ATOM 3219 O O . ASP A 1 408 ? -20.348 6.830 6.166 1.00 88.12 408 ASP A O 1
ATOM 3223 N N . LEU A 1 409 ? -20.443 9.073 6.353 1.00 85.19 409 LEU A N 1
ATOM 3224 C CA . LEU A 1 409 ? -20.510 9.323 4.921 1.00 85.19 409 LEU A CA 1
ATOM 3225 C C . LEU A 1 409 ? -19.209 8.935 4.216 1.00 85.19 409 LEU A C 1
ATOM 3227 O O . LEU A 1 409 ? -19.255 8.485 3.068 1.00 85.19 409 LEU A O 1
ATOM 3231 N N . GLY A 1 410 ? -18.059 9.153 4.861 1.00 87.44 410 GLY A N 1
ATOM 3232 C CA . GLY A 1 410 ? -16.767 9.192 4.179 1.00 87.44 410 GLY A CA 1
ATOM 3233 C C . GLY A 1 410 ? -16.819 9.989 2.862 1.00 87.44 410 GLY A C 1
ATOM 3234 O O . GLY A 1 410 ? -17.597 10.932 2.684 1.00 87.44 410 GLY A O 1
ATOM 3235 N N . TYR A 1 411 ? -16.017 9.587 1.878 1.00 88.56 411 TYR A N 1
ATOM 3236 C CA . TYR A 1 411 ? -16.056 10.125 0.521 1.00 88.56 411 TYR A CA 1
ATOM 3237 C C . TYR A 1 411 ? -15.516 9.133 -0.521 1.00 88.56 411 TYR A C 1
ATOM 3239 O O . TYR A 1 411 ? -14.696 8.259 -0.259 1.00 88.56 411 TYR A O 1
ATOM 3247 N N . GLY A 1 412 ? -15.983 9.270 -1.763 1.00 84.25 412 GLY A N 1
ATOM 3248 C CA . GLY A 1 412 ? -15.487 8.457 -2.875 1.00 84.25 412 GLY A CA 1
ATOM 3249 C C . GLY A 1 412 ? -14.094 8.896 -3.328 1.00 84.25 412 GLY A C 1
ATOM 3250 O O . GLY A 1 412 ? -13.075 8.331 -2.947 1.00 84.25 412 GLY A O 1
ATOM 3251 N N . LEU A 1 413 ? -14.049 9.912 -4.190 1.00 83.62 413 LEU A N 1
ATOM 3252 C CA . LEU A 1 413 ? -12.792 10.440 -4.715 1.00 83.62 413 LEU A CA 1
ATOM 3253 C C . LEU A 1 413 ? -12.270 11.565 -3.822 1.00 83.62 413 LEU A C 1
ATOM 3255 O O . LEU A 1 413 ? -13.020 12.474 -3.448 1.00 83.62 413 LEU A O 1
ATOM 3259 N N . GLY A 1 414 ? -10.969 11.519 -3.535 1.00 84.88 414 GLY A N 1
ATOM 3260 C CA . GLY A 1 414 ? -10.255 12.621 -2.902 1.00 84.88 414 GLY A CA 1
ATOM 3261 C C . GLY A 1 414 ? -10.371 13.914 -3.714 1.00 84.88 414 GLY A C 1
ATOM 3262 O O . GLY A 1 414 ? -10.645 13.904 -4.915 1.00 84.88 414 GLY A O 1
ATOM 3263 N N . SER A 1 415 ? -10.191 15.042 -3.033 1.00 84.62 415 SER A N 1
ATOM 3264 C CA . SER A 1 415 ? -10.293 16.397 -3.603 1.00 84.62 415 SER A CA 1
ATOM 3265 C C . SER A 1 415 ? -11.665 16.774 -4.194 1.00 84.62 415 SER A C 1
ATOM 3267 O O . SER A 1 415 ? -11.780 17.778 -4.894 1.00 84.62 415 SER A O 1
ATOM 3269 N N . THR A 1 416 ? -12.724 16.010 -3.913 1.00 88.44 416 THR A N 1
ATOM 3270 C CA . THR A 1 416 ? -14.099 16.379 -4.283 1.00 88.44 416 THR A CA 1
ATOM 3271 C C . THR A 1 416 ? -14.700 17.385 -3.299 1.00 88.44 416 THR A C 1
ATOM 3273 O O . THR A 1 416 ? -14.214 17.544 -2.182 1.00 88.44 416 THR A O 1
ATOM 3276 N N . HIS A 1 417 ? -15.805 18.040 -3.682 1.00 88.56 417 HIS A N 1
ATOM 3277 C CA . HIS A 1 417 ? -16.561 18.917 -2.775 1.00 88.56 417 HIS A CA 1
ATOM 3278 C C . HIS A 1 417 ? -17.081 18.190 -1.529 1.00 88.56 417 HIS A C 1
ATOM 3280 O O . HIS A 1 417 ? -17.209 18.810 -0.481 1.00 88.56 417 HIS A O 1
ATOM 3286 N N . VAL A 1 418 ? -17.366 16.886 -1.638 1.00 91.19 418 VAL A N 1
ATOM 3287 C CA . VAL A 1 418 ? -17.755 16.067 -0.483 1.00 91.19 418 VAL A CA 1
ATOM 3288 C C . VAL A 1 418 ? -16.573 15.931 0.470 1.00 91.19 418 VAL A C 1
ATOM 3290 O O . VAL A 1 418 ? -16.721 16.303 1.625 1.00 91.19 418 VAL A O 1
ATOM 3293 N N . HIS A 1 419 ? -15.403 15.514 -0.026 1.00 90.69 419 HIS A N 1
ATOM 3294 C CA . HIS A 1 419 ? -14.177 15.399 0.769 1.00 90.69 419 HIS A CA 1
ATOM 3295 C C . HIS A 1 419 ? -13.769 16.737 1.408 1.00 90.69 419 HIS A C 1
ATOM 3297 O O . HIS A 1 419 ? -13.826 16.897 2.618 1.00 90.69 419 HIS A O 1
ATOM 3303 N N . CYS A 1 420 ? -13.433 17.743 0.596 1.00 86.44 420 CYS A N 1
ATOM 3304 C CA . CYS A 1 420 ? -12.860 18.999 1.093 1.00 86.44 420 CYS A CA 1
ATOM 3305 C C . CYS A 1 420 ? -13.881 19.952 1.739 1.00 86.44 420 CYS A C 1
ATOM 3307 O O . CYS A 1 420 ? -13.496 21.036 2.168 1.00 86.44 420 CYS A O 1
ATOM 3309 N N . GLY A 1 421 ? -15.171 19.608 1.722 1.00 86.19 421 GLY A N 1
ATOM 3310 C CA . GLY A 1 421 ? -16.250 20.473 2.195 1.00 86.19 421 GLY A CA 1
ATOM 3311 C C . GLY A 1 421 ? -16.996 19.916 3.402 1.00 86.19 421 GLY A C 1
ATOM 3312 O O . GLY A 1 421 ? -17.091 20.602 4.413 1.00 86.19 421 GLY A O 1
ATOM 3313 N N . TRP A 1 422 ? -17.557 18.707 3.287 1.00 90.75 422 TRP A N 1
ATOM 3314 C CA . TRP A 1 422 ? -18.468 18.149 4.295 1.00 90.75 422 TRP A CA 1
ATOM 3315 C C . TRP A 1 422 ? -17.878 16.954 5.045 1.00 90.75 422 TRP A C 1
ATOM 3317 O O . TRP A 1 422 ? -17.855 16.972 6.267 1.00 90.75 422 TRP A O 1
ATOM 3327 N N . ALA A 1 423 ? -17.399 15.938 4.328 1.00 91.19 423 ALA A N 1
ATOM 3328 C CA . ALA A 1 423 ? -17.011 14.646 4.895 1.00 91.19 423 ALA A CA 1
ATOM 3329 C C . ALA A 1 423 ? -15.779 14.702 5.806 1.00 91.19 423 ALA A C 1
ATOM 3331 O O . ALA A 1 423 ? -15.648 13.859 6.674 1.00 91.19 423 ALA A O 1
ATOM 3332 N N . SER A 1 424 ? -14.909 15.701 5.640 1.00 89.44 424 SER A N 1
ATOM 3333 C CA . SER A 1 424 ? -13.780 15.934 6.552 1.00 89.44 424 SER A CA 1
ATOM 3334 C C . SER A 1 424 ? -14.106 16.955 7.650 1.00 89.44 424 SER A C 1
ATOM 3336 O O . SER A 1 424 ? -13.211 17.602 8.194 1.00 89.44 424 SER A O 1
ATOM 3338 N N . SER A 1 425 ? -15.394 17.163 7.949 1.00 92.44 425 SER A N 1
ATOM 3339 C CA . SER A 1 425 ? -15.848 17.995 9.066 1.00 92.44 425 SER A CA 1
ATOM 3340 C C . SER A 1 425 ? -16.375 17.133 10.205 1.00 92.44 425 SER A C 1
ATOM 3342 O O . SER A 1 425 ? -17.071 16.141 9.996 1.00 92.44 425 SER A O 1
ATOM 3344 N N . THR A 1 426 ? -16.131 17.571 11.432 1.00 94.25 426 THR A N 1
ATOM 3345 C CA . THR A 1 426 ? -16.598 16.925 12.660 1.00 94.25 426 THR A CA 1
ATOM 3346 C C . THR A 1 426 ? -18.113 16.745 12.683 1.00 94.25 426 THR A C 1
ATOM 3348 O O . THR A 1 426 ? -18.607 15.718 13.140 1.00 94.25 426 THR A O 1
ATOM 3351 N N . ALA A 1 427 ? -18.857 17.719 12.151 1.00 94.00 427 ALA A N 1
ATOM 3352 C CA . ALA A 1 427 ? -20.316 17.682 12.080 1.00 94.00 427 ALA A CA 1
ATOM 3353 C C . ALA A 1 427 ? -20.864 16.577 11.153 1.00 94.00 427 ALA A C 1
ATOM 3355 O O . ALA A 1 427 ? -22.064 16.302 11.178 1.00 94.00 427 ALA A O 1
ATOM 3356 N N . SER A 1 428 ? -20.011 15.957 10.331 1.00 92.94 428 SER A N 1
ATOM 3357 C CA . SER A 1 428 ? -20.397 14.865 9.433 1.00 92.94 428 SER A CA 1
ATOM 3358 C C . SER A 1 428 ? -20.290 13.467 10.054 1.00 92.94 428 SER A C 1
ATOM 3360 O O . SER A 1 428 ? -20.781 12.512 9.454 1.00 92.94 428 SER A O 1
ATOM 3362 N N . HIS A 1 429 ? -19.734 13.353 11.265 1.00 94.31 429 HIS A N 1
ATOM 3363 C CA . HIS A 1 429 ? -19.539 12.086 11.975 1.00 94.31 429 HIS A CA 1
ATOM 3364 C C . HIS A 1 429 ? -20.515 11.923 13.147 1.00 94.31 429 HIS A C 1
ATOM 3366 O O . HIS A 1 429 ? -21.062 12.890 13.682 1.00 94.31 429 HIS A O 1
ATOM 3372 N N . CYS A 1 430 ? -20.708 10.683 13.613 1.00 94.56 430 CYS A N 1
ATOM 3373 C CA . CYS A 1 430 ? -21.578 10.381 14.755 1.00 94.56 430 CYS A CA 1
ATOM 3374 C C . CYS A 1 430 ? -20.899 10.725 16.098 1.00 94.56 430 CYS A C 1
ATOM 3376 O O . CYS A 1 430 ? -20.507 9.848 16.880 1.00 94.56 430 CYS A O 1
ATOM 3378 N N . LEU A 1 431 ? -20.732 12.022 16.371 1.00 94.06 431 LEU A N 1
ATOM 3379 C CA . LEU A 1 431 ? -20.059 12.556 17.556 1.00 94.06 431 LEU A CA 1
ATOM 3380 C C . LEU A 1 431 ? -20.672 13.887 18.044 1.00 94.06 431 LEU A C 1
ATOM 3382 O O . LEU A 1 431 ? -21.633 14.380 17.461 1.00 94.06 431 LEU A O 1
ATOM 3386 N N . VAL A 1 432 ? -20.184 14.432 19.165 1.00 93.69 432 VAL A N 1
ATOM 3387 C CA . VAL A 1 432 ? -20.624 15.746 19.677 1.00 93.69 432 VAL A CA 1
ATOM 3388 C C . VAL A 1 432 ? -19.768 16.858 19.082 1.00 93.69 432 VAL A C 1
ATOM 3390 O O . VAL A 1 432 ? -18.574 16.899 19.347 1.00 93.69 432 VAL A O 1
ATOM 3393 N N . THR A 1 433 ? -20.377 17.789 18.348 1.00 94.44 433 THR A N 1
ATOM 3394 C CA . THR A 1 433 ? -19.719 19.032 17.915 1.00 94.44 433 THR A CA 1
ATOM 3395 C C . THR A 1 433 ? -19.899 20.125 18.968 1.00 94.44 433 THR A C 1
ATOM 3397 O O . THR A 1 433 ? -21.025 20.400 19.383 1.00 94.44 433 THR A O 1
ATOM 3400 N N . VAL A 1 434 ? -18.805 20.764 19.386 1.00 93.56 434 VAL A N 1
ATOM 3401 C CA . VAL A 1 434 ? -18.820 21.887 20.339 1.00 93.56 434 VAL A CA 1
ATOM 3402 C C . VAL A 1 434 ? -18.738 23.201 19.572 1.00 93.56 434 VAL A C 1
ATOM 3404 O O . VAL A 1 434 ? -17.877 23.345 18.710 1.00 93.56 434 VAL A O 1
ATOM 3407 N N . ASP A 1 435 ? -19.642 24.139 19.869 1.00 93.50 435 ASP A N 1
ATOM 3408 C CA . ASP A 1 435 ? -19.660 25.502 19.315 1.00 93.50 435 ASP A CA 1
ATOM 3409 C C . ASP A 1 435 ? -19.477 25.569 17.788 1.00 93.50 435 ASP A C 1
ATOM 3411 O O . ASP A 1 435 ? -18.732 26.400 17.273 1.00 93.50 435 ASP A O 1
ATOM 3415 N N . GLU A 1 436 ? -20.129 24.654 17.058 1.00 93.62 436 GLU A N 1
ATOM 3416 C CA . GLU A 1 436 ? -20.045 24.543 15.589 1.00 93.62 436 GLU A CA 1
ATOM 3417 C C . GLU A 1 436 ? -18.596 24.462 15.056 1.00 93.62 436 GLU A C 1
ATOM 3419 O O . GLU A 1 436 ? -18.313 24.831 13.917 1.00 93.62 436 GLU A O 1
ATOM 3424 N N . THR A 1 437 ? -17.670 23.969 15.884 1.00 92.19 437 THR A N 1
ATOM 3425 C CA . THR A 1 437 ? -16.232 23.953 15.612 1.00 92.19 437 THR A CA 1
ATOM 3426 C C . THR A 1 437 ? -15.752 22.525 15.357 1.00 92.19 437 THR A C 1
ATOM 3428 O O . THR A 1 437 ? -16.127 21.581 16.062 1.00 92.19 437 THR A O 1
ATOM 3431 N N . ASN A 1 438 ? -14.925 22.355 14.322 1.00 92.81 438 ASN A N 1
ATOM 3432 C CA . ASN A 1 438 ? -14.261 21.080 14.067 1.00 92.81 438 ASN A CA 1
ATOM 3433 C C . ASN A 1 438 ? -13.283 20.752 15.199 1.00 92.81 438 ASN A C 1
ATOM 3435 O O . ASN A 1 438 ? -12.640 21.639 15.749 1.00 92.81 438 ASN A O 1
ATOM 3439 N N . GLN A 1 439 ? -13.121 19.468 15.504 1.00 92.94 439 GLN A N 1
ATOM 3440 C CA . GLN A 1 439 ? -11.954 19.019 16.254 1.00 92.94 439 GLN A CA 1
ATOM 3441 C C . GLN A 1 439 ? -10.670 19.327 15.463 1.00 92.94 439 GLN A C 1
ATOM 3443 O O . GLN A 1 439 ? -10.717 19.593 14.260 1.00 92.94 439 GLN A O 1
ATOM 3448 N N . LEU A 1 440 ? -9.515 19.210 16.123 1.00 83.88 440 LEU A N 1
ATOM 3449 C CA . LEU A 1 440 ? -8.184 19.363 15.510 1.00 83.88 440 LEU A CA 1
ATOM 3450 C C . LEU A 1 440 ? -7.819 20.792 15.060 1.00 83.88 440 LEU A C 1
ATOM 3452 O O . LEU A 1 440 ? -6.925 20.950 14.229 1.00 83.88 440 LEU A O 1
ATOM 3456 N N . GLY A 1 441 ? -8.458 21.844 15.585 1.00 78.81 441 GLY A N 1
ATOM 3457 C CA . GLY A 1 441 ? -8.021 23.219 15.293 1.00 78.81 441 GLY A CA 1
ATOM 3458 C C . GLY A 1 441 ? -6.743 23.657 16.030 1.00 78.81 441 GLY A C 1
ATOM 3459 O O . GLY A 1 441 ? -6.085 24.609 15.606 1.00 78.81 441 GLY A O 1
ATOM 3460 N N . ALA A 1 442 ? -6.307 22.902 17.048 1.00 79.88 442 ALA A N 1
ATOM 3461 C CA . ALA A 1 442 ? -4.992 23.021 17.684 1.00 79.88 442 ALA A CA 1
ATOM 3462 C C . ALA A 1 442 ? -4.118 21.776 17.444 1.00 79.88 442 ALA A C 1
ATOM 3464 O O . ALA A 1 442 ? -4.613 20.709 17.084 1.00 79.88 442 ALA A O 1
ATOM 3465 N N . GLU A 1 443 ? -2.802 21.901 17.663 1.00 76.69 443 GLU A N 1
ATOM 3466 C CA . GLU A 1 443 ? -1.895 20.749 17.606 1.00 76.69 443 GLU A CA 1
ATOM 3467 C C . GLU A 1 443 ? -2.240 19.717 18.690 1.00 76.69 443 GLU A C 1
ATOM 3469 O O . GLU A 1 443 ? -2.261 20.028 19.881 1.00 76.69 443 GLU A O 1
ATOM 3474 N N . GLY A 1 444 ? -2.434 18.469 18.265 1.00 71.06 444 GLY A N 1
ATOM 3475 C CA . GLY A 1 444 ? -2.749 17.340 19.137 1.00 71.06 444 GLY A CA 1
ATOM 3476 C C . GLY A 1 444 ? -4.100 16.711 18.801 1.00 71.06 444 GLY A C 1
ATOM 3477 O O . GLY A 1 444 ? -5.054 17.393 18.445 1.00 71.06 444 GLY A O 1
ATOM 3478 N N . SER A 1 445 ? -4.168 15.385 18.890 1.00 80.94 445 SER A N 1
ATOM 3479 C CA . SER A 1 445 ? -5.379 14.595 18.660 1.00 80.94 445 SER A CA 1
ATOM 3480 C C . SER A 1 445 ? -5.351 13.323 19.497 1.00 80.94 445 SER A C 1
ATOM 3482 O O . SER A 1 445 ? -4.285 12.880 19.940 1.00 80.94 445 SER A O 1
ATOM 3484 N N . GLY A 1 446 ? -6.525 12.738 19.713 1.00 86.19 446 GLY A N 1
ATOM 3485 C CA . GLY A 1 446 ? -6.708 11.574 20.564 1.00 86.19 446 GLY A CA 1
ATOM 3486 C C . GLY A 1 446 ? -6.564 11.853 22.063 1.00 86.19 446 GLY A C 1
ATOM 3487 O O . GLY A 1 446 ? -6.118 12.910 22.525 1.00 86.19 446 GLY A O 1
ATOM 3488 N N . GLY A 1 447 ? -6.916 10.839 22.840 1.00 91.69 447 GLY A N 1
ATOM 3489 C CA . GLY A 1 447 ? -6.825 10.818 24.287 1.00 91.69 447 GLY A CA 1
ATOM 3490 C C . GLY A 1 447 ? -6.637 9.406 24.829 1.00 91.69 447 GLY A C 1
ATOM 3491 O O . GLY A 1 447 ? -5.814 8.634 24.328 1.00 91.69 447 GLY A O 1
ATOM 3492 N N . SER A 1 448 ? -7.351 9.090 25.905 1.00 94.50 448 SER A N 1
ATOM 3493 C CA . SER A 1 448 ? -7.044 7.951 26.768 1.00 94.50 448 SER A CA 1
ATOM 3494 C C . SER A 1 448 ? -8.213 6.987 26.875 1.00 94.50 448 SER A C 1
ATOM 3496 O O . SER A 1 448 ? -9.369 7.381 27.002 1.00 94.50 448 SER A O 1
ATOM 3498 N N . LEU A 1 449 ? -7.889 5.696 26.905 1.00 97.06 449 LEU A N 1
ATOM 3499 C CA . LEU A 1 449 ? -8.814 4.674 27.373 1.00 97.06 449 LEU A CA 1
ATOM 3500 C C . LEU A 1 449 ? -8.974 4.806 28.893 1.00 97.06 449 LEU A C 1
ATOM 3502 O O . LEU A 1 449 ? -7.981 4.733 29.618 1.00 97.06 449 LEU A O 1
ATOM 3506 N N . LEU A 1 450 ? -10.211 4.927 29.368 1.00 97.50 450 LEU A N 1
ATOM 3507 C CA . LEU A 1 450 ? -10.540 4.963 30.794 1.00 97.50 450 LEU A CA 1
ATOM 3508 C C . LEU A 1 450 ? -10.972 3.585 31.303 1.00 97.50 450 LEU A C 1
ATOM 3510 O O . LEU A 1 450 ? -10.534 3.143 32.365 1.00 97.50 450 LEU A O 1
ATOM 3514 N N . SER A 1 451 ? -11.794 2.875 30.527 1.00 97.44 451 SER A N 1
ATOM 3515 C CA . SER A 1 451 ? -12.296 1.551 30.894 1.00 97.44 451 SER A CA 1
ATOM 3516 C C . SER A 1 451 ? -12.584 0.692 29.667 1.00 97.44 451 SER A C 1
ATOM 3518 O O . SER A 1 451 ? -12.980 1.186 28.613 1.00 97.44 451 SER A O 1
ATOM 3520 N N . PHE A 1 452 ? -12.406 -0.620 29.810 1.00 97.62 452 PHE A N 1
ATOM 3521 C CA . PHE A 1 452 ? -12.849 -1.612 28.838 1.00 97.62 452 PHE A CA 1
ATOM 3522 C C . PHE A 1 452 ? -13.276 -2.884 29.559 1.00 97.62 452 PHE A C 1
ATOM 3524 O O . PHE A 1 452 ? -12.535 -3.414 30.390 1.00 97.62 452 PHE A O 1
ATOM 3531 N N . ALA A 1 453 ? -14.452 -3.398 29.219 1.00 95.31 453 ALA A N 1
ATOM 3532 C CA . ALA A 1 453 ? -14.981 -4.624 29.792 1.00 95.31 453 ALA A CA 1
ATOM 3533 C C . ALA A 1 453 ? -15.619 -5.487 28.703 1.00 95.31 453 ALA A C 1
ATOM 3535 O O . ALA A 1 453 ? -16.467 -5.025 27.947 1.00 95.31 453 ALA A O 1
ATOM 3536 N N . ASN A 1 454 ? -15.235 -6.760 28.649 1.00 92.12 454 ASN A N 1
ATOM 3537 C CA . ASN A 1 454 ? -15.881 -7.768 27.816 1.00 92.12 454 ASN A CA 1
ATOM 3538 C C . ASN A 1 454 ? -16.552 -8.788 28.743 1.00 92.12 454 ASN A C 1
ATOM 3540 O O . ASN A 1 454 ? -15.914 -9.740 29.195 1.00 92.12 454 ASN A O 1
ATOM 3544 N N . LEU A 1 455 ? -17.806 -8.521 29.109 1.00 91.50 455 LEU A N 1
ATOM 3545 C CA . LEU A 1 455 ? -18.598 -9.335 30.031 1.00 91.50 455 LEU A CA 1
ATOM 3546 C C . LEU A 1 455 ? -19.622 -10.179 29.252 1.00 91.50 455 LEU A C 1
ATOM 3548 O O . LEU A 1 455 ? -19.961 -9.829 28.123 1.00 91.50 455 LEU A O 1
ATOM 3552 N N . PRO A 1 456 ? -20.176 -11.257 29.843 1.00 88.12 456 PRO A N 1
ATOM 3553 C CA . PRO A 1 456 ? -21.108 -12.148 29.142 1.00 88.12 456 PRO A CA 1
ATOM 3554 C C . PRO A 1 456 ? -22.348 -11.478 28.532 1.00 88.12 456 PRO A C 1
ATOM 3556 O O . PRO A 1 456 ? -22.879 -11.987 27.553 1.00 88.12 456 PRO A O 1
ATOM 3559 N N . SER A 1 457 ? -22.820 -10.368 29.108 1.00 88.62 457 SER A N 1
ATOM 3560 C CA . SER A 1 457 ? -24.036 -9.669 28.655 1.00 88.62 457 SER A CA 1
ATOM 3561 C C . SER A 1 457 ? -23.783 -8.254 28.139 1.00 88.62 457 SER A C 1
ATOM 3563 O O . SER A 1 457 ? -24.701 -7.638 27.601 1.00 88.62 457 SER A O 1
ATOM 3565 N N . VAL A 1 458 ? -22.576 -7.719 28.340 1.00 92.75 458 VAL A N 1
ATOM 3566 C CA . VAL A 1 458 ? -22.237 -6.346 27.964 1.00 92.75 458 VAL A CA 1
ATOM 3567 C C . VAL A 1 458 ? -20.768 -6.228 27.579 1.00 92.75 458 VAL A C 1
ATOM 3569 O O . VAL A 1 458 ? -19.872 -6.672 28.297 1.00 92.75 458 VAL A O 1
ATOM 3572 N N . GLN A 1 459 ? -20.526 -5.585 26.448 1.00 95.50 459 GLN A N 1
ATOM 3573 C CA . GLN A 1 459 ? -19.215 -5.155 25.994 1.00 95.50 459 GLN A CA 1
ATOM 3574 C C . GLN A 1 459 ? -19.177 -3.638 26.148 1.00 95.50 459 GLN A C 1
ATOM 3576 O O . GLN A 1 459 ? -20.044 -2.950 25.624 1.00 95.50 459 GLN A O 1
ATOM 3581 N N . MET A 1 460 ? -18.218 -3.105 26.896 1.00 97.00 460 MET A N 1
ATOM 3582 C CA . MET A 1 460 ? -18.167 -1.689 27.246 1.00 97.00 460 MET A CA 1
ATOM 3583 C C . MET A 1 460 ? -16.787 -1.111 26.963 1.00 97.00 460 MET A C 1
ATOM 3585 O O . MET A 1 460 ? -15.771 -1.755 27.226 1.00 97.00 460 MET A O 1
ATOM 3589 N N . VAL A 1 461 ? -16.767 0.127 26.482 1.00 98.25 461 VAL A N 1
ATOM 3590 C CA . VAL A 1 461 ? -15.575 0.968 26.428 1.00 98.25 461 VAL A CA 1
ATOM 3591 C C . VAL A 1 461 ? -15.916 2.365 26.924 1.00 98.25 461 VAL A C 1
ATOM 3593 O O . VAL A 1 461 ? -16.983 2.892 26.621 1.00 98.25 461 VAL A O 1
ATOM 3596 N N . GLU A 1 462 ? -14.994 2.965 27.659 1.00 98.19 462 GLU A N 1
ATOM 3597 C CA . GLU A 1 462 ? -15.015 4.371 28.032 1.00 98.19 462 GLU A CA 1
ATOM 3598 C C . GLU A 1 462 ? -13.672 4.994 27.662 1.00 98.19 462 GLU A C 1
ATOM 3600 O O . GLU A 1 462 ? -12.614 4.439 27.978 1.00 98.19 462 GLU A O 1
ATOM 3605 N N . ALA A 1 463 ? -13.715 6.131 26.976 1.00 98.00 463 ALA A N 1
ATOM 3606 C CA . ALA A 1 463 ? -12.532 6.880 26.587 1.00 98.00 463 ALA A CA 1
ATOM 3607 C C . ALA A 1 463 ? -12.783 8.388 26.657 1.00 98.00 463 ALA A C 1
ATOM 3609 O O . ALA A 1 463 ? -13.919 8.850 26.542 1.00 98.00 463 ALA A O 1
ATOM 3610 N N . GLU A 1 464 ? -11.705 9.145 26.809 1.00 95.88 464 GLU A N 1
ATOM 3611 C CA . GLU A 1 464 ? -11.690 10.606 26.787 1.00 95.88 464 GLU A CA 1
ATOM 3612 C C . GLU A 1 464 ? -10.801 11.130 25.661 1.00 95.88 464 GLU A C 1
ATOM 3614 O O . GLU A 1 464 ? -9.871 10.451 25.227 1.00 95.88 464 GLU A O 1
ATOM 3619 N N . SER A 1 465 ? -11.080 12.347 25.198 1.00 93.81 465 SER A N 1
ATOM 3620 C CA . SER A 1 465 ? -10.295 13.040 24.177 1.00 93.81 465 SER A CA 1
ATOM 3621 C C . SER A 1 465 ? -10.418 14.562 24.304 1.00 93.81 465 SER A C 1
ATOM 3623 O O . SER A 1 465 ? -10.702 15.258 23.334 1.00 93.81 465 SER A O 1
ATOM 3625 N N . ALA A 1 466 ? -10.208 15.113 25.506 1.00 88.62 466 ALA A N 1
ATOM 3626 C CA . ALA A 1 466 ? -10.276 16.566 25.730 1.00 88.62 466 ALA A CA 1
ATOM 3627 C C . ALA A 1 466 ? -9.368 17.366 24.767 1.00 88.62 466 ALA A C 1
ATOM 3629 O O . ALA A 1 466 ? -9.731 18.459 24.338 1.00 88.62 466 ALA A O 1
ATOM 3630 N N . ASN A 1 467 ? -8.239 16.780 24.343 1.00 89.50 467 ASN A N 1
ATOM 3631 C CA . ASN A 1 467 ? -7.324 17.375 23.363 1.00 89.50 467 ASN A CA 1
ATOM 3632 C C . ASN A 1 467 ? -8.004 17.746 22.037 1.00 89.50 467 ASN A C 1
ATOM 3634 O O . ASN A 1 467 ? -7.616 18.733 21.418 1.00 89.50 467 ASN A O 1
ATOM 3638 N N . SER A 1 468 ? -9.031 17.003 21.615 1.00 91.19 468 SER A N 1
ATOM 3639 C CA . SER A 1 468 ? -9.742 17.250 20.355 1.00 91.19 468 SER A CA 1
ATOM 3640 C C . SER A 1 468 ? -10.458 18.607 20.337 1.00 91.19 468 SER A C 1
ATOM 3642 O O . SER A 1 468 ? -10.718 19.131 19.258 1.00 91.19 468 SER A O 1
ATOM 3644 N N . TYR A 1 469 ? -10.725 19.187 21.514 1.00 90.69 469 TYR A N 1
ATOM 3645 C CA . TYR A 1 469 ? -11.353 20.497 21.718 1.00 90.69 469 TYR A CA 1
ATOM 3646 C C . TYR A 1 469 ? -10.501 21.437 22.589 1.00 90.69 469 TYR A C 1
ATOM 3648 O O . TYR A 1 469 ? -11.017 22.365 23.212 1.00 90.69 469 TYR A O 1
ATOM 3656 N N . ALA A 1 470 ? -9.180 21.234 22.628 1.00 86.25 470 ALA A N 1
ATOM 3657 C CA . ALA A 1 470 ? -8.289 22.016 23.489 1.00 86.25 470 ALA A CA 1
ATOM 3658 C C . ALA A 1 470 ? -8.369 23.538 23.241 1.00 86.25 470 ALA A C 1
ATOM 3660 O O . ALA A 1 470 ? -8.177 24.329 24.163 1.00 86.25 470 ALA A O 1
ATOM 3661 N N . GLU A 1 471 ? -8.677 23.964 22.013 1.00 86.81 471 GLU A N 1
ATOM 3662 C CA . GLU A 1 471 ? -8.806 25.382 21.650 1.00 86.81 471 GLU A CA 1
ATOM 3663 C C . GLU A 1 471 ? -10.123 26.038 22.092 1.00 86.81 471 GLU A C 1
ATOM 3665 O O . GLU A 1 471 ? -10.181 27.263 22.202 1.00 86.81 471 GLU A O 1
ATOM 3670 N N . THR A 1 472 ? -11.171 25.252 22.369 1.00 87.44 472 THR A N 1
ATOM 3671 C CA . THR A 1 472 ? -12.495 25.774 22.753 1.00 87.44 472 THR A CA 1
ATOM 3672 C C . THR A 1 472 ? -12.671 25.875 24.271 1.00 87.44 472 THR A C 1
ATOM 3674 O O . THR A 1 472 ? -13.706 26.330 24.751 1.00 87.44 472 THR A O 1
ATOM 3677 N N . GLY A 1 473 ? -11.649 25.502 25.052 1.00 86.19 473 GLY A N 1
ATOM 3678 C CA . GLY A 1 473 ? -11.685 25.552 26.517 1.00 86.19 473 GLY A CA 1
ATOM 3679 C C . GLY A 1 473 ? -12.493 24.422 27.160 1.00 86.19 473 GLY A C 1
ATOM 3680 O O . GLY A 1 473 ? -12.852 24.522 28.332 1.00 86.19 473 GLY A O 1
ATOM 3681 N N . VAL A 1 474 ? -12.786 23.354 26.413 1.00 89.31 474 VAL A N 1
ATOM 3682 C CA . VAL A 1 474 ? -13.424 22.143 26.940 1.00 89.31 474 VAL A CA 1
ATOM 3683 C C . VAL A 1 474 ? -12.438 21.394 27.838 1.00 89.31 474 VAL A C 1
ATOM 3685 O O . VAL A 1 474 ? -11.394 20.936 27.382 1.00 89.31 474 VAL A O 1
ATOM 3688 N N . GLU A 1 475 ? -12.776 21.258 29.122 1.00 89.12 475 GLU A N 1
ATOM 3689 C CA . GLU A 1 475 ? -11.953 20.525 30.099 1.00 89.12 475 GLU A CA 1
ATOM 3690 C C . GLU A 1 475 ? -12.231 19.013 30.094 1.00 89.12 475 GLU A C 1
ATOM 3692 O O . GLU A 1 475 ? -11.347 18.223 30.417 1.00 89.12 475 GLU A O 1
ATOM 3697 N N . GLU A 1 476 ? -13.441 18.601 29.701 1.00 92.25 476 GLU A N 1
ATOM 3698 C CA . GLU A 1 476 ? -13.852 17.198 29.644 1.00 92.25 476 GLU A CA 1
ATOM 3699 C C . GLU A 1 476 ? -14.600 16.904 28.341 1.00 92.25 476 GLU A C 1
ATOM 3701 O O . GLU A 1 476 ? -15.625 17.512 28.031 1.00 92.25 476 GLU A O 1
ATOM 3706 N N . TYR A 1 477 ? -14.096 15.922 27.597 1.00 94.25 477 TYR A N 1
ATOM 3707 C CA . TYR A 1 477 ? -14.785 15.327 26.461 1.00 94.25 477 TYR A CA 1
ATOM 3708 C C . TYR A 1 477 ? -14.580 13.817 26.519 1.00 94.25 477 TYR A C 1
ATOM 3710 O O . TYR A 1 477 ? -13.478 13.327 26.272 1.00 94.25 477 TYR A O 1
ATOM 3718 N N . SER A 1 478 ? -15.626 13.086 26.898 1.00 96.31 478 SER A N 1
ATOM 3719 C CA . SER A 1 478 ? -15.584 11.642 27.121 1.00 96.31 478 SER A CA 1
ATOM 3720 C C . SER A 1 478 ? -16.793 10.940 26.506 1.00 96.31 478 SER A C 1
ATOM 3722 O O . SER A 1 478 ? -17.852 11.531 26.275 1.00 96.31 478 SER A O 1
ATOM 3724 N N . ARG A 1 479 ? -16.624 9.654 26.188 1.00 97.62 479 ARG A N 1
ATOM 3725 C CA . ARG A 1 479 ? -17.679 8.800 25.645 1.00 97.62 479 ARG A CA 1
ATOM 3726 C C . ARG A 1 479 ? -17.588 7.404 26.232 1.00 97.62 479 ARG A C 1
ATOM 3728 O O . ARG A 1 479 ? -16.552 6.748 26.155 1.00 97.62 479 ARG A O 1
ATOM 3735 N N . THR A 1 480 ? -18.726 6.932 26.728 1.00 97.81 480 THR A N 1
ATOM 3736 C CA . THR A 1 480 ? -18.959 5.529 27.068 1.00 97.81 480 THR A CA 1
ATOM 3737 C C . THR A 1 480 ? -19.845 4.888 26.008 1.00 97.81 480 THR A C 1
ATOM 3739 O O . THR A 1 480 ? -20.911 5.416 25.692 1.00 97.81 480 THR A O 1
ATOM 3742 N N . LEU A 1 481 ? -19.438 3.727 25.498 1.00 96.75 481 LEU A N 1
ATOM 3743 C CA . LEU A 1 481 ? -20.279 2.837 24.704 1.00 96.75 481 LEU A CA 1
ATOM 3744 C C . LEU A 1 481 ? -20.493 1.531 25.463 1.00 96.75 481 LEU A C 1
ATOM 3746 O O . LEU A 1 481 ? -19.538 0.954 25.979 1.00 96.75 481 LEU A O 1
ATOM 3750 N N . ALA A 1 482 ? -21.731 1.044 25.474 1.00 95.19 482 ALA A N 1
ATOM 3751 C CA . ALA A 1 482 ? -22.086 -0.277 25.972 1.00 95.19 482 ALA A CA 1
ATOM 3752 C C . ALA A 1 482 ? -22.920 -1.004 24.911 1.00 95.19 482 ALA A C 1
ATOM 3754 O O . ALA A 1 482 ? -23.982 -0.529 24.512 1.00 95.19 482 ALA A O 1
ATOM 3755 N N . LEU A 1 483 ? -22.421 -2.145 24.450 1.00 94.00 483 LEU A N 1
ATOM 3756 C CA . LEU A 1 483 ? -23.086 -3.041 23.517 1.00 94.00 483 LEU A CA 1
ATOM 3757 C C . LEU A 1 483 ? -23.662 -4.219 24.308 1.00 94.00 483 LEU A C 1
ATOM 3759 O O . LEU A 1 483 ? -22.929 -4.897 25.024 1.00 94.00 483 LEU A O 1
ATOM 3763 N N . MET A 1 484 ? -24.972 -4.437 24.213 1.00 90.44 484 MET A N 1
ATOM 3764 C CA . MET A 1 484 ? -25.668 -5.493 24.954 1.00 90.44 484 MET A CA 1
ATOM 3765 C C . MET A 1 484 ? -25.709 -6.776 24.121 1.00 90.44 484 MET A C 1
ATOM 3767 O O . MET A 1 484 ? -26.094 -6.741 22.957 1.00 90.44 484 MET A O 1
ATOM 3771 N N . SER A 1 485 ? -25.328 -7.913 24.709 1.00 78.12 485 SER A N 1
ATOM 3772 C CA . SER A 1 485 ? -25.210 -9.186 23.974 1.00 78.12 485 SER A CA 1
ATOM 3773 C C . SER A 1 485 ? -26.554 -9.838 23.632 1.00 78.12 485 SER A C 1
ATOM 3775 O O . SER A 1 485 ? -26.632 -10.633 22.700 1.00 78.12 485 SER A O 1
ATOM 3777 N N . GLU A 1 486 ? -27.611 -9.481 24.358 1.00 70.25 486 GLU A N 1
ATOM 3778 C CA . GLU A 1 486 ? -28.992 -9.781 23.995 1.00 70.25 486 GLU A CA 1
ATOM 3779 C C . GLU A 1 486 ? -29.679 -8.458 23.675 1.00 70.25 486 GLU A C 1
ATOM 3781 O O . GLU A 1 486 ? -29.689 -7.539 24.500 1.00 70.25 486 GLU A O 1
ATOM 3786 N N . GLY A 1 487 ? -30.245 -8.353 22.470 1.00 52.38 487 GLY A N 1
ATOM 3787 C CA . GLY A 1 487 ? -31.124 -7.252 22.117 1.00 52.38 487 GLY A CA 1
ATOM 3788 C C . GLY A 1 487 ? -32.304 -7.252 23.078 1.00 52.38 487 GLY A C 1
ATOM 3789 O O . GLY A 1 487 ? -33.249 -8.022 22.916 1.00 52.38 487 GLY A O 1
ATOM 3790 N N . GLY A 1 488 ? -32.249 -6.397 24.096 1.00 43.06 488 GLY A N 1
ATOM 3791 C CA . GLY A 1 488 ? -33.444 -5.999 24.808 1.00 43.06 488 GLY A CA 1
ATOM 3792 C C . GLY A 1 488 ? -34.337 -5.321 23.784 1.00 43.06 488 GLY A C 1
ATOM 3793 O O . GLY A 1 488 ? -34.112 -4.163 23.447 1.00 43.06 488 GLY A O 1
ATOM 3794 N N . TYR A 1 489 ? -35.314 -6.051 23.247 1.00 37.88 489 TYR A N 1
ATOM 3795 C CA . TYR A 1 489 ? -36.511 -5.416 22.724 1.00 37.88 489 TYR A CA 1
ATOM 3796 C C . TYR A 1 489 ? -37.031 -4.519 23.853 1.00 37.88 489 TYR A C 1
ATOM 3798 O O . TYR A 1 489 ? -37.520 -5.026 24.864 1.00 37.88 489 TYR A O 1
ATOM 3806 N N . LEU A 1 490 ? -36.838 -3.209 23.716 1.00 35.97 490 LEU A N 1
ATOM 3807 C CA . LEU A 1 490 ? -37.642 -2.219 24.420 1.00 35.97 490 LEU A CA 1
ATOM 3808 C C . LEU A 1 490 ? -38.880 -1.924 23.581 1.00 35.97 490 LEU A C 1
ATOM 3810 O O . LEU A 1 490 ? -38.721 -1.733 22.352 1.00 35.97 490 LEU A O 1
#

Sequence (490 aa):
MKNSEGRYLPDEEYPDEGKGYTAPDGRIHYFVGIFNSWVTEQWTLNALPALSKAYLLTGDKRYADRGTLLLDALASIYSESTSGSWDYPSNPPSGRFARPWYQVARTLVKYVDQYDFLHSSSSMAKPSLKPGVTRRENIEKNMLLDGAYYCYRHSFDGGIHNGHADYVRGALAVGCALDIPEYVRNAVESPFSIHTMLANNIDRDGRYYESSLGYAIHARGLYLTYADPLVNLRSKEYPDGLNLYDDPKMQSCLLLPELQVELAGRRPNFGDSSPDFGYKPIPERPFAAVDFEYLERLYAMTSDPVMKKQYGAALGFLAAGDLDAKRANQPGDWLLWHAEDLPAEGADLPESLESRVKGSWIAGMKGMAMLRAGDQAALLRFGPSLTHGDPDDLALLYYANGYELSYDLGYGLGSTHVHCGWASSTASHCLVTVDETNQLGAEGSGGSLLSFANLPSVQMVEAESANSYAETGVEEYSRTLALMSEGGYL

pLDDT: mean 91.96, std 8.56, range [35.97, 98.88]

Nearest PDB structures (foldseek):
  6jph-assembly1_A  TM=6.913E-01  e=2.481E-10  Defluviitalea phaphyphila
  6jpn-assembly1_A  TM=7.011E-01  e=4.860E-10  Defluviitalea phaphyphila
  4gyo-assembly3_B  TM=2.792E-01  e=2.730E+00  Bacillus subtilis subsp. subtilis str. 168
  8gel-assembly1_A  TM=1.560E-01  e=2.730E+00  synthetic construct

Foldseek 3Di:
DDPVPPDDDDDPVFPDPQPFGQDPVRDGHRRVLVVQLVVVCCCQPPLLVVLLVCCLVPVDLVSLLVNLQSLLVLLVCFLVQQAAAPVPADVVGHETRNAGQLRNLVSLLSSLVSCLSSVPHPSQQPDGPPPPGGSVCSNLPRRLVSSLVSLVVCLVVDDQFLSNLSSLLSNCSSCQSVVPVVSVCCQPPNCSHPVVSLVPQQDPQLFGNQQAPVRLLSSLVSVVSNQVSQCVRPHPVCNRGDHCLQPPSNVNNLACSQLLCDWLLHRDAFFQGAFDPDQDHRDPQHADLSSLVSLLCSLQRHPDPVSNLQSLQCNLLRCVPPNPVSVVPHDDCPCVPGGDDRDPDHNDHDPVVCCSRAAWDAPFQQQWTWHHADQKIKIARQHFNHDRGALAHRFIFIDGPRGTDQRLHNHDDPPDCCNVPPNRFNVSTRFDDDPSDGFPPDPDWGFHWPDFDRDPFKTKTKTWIQNRCVVVVRPTDIDMDIDTNDPPPD

Radius of gyration: 25.24 Å; Cα contacts (8 Å, |Δi|>4): 916; chains: 1; bounding box: 66×62×67 Å